Protein AF-A0A0J9Y3E6-F1 (afdb_monomer_lite)

Structure (mmCIF, N/CA/C/O backbone):
data_AF-A0A0J9Y3E6-F1
#
_entry.id   AF-A0A0J9Y3E6-F1
#
loop_
_atom_site.group_PDB
_atom_site.id
_atom_site.type_symbol
_atom_site.label_atom_id
_atom_site.label_alt_id
_atom_site.label_comp_id
_atom_site.label_asym_id
_atom_site.label_entity_id
_atom_site.label_seq_id
_atom_site.pdbx_PDB_ins_code
_atom_site.Cartn_x
_atom_site.Cartn_y
_atom_site.Cartn_z
_atom_site.occupancy
_atom_site.B_iso_or_equiv
_atom_site.auth_seq_id
_atom_site.auth_comp_id
_atom_site.auth_asym_id
_atom_site.auth_atom_id
_atom_site.pdbx_PDB_model_num
ATOM 1 N N . CYS A 1 1 ? -8.540 63.416 -40.601 1.00 30.94 1 CYS A N 1
ATOM 2 C CA . CYS A 1 1 ? -8.915 63.304 -42.021 1.00 30.94 1 CYS A CA 1
ATOM 3 C C . CYS A 1 1 ? -9.459 61.907 -42.289 1.00 30.94 1 CYS A C 1
ATOM 5 O O . CYS A 1 1 ? -8.663 60.985 -42.245 1.00 30.94 1 CYS A O 1
ATOM 7 N N . LEU A 1 2 ? -10.771 61.815 -42.568 1.00 32.03 2 LEU A N 1
ATOM 8 C CA . LEU A 1 2 ? -11.491 60.716 -43.248 1.00 32.03 2 LEU A CA 1
ATOM 9 C C . LEU A 1 2 ? -11.494 59.292 -42.605 1.00 32.03 2 LEU A C 1
ATOM 11 O O . LEU A 1 2 ? -10.694 59.027 -41.717 1.00 32.03 2 LEU A O 1
ATOM 15 N N . PRO A 1 3 ? -12.494 58.438 -42.945 1.00 60.06 3 PRO A N 1
ATOM 16 C CA . PRO A 1 3 ? -13.350 57.739 -41.973 1.00 60.06 3 PRO A CA 1
ATOM 17 C C . PRO A 1 3 ? -13.650 56.261 -42.365 1.00 60.06 3 PRO A C 1
ATOM 19 O O . PRO A 1 3 ? -12.932 55.669 -43.162 1.00 60.06 3 PRO A O 1
ATOM 22 N N . ASN A 1 4 ? -14.788 55.753 -41.868 1.00 35.44 4 ASN A N 1
ATOM 23 C CA . ASN A 1 4 ? -15.676 54.702 -42.402 1.00 35.44 4 ASN A CA 1
ATOM 24 C C . ASN A 1 4 ? -15.703 53.319 -41.726 1.00 35.44 4 ASN A C 1
ATOM 26 O O . ASN A 1 4 ? -14.841 52.465 -41.888 1.00 35.44 4 ASN A O 1
ATOM 30 N N . SER A 1 5 ? -16.840 53.134 -41.052 1.00 40.47 5 SER A N 1
ATOM 31 C CA . SER A 1 5 ? -17.671 51.939 -40.897 1.00 40.47 5 SER A CA 1
ATOM 32 C C . SER A 1 5 ? -17.649 50.927 -42.048 1.00 40.47 5 SER A C 1
ATOM 34 O O . SER A 1 5 ? -17.714 51.339 -43.205 1.00 40.47 5 SER A O 1
ATOM 36 N N . LEU A 1 6 ? -17.801 49.638 -41.711 1.00 35.06 6 LEU A N 1
ATOM 37 C CA . LEU A 1 6 ? -18.811 48.746 -42.304 1.00 35.06 6 LEU A CA 1
ATOM 38 C C . LEU A 1 6 ? -19.055 47.489 -41.441 1.00 35.06 6 LEU A C 1
ATOM 40 O O . LEU A 1 6 ? -18.255 47.122 -40.588 1.00 35.06 6 LEU A O 1
ATOM 44 N N . PHE A 1 7 ? -20.241 46.929 -41.658 1.00 35.16 7 PHE A N 1
ATOM 45 C CA . PHE A 1 7 ? -21.047 45.989 -40.872 1.00 35.16 7 PHE A CA 1
ATOM 46 C C . PHE A 1 7 ? -20.884 44.512 -41.317 1.00 35.16 7 PHE A C 1
ATOM 48 O O . PHE A 1 7 ? -20.357 44.263 -42.397 1.00 35.16 7 PHE A O 1
ATOM 55 N N . ASN A 1 8 ? -21.514 43.606 -40.542 1.00 28.58 8 ASN A N 1
ATOM 56 C CA . ASN A 1 8 ? -21.830 42.162 -40.734 1.00 28.58 8 ASN A CA 1
ATOM 57 C C . ASN A 1 8 ? -20.748 41.138 -40.323 1.00 28.58 8 ASN A C 1
ATOM 59 O O . ASN A 1 8 ? -19.640 41.183 -40.834 1.00 28.58 8 ASN A O 1
ATOM 63 N N . VAL A 1 9 ? -20.928 40.267 -39.308 1.00 31.28 9 VAL A N 1
ATOM 64 C CA . VAL A 1 9 ? -21.975 39.253 -38.969 1.00 31.28 9 VAL A CA 1
ATOM 65 C C . VAL A 1 9 ? -21.897 38.008 -39.869 1.00 31.28 9 VAL A C 1
ATOM 67 O O . VAL A 1 9 ? -22.284 38.092 -41.024 1.00 31.28 9 VAL A O 1
ATOM 70 N N . GLU A 1 10 ? -21.398 36.873 -39.339 1.00 29.38 10 GLU A N 1
ATOM 71 C CA . GLU A 1 10 ? -22.168 35.627 -39.085 1.00 29.38 10 GLU A CA 1
ATOM 72 C C . GLU A 1 10 ? -21.323 34.420 -38.592 1.00 29.38 10 GLU A C 1
ATOM 74 O O . GLU A 1 10 ? -20.268 34.135 -39.142 1.00 29.38 10 GLU A O 1
ATOM 79 N N . GLN A 1 11 ? -21.879 33.737 -37.567 1.00 31.28 11 GLN A N 1
ATOM 80 C CA . GLN A 1 11 ? -22.013 32.279 -37.288 1.00 31.28 11 GLN A CA 1
ATOM 81 C C . GLN A 1 11 ? -20.751 31.364 -37.298 1.00 31.28 11 GLN A C 1
ATOM 83 O O . GLN A 1 11 ? -19.838 31.536 -38.082 1.00 31.28 11 GLN A O 1
ATOM 88 N N . PHE A 1 12 ? -20.564 30.334 -36.456 1.00 28.05 12 PHE A N 1
ATOM 89 C CA . PHE A 1 12 ? -21.467 29.319 -35.894 1.00 28.05 12 PHE A CA 1
ATOM 90 C C . PHE A 1 12 ? -20.860 28.729 -34.595 1.00 28.05 12 PHE A C 1
ATOM 92 O O . PHE A 1 12 ? -19.712 28.288 -34.592 1.00 28.05 12 PHE A O 1
ATOM 99 N N . ARG A 1 13 ? -21.650 28.591 -33.520 1.00 30.62 13 ARG A N 1
ATOM 100 C CA . ARG A 1 13 ? -21.429 27.584 -32.460 1.00 30.62 13 ARG A CA 1
ATOM 101 C C . ARG A 1 13 ? -22.690 26.728 -32.381 1.00 30.62 13 ARG A C 1
ATOM 103 O O . ARG A 1 13 ? -23.754 27.231 -32.036 1.00 30.62 13 ARG A O 1
ATOM 110 N N . GLN A 1 14 ? -22.577 25.455 -32.752 1.00 29.34 14 GLN A N 1
ATOM 111 C CA . GLN A 1 14 ? -23.666 24.486 -32.663 1.00 29.34 14 GLN A CA 1
ATOM 112 C C . GLN A 1 14 ? -23.741 23.897 -31.248 1.00 29.34 14 GLN A C 1
ATOM 114 O O . GLN A 1 14 ? -22.795 23.268 -30.782 1.00 29.34 14 GLN A O 1
ATOM 119 N N . HIS A 1 15 ? -24.896 24.062 -30.604 1.00 31.12 15 HIS A N 1
ATOM 120 C CA . HIS A 1 15 ? -25.416 23.129 -29.608 1.00 31.12 15 HIS A CA 1
ATOM 121 C C . HIS A 1 15 ? -26.209 22.033 -30.336 1.00 31.12 15 HIS A C 1
ATOM 123 O O . HIS A 1 15 ? -26.951 22.331 -31.272 1.00 31.12 15 HIS A O 1
ATOM 129 N N . LYS A 1 16 ? -26.121 20.783 -29.869 1.00 32.59 16 LYS A N 1
ATOM 130 C CA . LYS A 1 16 ? -27.183 19.789 -30.073 1.00 32.59 16 LYS A CA 1
ATOM 131 C C . LYS A 1 16 ? -27.914 19.588 -28.749 1.00 32.59 16 LYS A C 1
ATOM 133 O O . LYS A 1 16 ? -27.331 19.102 -27.785 1.00 32.59 16 LYS A O 1
ATOM 138 N N . SER A 1 17 ? -29.171 20.019 -28.749 1.00 33.50 17 SER A N 1
ATOM 139 C CA . SER A 1 17 ? -30.228 19.638 -27.811 1.00 33.50 17 SER A CA 1
ATOM 140 C C . SER A 1 17 ? -30.773 18.257 -28.189 1.00 33.50 17 SER A C 1
ATOM 142 O O . SER A 1 17 ? -30.720 17.871 -29.361 1.00 33.50 17 SER A O 1
ATOM 144 N N . LEU A 1 18 ? -31.359 17.558 -27.220 1.00 34.09 18 LEU A N 1
ATOM 145 C CA . LEU A 1 18 ? -32.516 16.709 -27.480 1.00 34.09 18 LEU A CA 1
ATOM 146 C C . LEU A 1 18 ? -33.545 16.948 -26.368 1.00 34.09 18 LEU A C 1
ATOM 148 O O . LEU A 1 18 ? -33.287 16.701 -25.192 1.00 34.09 18 LEU A O 1
ATOM 152 N N . ASP A 1 19 ? -34.668 17.510 -26.809 1.00 36.47 19 ASP A N 1
ATOM 153 C CA . ASP A 1 19 ? -35.852 17.947 -26.076 1.00 36.47 19 ASP A CA 1
ATOM 154 C C . ASP A 1 19 ? -36.785 16.807 -25.642 1.00 36.47 19 ASP A C 1
ATOM 156 O O . ASP A 1 19 ? -36.813 15.732 -26.242 1.00 36.47 19 ASP A O 1
ATOM 160 N N . GLY A 1 20 ? -37.668 17.154 -24.697 1.00 30.52 20 GLY A N 1
ATOM 161 C CA . GLY A 1 20 ? -39.016 16.594 -24.529 1.00 30.52 20 GLY A CA 1
ATOM 162 C C . GLY A 1 20 ? -39.315 16.255 -23.064 1.00 30.52 20 GLY A C 1
ATOM 163 O O . GLY A 1 20 ? -38.633 15.422 -22.492 1.00 30.52 20 GLY A O 1
ATOM 164 N N . MET A 1 21 ? -40.318 16.802 -22.370 1.00 29.03 21 MET A N 1
ATOM 165 C CA . MET A 1 21 ? -41.513 17.519 -22.807 1.00 29.03 21 MET A CA 1
ATOM 166 C C . MET A 1 21 ? -42.162 18.225 -21.588 1.00 29.03 21 MET A C 1
ATOM 168 O O . MET A 1 21 ? -42.117 17.725 -20.467 1.00 29.03 21 MET A O 1
ATOM 172 N N . GLN A 1 22 ? -42.747 19.392 -21.864 1.00 30.81 22 GLN A N 1
ATOM 173 C CA . GLN A 1 22 ? -43.707 20.232 -21.116 1.00 30.81 22 GLN A CA 1
ATOM 174 C C . GLN A 1 22 ? -44.923 19.452 -20.552 1.00 30.81 22 GLN A C 1
ATOM 176 O O . GLN A 1 22 ? -45.175 18.347 -21.014 1.00 30.81 22 GLN A O 1
ATOM 181 N N . LEU A 1 23 ? -45.824 19.914 -19.672 1.00 30.83 23 LEU A N 1
ATOM 182 C CA . LEU A 1 23 ? -46.144 21.127 -18.891 1.00 30.83 23 LEU A CA 1
ATOM 183 C C . LEU A 1 23 ? -47.317 20.692 -17.968 1.00 30.83 23 LEU A C 1
ATOM 185 O O . LEU A 1 23 ? -48.108 19.844 -18.380 1.00 30.83 23 LEU A O 1
ATOM 189 N N . ASN A 1 24 ? -47.481 21.285 -16.780 1.00 28.59 24 ASN A N 1
ATOM 190 C CA . ASN A 1 24 ? -48.721 21.992 -16.405 1.00 28.59 24 ASN A CA 1
ATOM 191 C C . ASN A 1 24 ? -48.673 22.529 -14.969 1.00 28.59 24 ASN A C 1
ATOM 193 O O . ASN A 1 24 ? -48.552 21.796 -13.989 1.00 28.59 24 ASN A O 1
ATOM 197 N N . GLU A 1 25 ? -48.814 23.846 -14.902 1.00 33.06 25 GLU A N 1
ATOM 198 C CA . GLU A 1 25 ? -49.059 24.671 -13.730 1.00 33.06 25 GLU A CA 1
ATOM 199 C C . GLU A 1 25 ? -50.544 24.620 -13.337 1.00 33.06 25 GLU A C 1
ATOM 201 O O . GLU A 1 25 ? -51.417 24.518 -14.198 1.00 33.06 25 GLU A O 1
ATOM 206 N N . CYS A 1 26 ? -50.838 24.820 -12.053 1.00 29.41 26 CYS A N 1
ATOM 207 C CA . CYS A 1 26 ? -51.954 25.676 -11.650 1.00 29.41 26 CYS A CA 1
ATOM 208 C C . CYS A 1 26 ? -51.672 26.210 -10.240 1.00 29.41 26 CYS A C 1
ATOM 210 O O . CYS A 1 26 ? -51.602 25.444 -9.281 1.00 29.41 26 CYS A O 1
ATOM 212 N N . GLY A 1 27 ? -51.451 27.519 -10.132 1.00 30.77 27 GLY A N 1
ATOM 213 C CA . GLY A 1 27 ? -51.254 28.214 -8.863 1.00 30.77 27 GLY A CA 1
ATOM 214 C C . GLY A 1 27 ? -52.550 28.771 -8.283 1.00 30.77 27 GLY A C 1
ATOM 215 O O . GLY A 1 27 ? -53.545 28.887 -8.988 1.00 30.77 27 GLY A O 1
ATOM 216 N N . THR A 1 28 ? -52.481 29.207 -7.026 1.00 30.75 28 THR A N 1
ATOM 217 C CA . THR A 1 28 ? -53.286 30.310 -6.478 1.00 30.75 28 THR A CA 1
ATOM 218 C C . THR A 1 28 ? -52.514 30.961 -5.330 1.00 30.75 28 THR A C 1
ATOM 220 O O . THR A 1 28 ? -52.235 30.320 -4.319 1.00 30.75 28 THR A O 1
ATOM 223 N N . ASN A 1 29 ? -52.170 32.236 -5.511 1.00 30.33 29 ASN A N 1
ATOM 224 C CA . ASN A 1 29 ? -51.764 33.165 -4.460 1.00 30.33 29 ASN A CA 1
ATOM 225 C C . ASN A 1 29 ? -53.025 33.794 -3.852 1.00 30.33 29 ASN A C 1
ATOM 227 O O . ASN A 1 29 ? -53.853 34.292 -4.610 1.00 30.33 29 ASN A O 1
ATOM 231 N N . GLU A 1 30 ? -53.108 33.896 -2.524 1.00 29.72 30 GLU A N 1
ATOM 232 C CA . GLU A 1 30 ? -53.917 34.917 -1.846 1.00 29.72 30 GLU A CA 1
ATOM 233 C C . GLU A 1 30 ? -53.127 35.575 -0.704 1.00 29.72 30 GLU A C 1
ATOM 235 O O . GLU A 1 30 ? -52.206 35.005 -0.121 1.00 29.72 30 GLU A O 1
ATOM 240 N N . ILE A 1 31 ? -53.455 36.845 -0.473 1.00 31.39 31 ILE A N 1
ATOM 241 C CA . ILE A 1 31 ? -52.640 37.915 0.105 1.00 31.39 31 ILE A CA 1
ATOM 242 C C . ILE A 1 31 ? -53.335 38.477 1.367 1.00 31.39 31 ILE A C 1
ATOM 244 O O . ILE A 1 31 ? -54.502 38.842 1.282 1.00 31.39 31 ILE A O 1
ATOM 248 N N . ARG A 1 32 ? -52.545 38.708 2.444 1.00 29.69 32 ARG A N 1
ATOM 249 C CA . ARG A 1 32 ? -52.697 39.697 3.567 1.00 29.69 32 ARG A CA 1
ATOM 250 C C . ARG A 1 32 ? -53.812 39.520 4.633 1.00 29.69 32 ARG A C 1
ATOM 252 O O . ARG A 1 32 ? -54.781 38.828 4.366 1.00 29.69 32 ARG A O 1
ATOM 259 N N . PRO A 1 33 ? -53.806 40.298 5.758 1.00 44.44 33 PRO A N 1
ATOM 260 C CA . PRO A 1 33 ? -52.712 40.983 6.495 1.00 44.44 33 PRO A CA 1
ATOM 261 C C . PRO A 1 33 ? -52.777 40.903 8.058 1.00 44.44 33 PRO A C 1
ATOM 263 O O . PRO A 1 33 ? -53.813 40.629 8.644 1.00 44.44 33 PRO A O 1
ATOM 266 N N . LEU A 1 34 ? -51.636 41.242 8.690 1.00 28.69 34 LEU A N 1
ATOM 267 C CA . LEU A 1 34 ? -51.363 41.958 9.970 1.00 28.69 34 LEU A CA 1
ATOM 268 C C . LEU A 1 34 ? -52.498 42.269 10.980 1.00 28.69 34 LEU A C 1
ATOM 270 O O . LEU A 1 34 ? -53.487 42.888 10.599 1.00 28.69 34 LEU A O 1
ATOM 274 N N . LEU A 1 35 ? -52.216 42.111 12.293 1.00 30.69 35 LEU A N 1
ATOM 275 C CA . LEU A 1 35 ? -51.999 43.226 13.254 1.00 30.69 35 LEU A CA 1
ATOM 276 C C . LEU A 1 35 ? -51.598 42.759 14.682 1.00 30.69 35 LEU A C 1
ATOM 278 O O . LEU A 1 35 ? -51.458 41.571 14.937 1.00 30.69 35 LEU A O 1
ATOM 282 N N . HIS A 1 36 ? -51.329 43.740 15.550 1.00 25.91 36 HIS A N 1
ATOM 283 C CA . HIS A 1 36 ? -50.301 43.865 16.599 1.00 25.91 36 HIS A CA 1
ATOM 284 C C . HIS A 1 36 ? -50.913 44.046 18.018 1.00 25.91 36 HIS A C 1
ATOM 286 O O . HIS A 1 36 ? -52.113 44.297 18.104 1.00 25.91 36 HIS A O 1
ATOM 292 N N . LEU A 1 37 ? -50.038 44.107 19.051 1.00 28.25 37 LEU A N 1
ATOM 293 C CA . LEU A 1 37 ? -50.195 44.710 20.412 1.00 28.25 37 LEU A CA 1
ATOM 294 C C . LEU A 1 37 ? -50.874 43.829 21.493 1.00 28.25 37 LEU A C 1
ATOM 296 O O . LEU A 1 37 ? -51.844 43.149 21.194 1.00 28.25 37 LEU A O 1
ATOM 300 N N . ASP A 1 38 ? -50.527 43.819 22.789 1.00 28.38 38 ASP A N 1
ATOM 301 C CA . ASP A 1 38 ? -49.443 44.366 23.637 1.00 28.38 38 ASP A CA 1
ATOM 302 C C . ASP A 1 38 ? -49.695 43.881 25.104 1.00 28.38 38 ASP A C 1
ATOM 304 O O . ASP A 1 38 ? -50.745 43.301 25.385 1.00 28.38 38 ASP A O 1
ATOM 308 N N . ILE A 1 39 ? -48.810 44.290 26.037 1.00 26.27 39 ILE A N 1
ATOM 309 C CA . ILE A 1 39 ? -48.949 44.413 27.520 1.00 26.27 39 ILE A CA 1
ATOM 310 C C . ILE A 1 39 ? -48.870 43.079 28.324 1.00 26.27 39 ILE A C 1
ATOM 312 O O . ILE A 1 39 ? -49.441 42.081 27.916 1.00 26.27 39 ILE A O 1
ATOM 316 N N . SER A 1 40 ? -48.221 42.901 29.488 1.00 27.88 40 SER A N 1
ATOM 317 C CA . SER A 1 40 ? -47.590 43.751 30.516 1.00 27.88 40 SER A CA 1
ATOM 318 C C . SER A 1 40 ? -46.732 42.868 31.441 1.00 27.88 40 SER A C 1
ATOM 320 O O . SER A 1 40 ? -47.170 41.764 31.749 1.00 27.88 40 SER A O 1
ATOM 322 N N . THR A 1 41 ? -45.619 43.365 31.996 1.00 28.77 41 THR A N 1
ATOM 323 C CA . THR A 1 41 ? -45.235 43.034 33.390 1.00 28.77 41 THR A CA 1
ATOM 324 C C . THR A 1 41 ? -44.264 44.081 33.929 1.00 28.77 41 THR A C 1
ATOM 326 O O . THR A 1 41 ? -43.104 44.130 33.524 1.00 28.77 41 THR A O 1
ATOM 329 N N . ALA A 1 42 ? -44.752 44.904 34.852 1.00 29.94 42 ALA A N 1
ATOM 330 C CA . ALA A 1 42 ? -43.962 45.723 35.759 1.00 29.94 42 ALA A CA 1
ATOM 331 C C . ALA A 1 42 ? -44.669 45.777 37.124 1.00 29.94 42 ALA A C 1
ATOM 333 O O . ALA A 1 42 ? -45.891 45.641 37.179 1.00 29.94 42 ALA A O 1
ATOM 334 N N . ASP A 1 43 ? -43.848 46.007 38.153 1.00 28.80 43 ASP A N 1
ATOM 335 C CA . ASP A 1 43 ? -44.105 46.141 39.598 1.00 28.80 43 ASP A CA 1
ATOM 336 C C . ASP A 1 43 ? -44.143 44.820 40.396 1.00 28.80 43 ASP A C 1
ATOM 338 O O . ASP A 1 43 ? -44.788 43.860 39.994 1.00 28.80 43 ASP A O 1
ATOM 342 N N . ALA A 1 44 ? -43.530 44.661 41.574 1.00 29.75 44 ALA A N 1
ATOM 343 C CA . ALA A 1 44 ? -42.520 45.398 42.339 1.00 29.75 44 ALA A CA 1
ATOM 344 C C . ALA A 1 44 ? -42.169 44.543 43.588 1.00 29.75 44 ALA A C 1
ATOM 346 O O . ALA A 1 44 ? -42.997 43.775 44.072 1.00 29.75 44 ALA A O 1
ATOM 347 N N . ASP A 1 45 ? -40.963 44.770 44.116 1.00 26.69 45 ASP A N 1
ATOM 348 C CA . ASP A 1 45 ? -40.531 44.680 45.523 1.00 26.69 45 ASP A CA 1
ATOM 349 C C . ASP A 1 45 ? -40.002 43.390 46.200 1.00 26.69 45 ASP A C 1
ATOM 351 O O . ASP A 1 45 ? -40.702 42.446 46.550 1.00 26.69 45 ASP A O 1
ATOM 355 N N . MET A 1 46 ? -38.686 43.485 46.465 1.00 30.83 46 MET A N 1
ATOM 356 C CA . MET A 1 46 ? -37.943 43.252 47.714 1.00 30.83 46 MET A CA 1
ATOM 357 C C . MET A 1 46 ? -38.450 42.221 48.736 1.00 30.83 46 MET A C 1
ATOM 359 O O . MET A 1 46 ? -39.398 42.479 49.463 1.00 30.83 46 MET A O 1
ATOM 363 N N . MET A 1 47 ? -37.611 41.210 49.007 1.00 28.28 47 MET A N 1
ATOM 364 C CA . MET A 1 47 ? -36.989 41.016 50.329 1.00 28.28 47 MET A CA 1
ATOM 365 C C . MET A 1 47 ? -35.682 40.209 50.208 1.00 28.28 47 MET A C 1
ATOM 367 O O . MET A 1 47 ? -35.571 39.240 49.463 1.00 28.28 47 MET A O 1
ATOM 371 N N . SER A 1 48 ? -34.682 40.669 50.953 1.00 29.62 48 SER A N 1
ATOM 372 C CA . SER A 1 48 ? -33.318 40.151 51.076 1.00 29.62 48 SER A CA 1
ATOM 373 C C . SER A 1 48 ? -33.256 38.725 51.639 1.00 29.62 48 SER A C 1
ATOM 375 O O . SER A 1 48 ? -33.902 38.436 52.642 1.00 29.62 48 SER A O 1
ATOM 377 N N . SER A 1 49 ? -32.371 37.881 51.095 1.00 27.11 49 SER A N 1
ATOM 378 C CA . SER A 1 49 ? -31.512 37.045 51.943 1.00 27.11 49 SER A CA 1
ATOM 379 C C . SER A 1 49 ? -30.251 36.612 51.198 1.00 27.11 49 SER A C 1
ATOM 381 O O . SER A 1 49 ? -30.286 35.924 50.178 1.00 27.11 49 SER A O 1
ATOM 383 N N . GLN A 1 50 ? -29.120 37.062 51.731 1.00 38.84 50 GLN A N 1
ATOM 384 C CA . GLN A 1 50 ? -27.776 36.651 51.365 1.00 38.84 50 GLN A CA 1
ATOM 385 C C . GLN A 1 50 ? -27.570 35.171 51.704 1.00 38.84 50 GLN A C 1
ATOM 387 O O . GLN A 1 50 ? -27.439 34.833 52.872 1.00 38.84 50 GLN A O 1
ATOM 392 N N . TYR A 1 51 ? -27.417 34.314 50.696 1.00 29.84 51 TYR A N 1
ATOM 393 C CA . TYR A 1 51 ? -26.550 33.139 50.801 1.00 29.84 51 TYR A CA 1
ATOM 394 C C . TYR A 1 51 ? -25.862 32.903 49.456 1.00 29.84 51 TYR A C 1
ATOM 396 O O . TYR A 1 51 ? -26.477 32.505 48.469 1.00 29.84 51 TYR A O 1
ATOM 404 N N . SER A 1 52 ? -24.557 33.178 49.427 1.00 35.00 52 SER A N 1
ATOM 405 C CA . SER A 1 52 ? -23.667 32.852 48.316 1.00 35.00 52 SER A CA 1
ATOM 406 C C . SER A 1 52 ? -23.745 31.361 47.991 1.00 35.00 52 SER A C 1
ATOM 408 O O . SER A 1 52 ? -23.378 30.514 48.806 1.00 35.00 52 SER A O 1
ATOM 410 N N . ARG A 1 53 ? -24.193 31.037 46.777 1.00 34.22 53 ARG A N 1
ATOM 411 C CA . ARG A 1 53 ? -24.116 29.689 46.203 1.00 34.22 53 ARG A CA 1
ATOM 412 C C . ARG A 1 53 ? -22.682 29.455 45.701 1.00 34.22 53 ARG A C 1
ATOM 414 O O . ARG A 1 53 ? -22.224 30.245 44.874 1.00 34.22 53 ARG A O 1
ATOM 421 N N . PRO A 1 54 ? -21.958 28.406 46.130 1.00 36.94 54 PRO A N 1
ATOM 422 C CA . PRO A 1 54 ? -20.720 28.023 45.464 1.00 36.94 54 PRO A CA 1
ATOM 423 C C . PRO A 1 54 ? -21.027 27.417 44.090 1.00 36.94 54 PRO A C 1
ATOM 425 O O . PRO A 1 54 ? -22.012 26.697 43.917 1.00 36.94 54 PRO A O 1
ATOM 428 N N . SER A 1 55 ? -20.157 27.697 43.122 1.00 34.66 55 SER A N 1
ATOM 429 C CA . SER A 1 55 ? -20.171 27.135 41.772 1.00 34.66 55 SER A CA 1
ATOM 430 C C . SER A 1 55 ? -20.081 25.605 41.785 1.00 34.66 55 SER A C 1
ATOM 432 O O . SER A 1 55 ? -19.190 25.028 42.413 1.00 34.66 55 SER A O 1
ATOM 434 N N . LEU A 1 56 ? -20.964 24.945 41.037 1.00 37.66 56 LEU A N 1
ATOM 435 C CA . LEU A 1 56 ? -20.927 23.501 40.813 1.00 37.66 56 LEU A CA 1
ATOM 436 C C . LEU A 1 56 ? -19.821 23.149 39.812 1.00 37.66 56 LEU A C 1
ATOM 438 O O . LEU A 1 56 ? -20.035 23.150 38.604 1.00 37.66 56 LEU A O 1
ATOM 442 N N . SER A 1 57 ? -18.635 22.819 40.319 1.00 40.41 57 SER A N 1
ATOM 443 C CA . SER A 1 57 ? -17.588 22.167 39.526 1.00 40.41 57 SER A CA 1
ATOM 444 C C . SER A 1 57 ? -16.726 21.232 40.386 1.00 40.41 57 SER A C 1
ATOM 446 O O . SER A 1 57 ? -15.613 21.589 40.766 1.00 40.41 57 SER A O 1
ATOM 448 N N . ASN A 1 58 ? -17.271 20.060 40.740 1.00 34.75 58 ASN A N 1
ATOM 449 C CA . ASN A 1 58 ? -16.606 18.743 40.881 1.00 34.75 58 ASN A CA 1
ATOM 450 C C . ASN A 1 58 ? -17.388 17.803 41.831 1.00 34.75 58 ASN A C 1
ATOM 452 O O . ASN A 1 58 ? -17.906 18.261 42.847 1.00 34.75 58 ASN A O 1
ATOM 456 N N . PRO A 1 59 ? -17.435 16.481 41.567 1.00 36.81 59 PRO A N 1
ATOM 457 C CA . PRO A 1 59 ? -18.342 15.549 42.250 1.00 36.81 59 PRO A CA 1
ATOM 458 C C . PRO A 1 59 ? -17.838 14.968 43.588 1.00 36.81 59 PRO A C 1
ATOM 460 O O . PRO A 1 59 ? -18.481 14.077 44.134 1.00 36.81 59 PRO A O 1
ATOM 463 N N . THR A 1 60 ? -16.716 15.420 44.157 1.00 41.41 60 THR A N 1
ATOM 464 C CA . THR A 1 60 ? -16.099 14.743 45.324 1.00 41.41 60 THR A CA 1
ATOM 465 C C . THR A 1 60 ? -16.266 15.418 46.688 1.00 41.41 60 THR A C 1
ATOM 467 O O . THR A 1 60 ? -15.777 14.868 47.671 1.00 41.41 60 THR A O 1
ATOM 470 N N . THR A 1 61 ? -16.975 16.543 46.817 1.00 40.56 61 THR A N 1
ATOM 471 C CA . THR A 1 61 ? -17.008 17.289 48.101 1.00 40.56 61 THR A CA 1
ATOM 472 C C . THR A 1 61 ? -18.351 17.272 48.842 1.00 40.56 61 THR A C 1
ATOM 474 O O . THR A 1 61 ? -18.420 17.727 49.980 1.00 40.56 61 THR A O 1
ATOM 477 N N . THR A 1 62 ? -19.411 16.688 48.276 1.00 42.50 62 THR A N 1
ATOM 478 C CA . THR A 1 62 ? -20.758 16.726 48.891 1.00 42.50 62 THR A CA 1
ATOM 479 C C . THR A 1 62 ? -21.010 15.599 49.905 1.00 42.50 62 THR A C 1
ATOM 481 O O . THR A 1 62 ? -21.938 15.677 50.703 1.00 42.50 62 THR A O 1
ATOM 484 N N . ASN A 1 63 ? -20.160 14.568 49.963 1.00 40.28 63 ASN A N 1
ATOM 485 C CA . ASN A 1 63 ? -20.430 13.371 50.776 1.00 40.28 63 ASN A CA 1
ATOM 486 C C . ASN A 1 63 ? -19.945 13.458 52.243 1.00 40.28 63 ASN A C 1
ATOM 488 O O . ASN A 1 63 ? -20.191 12.556 53.039 1.00 40.28 63 ASN A O 1
ATOM 492 N N . ALA A 1 64 ? -19.254 14.538 52.628 1.00 40.03 64 ALA A N 1
ATOM 493 C CA . ALA A 1 64 ? -18.660 14.667 53.965 1.00 40.03 64 ALA A CA 1
ATOM 494 C C . ALA A 1 64 ? -19.644 15.141 55.054 1.00 40.03 64 ALA A C 1
ATOM 496 O O . ALA A 1 64 ? -19.389 14.927 56.239 1.00 40.03 64 ALA A O 1
ATOM 497 N N . TYR A 1 65 ? -20.764 15.770 54.678 1.00 40.00 65 TYR A N 1
ATOM 498 C CA . TYR A 1 65 ? -21.716 16.351 55.636 1.00 40.00 65 TYR A CA 1
ATOM 499 C C . TYR A 1 65 ? -22.851 15.408 56.047 1.00 40.00 65 TYR A C 1
ATOM 501 O O . TYR A 1 65 ? -23.436 15.601 57.108 1.00 40.00 65 TYR A O 1
ATOM 509 N N . PHE A 1 66 ? -23.121 14.357 55.270 1.00 42.88 66 PHE A N 1
ATOM 510 C CA . PHE A 1 66 ? -24.238 13.448 55.539 1.00 42.88 66 PHE A CA 1
ATOM 511 C C . PHE A 1 66 ? -23.983 12.507 56.736 1.00 42.88 66 PHE A C 1
ATOM 513 O O . PHE A 1 66 ? -24.916 12.127 57.432 1.00 42.88 66 PHE A O 1
ATOM 520 N N . TRP A 1 67 ? -22.719 12.187 57.047 1.00 38.59 67 TRP A N 1
ATOM 521 C CA . TRP A 1 67 ? -22.369 11.181 58.067 1.00 38.59 67 TRP A CA 1
ATOM 522 C C . TRP A 1 67 ? -21.846 11.740 59.400 1.00 38.59 67 TRP A C 1
ATOM 524 O O . TRP A 1 67 ? -21.421 10.972 60.260 1.00 38.59 67 TRP A O 1
ATOM 534 N N . LYS A 1 68 ? -21.867 13.064 59.608 1.00 36.88 68 LYS A N 1
ATOM 535 C CA . LYS A 1 68 ? -21.349 13.703 60.838 1.00 36.88 68 LYS A CA 1
ATOM 536 C C . LYS A 1 68 ? -22.414 14.098 61.872 1.00 36.88 68 LYS A C 1
ATOM 538 O O . LYS A 1 68 ? -22.083 14.794 62.830 1.00 36.88 68 LYS A O 1
ATOM 543 N N . GLN A 1 69 ? -23.660 13.640 61.739 1.00 31.41 69 GLN A N 1
ATOM 544 C CA . GLN A 1 69 ? -24.661 13.792 62.802 1.00 31.41 69 GLN A CA 1
ATOM 545 C C . GLN A 1 69 ? -24.643 12.592 63.755 1.00 31.41 69 GLN A C 1
ATOM 547 O O . GLN A 1 69 ? -25.193 11.528 63.486 1.00 31.41 69 GLN A O 1
ATOM 552 N N . SER A 1 70 ? -23.998 12.793 64.903 1.00 34.28 70 SER A N 1
ATOM 553 C CA . SER A 1 70 ? -24.059 11.899 66.055 1.00 34.28 70 SER A CA 1
ATOM 554 C C . SER A 1 70 ? -25.449 11.954 66.697 1.00 34.28 70 SER A C 1
ATOM 556 O O . SER A 1 70 ? -25.784 12.931 67.369 1.00 34.28 70 SER A O 1
ATOM 558 N N . ALA A 1 71 ? -26.243 10.895 66.543 1.00 35.88 71 ALA A N 1
ATOM 559 C CA . ALA A 1 71 ? -27.463 10.699 67.319 1.00 35.88 71 ALA A CA 1
ATOM 560 C C . ALA A 1 71 ? -27.110 10.148 68.713 1.00 35.88 71 ALA A C 1
ATOM 562 O O . ALA A 1 71 ? -26.781 8.974 68.884 1.00 35.88 71 ALA A O 1
ATOM 563 N N . LYS A 1 72 ? -27.176 11.018 69.727 1.00 41.44 72 LYS A N 1
ATOM 564 C CA . LYS A 1 72 ? -27.433 10.615 71.116 1.00 41.44 72 LYS A CA 1
ATOM 565 C C . LYS A 1 72 ? -28.828 10.002 71.143 1.00 41.44 72 LYS A C 1
ATOM 567 O O . LYS A 1 72 ? -29.728 10.749 70.825 1.00 41.44 72 LYS A O 1
ATOM 572 N N . TYR A 1 73 ? -28.997 8.739 71.529 1.00 35.28 73 TYR A N 1
ATOM 573 C CA . TYR A 1 73 ? -30.095 8.243 72.378 1.00 35.28 73 TYR A CA 1
ATOM 574 C C . TYR A 1 73 ? -29.786 6.785 72.746 1.00 35.28 73 TYR A C 1
ATOM 576 O O . TYR A 1 73 ? -29.764 5.900 71.897 1.00 35.28 73 TYR A O 1
ATOM 584 N N . VAL A 1 74 ? -29.527 6.548 74.031 1.00 38.91 74 VAL A N 1
ATOM 585 C CA . VAL A 1 74 ? -29.560 5.221 74.654 1.00 38.91 74 VAL A CA 1
ATOM 586 C C . VAL A 1 74 ? -30.685 5.272 75.681 1.00 38.91 74 VAL A C 1
ATOM 588 O O . VAL A 1 74 ? -30.691 6.189 76.499 1.00 38.91 74 VAL A O 1
ATOM 591 N N . LEU A 1 75 ? -31.619 4.317 75.600 1.00 40.06 75 LEU A N 1
ATOM 592 C CA . LEU A 1 75 ? -32.133 3.459 76.687 1.00 40.06 75 LEU A CA 1
ATOM 593 C C . LEU A 1 75 ? -33.570 2.983 76.391 1.00 40.06 75 LEU A C 1
ATOM 595 O O . LEU A 1 75 ? -34.493 3.786 76.444 1.00 40.06 75 LEU A O 1
ATOM 599 N N . LEU A 1 76 ? -33.756 1.669 76.181 1.00 35.97 76 LEU A N 1
ATOM 600 C CA . LEU A 1 76 ? -34.625 0.820 77.022 1.00 35.97 76 LEU A CA 1
ATOM 601 C C . LEU A 1 76 ? -34.489 -0.684 76.668 1.00 35.97 76 LEU A C 1
ATOM 603 O O . LEU A 1 76 ? -34.931 -1.155 75.629 1.00 35.97 76 LEU A O 1
ATOM 607 N N . LEU A 1 77 ? -33.782 -1.374 77.570 1.00 41.22 77 LEU A N 1
ATOM 608 C CA . LEU A 1 77 ? -33.999 -2.702 78.170 1.00 41.22 77 LEU A CA 1
ATOM 609 C C . LEU A 1 77 ? -34.589 -3.898 77.370 1.00 41.22 77 LEU A C 1
ATOM 611 O O . LEU A 1 77 ? -35.770 -3.985 77.066 1.00 41.22 77 LEU A O 1
ATOM 615 N N . SER A 1 78 ? -33.696 -4.889 77.213 1.00 39.62 78 SER A N 1
ATOM 616 C CA . SER A 1 78 ? -33.726 -6.239 77.829 1.00 39.62 78 SER A CA 1
ATOM 617 C C . SER A 1 78 ? -34.289 -7.484 77.132 1.00 39.62 78 SER A C 1
ATOM 619 O O . SER A 1 78 ? -34.033 -8.551 77.674 1.00 39.62 78 SER A O 1
ATOM 621 N N . ASP A 1 79 ? -34.850 -7.434 75.918 1.00 38.50 79 ASP A N 1
ATOM 622 C CA . ASP A 1 79 ? -35.254 -8.679 75.204 1.00 38.50 79 ASP A CA 1
ATOM 623 C C . ASP A 1 79 ? -34.544 -8.931 73.859 1.00 38.50 79 ASP A C 1
ATOM 625 O O . ASP A 1 79 ? -34.829 -9.883 73.132 1.00 38.50 79 ASP A O 1
ATOM 629 N N . ILE A 1 80 ? -33.538 -8.120 73.530 1.00 45.28 80 ILE A N 1
ATOM 630 C CA . ILE A 1 80 ? -32.773 -8.216 72.279 1.00 45.28 80 ILE A CA 1
ATOM 631 C C . ILE A 1 80 ? -31.352 -8.707 72.582 1.00 45.28 80 ILE A C 1
ATOM 633 O O . ILE A 1 80 ? -30.375 -8.025 72.300 1.00 45.28 80 ILE A O 1
ATOM 637 N N . SER A 1 81 ? -31.200 -9.877 73.201 1.00 41.81 81 SER A N 1
ATOM 638 C CA . SER A 1 81 ? -29.875 -10.506 73.368 1.00 41.81 81 SER A CA 1
ATOM 639 C C . SER A 1 81 ? -29.575 -11.538 72.274 1.00 41.81 81 SER A C 1
ATOM 641 O O . SER A 1 81 ? -28.413 -11.769 71.953 1.00 41.81 81 SER A O 1
ATOM 643 N N . PHE A 1 82 ? -30.602 -12.089 71.612 1.00 42.56 82 PHE A N 1
ATOM 644 C CA . PHE A 1 82 ? -30.427 -13.080 70.539 1.00 42.56 82 PHE A CA 1
ATOM 645 C C . PHE A 1 82 ? -30.507 -12.473 69.122 1.00 42.56 82 PHE A C 1
ATOM 647 O O . PHE A 1 82 ? -29.703 -12.808 68.253 1.00 42.56 82 PHE A O 1
ATOM 654 N N . PHE A 1 83 ? -31.402 -11.500 68.894 1.00 42.47 83 PHE A N 1
ATOM 655 C CA . PHE A 1 83 ? -31.515 -10.787 67.608 1.00 42.47 83 PHE A CA 1
ATOM 656 C C . PHE A 1 83 ? -30.476 -9.668 67.421 1.00 42.47 83 PHE A C 1
ATOM 658 O O . PHE A 1 83 ? -30.077 -9.407 66.286 1.00 42.47 83 PHE A O 1
ATOM 665 N N . SER A 1 84 ? -29.980 -9.051 68.504 1.00 44.97 84 SER A N 1
ATOM 666 C CA . SER A 1 84 ? -28.906 -8.041 68.420 1.00 44.97 84 SER A CA 1
ATOM 667 C C . SER A 1 84 ? -27.636 -8.657 67.881 1.00 44.97 84 SER A C 1
ATOM 669 O O . SER A 1 84 ? -26.979 -8.044 67.060 1.00 44.97 84 SER A O 1
ATOM 671 N N . THR A 1 85 ? -27.302 -9.882 68.281 1.00 46.91 85 THR A N 1
ATOM 672 C CA . THR A 1 85 ? -26.073 -10.547 67.839 1.00 46.91 85 THR A CA 1
ATOM 673 C C . THR A 1 85 ? -26.151 -10.904 66.355 1.00 46.91 85 THR A C 1
ATOM 675 O O . THR A 1 85 ? -25.180 -10.717 65.631 1.00 46.91 85 THR A O 1
ATOM 678 N N . CYS A 1 86 ? -27.324 -11.320 65.860 1.00 47.28 86 CYS A N 1
ATOM 679 C CA . CYS A 1 86 ? -27.544 -11.590 64.437 1.00 47.28 86 CYS A CA 1
ATOM 680 C C . CYS A 1 86 ? -27.540 -10.300 63.598 1.00 47.28 86 CYS A C 1
ATOM 682 O O . CYS A 1 86 ? -26.787 -10.217 62.633 1.00 47.28 86 CYS A O 1
ATOM 684 N N . SER A 1 87 ? -28.279 -9.263 64.013 1.00 52.84 87 SER A N 1
ATOM 685 C CA . SER A 1 87 ? -28.321 -7.966 63.318 1.00 52.84 87 SER A CA 1
ATOM 686 C C . SER A 1 87 ? -26.988 -7.215 63.383 1.00 52.84 87 SER A C 1
ATOM 688 O O . SER A 1 87 ? -26.612 -6.529 62.433 1.00 52.84 87 SER A O 1
ATOM 690 N N . TYR A 1 88 ? -26.256 -7.340 64.492 1.00 60.56 88 TYR A N 1
ATOM 691 C CA . TYR A 1 88 ? -24.919 -6.780 64.660 1.00 60.56 88 TYR A CA 1
ATOM 692 C C . TYR A 1 88 ? -23.915 -7.525 63.792 1.00 60.56 88 TYR A C 1
ATOM 694 O O . TYR A 1 88 ? -23.114 -6.875 63.137 1.00 60.56 88 TYR A O 1
ATOM 702 N N . ASN A 1 89 ? -23.988 -8.856 63.705 1.00 63.31 89 ASN A N 1
ATOM 703 C CA . ASN A 1 89 ? -23.125 -9.635 62.820 1.00 63.31 89 ASN A CA 1
ATOM 704 C C . ASN A 1 89 ? -23.414 -9.350 61.344 1.00 63.31 89 ASN A C 1
ATOM 706 O O . ASN A 1 89 ? -22.466 -9.171 60.588 1.00 63.31 89 ASN A O 1
ATOM 710 N N . THR A 1 90 ? -24.679 -9.220 60.931 1.00 65.38 90 THR A N 1
ATOM 711 C CA . THR A 1 90 ? -25.024 -8.823 59.554 1.00 65.38 90 THR A CA 1
ATOM 712 C C . THR A 1 90 ? -24.618 -7.385 59.256 1.00 65.38 90 THR A C 1
ATOM 714 O O . THR A 1 90 ? -24.130 -7.111 58.167 1.00 65.38 90 THR A O 1
ATOM 717 N N . TYR A 1 91 ? -24.753 -6.469 60.219 1.00 74.25 91 TYR A N 1
ATOM 718 C CA . TYR A 1 91 ? -24.245 -5.102 60.093 1.00 74.25 91 TYR A CA 1
ATOM 719 C C . TYR A 1 91 ? -22.714 -5.077 60.016 1.00 74.25 91 TYR A C 1
ATOM 721 O O . TYR A 1 91 ? -22.160 -4.335 59.215 1.00 74.25 91 TYR A O 1
ATOM 729 N N . LYS A 1 92 ? -22.019 -5.916 60.792 1.00 71.69 92 LYS A N 1
ATOM 730 C CA . LYS A 1 92 ? -20.557 -6.046 60.765 1.00 71.69 92 LYS A CA 1
ATOM 731 C C . LYS A 1 92 ? -20.080 -6.623 59.435 1.00 71.69 92 LYS A C 1
ATOM 733 O O . LYS A 1 92 ? -19.112 -6.111 58.892 1.00 71.69 92 LYS A O 1
ATOM 738 N N . LEU A 1 93 ? -20.789 -7.618 58.898 1.00 75.50 93 LEU A N 1
ATOM 739 C CA . LEU A 1 93 ? -20.512 -8.214 57.592 1.00 75.50 93 LEU A CA 1
ATOM 740 C C . LEU A 1 93 ? -20.766 -7.208 56.464 1.00 75.50 93 LEU A C 1
ATOM 742 O O . LEU A 1 93 ? -19.900 -7.006 55.628 1.00 75.50 93 LEU A O 1
ATOM 746 N N . LEU A 1 94 ? -21.895 -6.493 56.499 1.00 79.38 94 LEU A N 1
ATOM 747 C CA . LEU A 1 94 ? -22.222 -5.457 55.516 1.00 79.38 94 LEU A CA 1
ATOM 748 C C . LEU A 1 94 ? -21.252 -4.272 55.590 1.00 79.38 94 LEU A C 1
ATOM 750 O O . LEU A 1 94 ? -20.867 -3.716 54.566 1.00 79.38 94 LEU A O 1
ATOM 754 N N . LYS A 1 95 ? -20.822 -3.897 56.798 1.00 82.75 95 LYS A N 1
ATOM 755 C CA . LYS A 1 95 ? -19.789 -2.884 57.017 1.00 82.75 95 LYS A CA 1
ATOM 756 C C . LYS A 1 95 ? -18.439 -3.350 56.474 1.00 82.75 95 LYS A C 1
ATOM 758 O O . LYS A 1 95 ? -17.756 -2.561 55.834 1.00 82.75 95 LYS A O 1
ATOM 763 N N . GLN A 1 96 ? -18.086 -4.619 56.667 1.00 83.00 96 GLN A N 1
ATOM 764 C CA . GLN A 1 96 ? -16.867 -5.214 56.123 1.00 83.00 96 GLN A CA 1
ATOM 765 C C . GLN A 1 96 ? -16.922 -5.310 54.589 1.00 83.00 96 GLN A C 1
ATOM 767 O O . GLN A 1 96 ? -15.942 -4.988 53.925 1.00 83.00 96 GLN A O 1
ATOM 772 N N . ASP A 1 97 ? -18.073 -5.661 54.012 1.00 80.69 97 ASP A N 1
ATOM 773 C CA . ASP A 1 97 ? -18.307 -5.677 52.564 1.00 80.69 97 ASP A CA 1
ATOM 774 C C . ASP A 1 97 ? -18.250 -4.270 51.965 1.00 80.69 97 ASP A C 1
ATOM 776 O O . ASP A 1 97 ? -17.664 -4.074 50.901 1.00 80.69 97 ASP A O 1
ATOM 780 N N . TYR A 1 98 ? -18.794 -3.274 52.666 1.00 86.69 98 TYR A N 1
ATOM 781 C CA . TYR A 1 98 ? -18.700 -1.865 52.295 1.00 86.69 98 TYR A CA 1
ATOM 782 C C . TYR A 1 98 ? -17.260 -1.346 52.378 1.00 86.69 98 TYR A C 1
ATOM 784 O O . TYR A 1 98 ? -16.784 -0.707 51.442 1.00 86.69 98 TYR A O 1
ATOM 792 N N . GLU A 1 99 ? -16.529 -1.662 53.449 1.00 85.25 99 GLU A N 1
ATOM 793 C CA . GLU A 1 99 ? -15.111 -1.316 53.599 1.00 85.25 99 GLU A CA 1
ATOM 794 C C . GLU A 1 99 ? -14.256 -1.997 52.520 1.00 85.25 99 GLU A C 1
ATOM 796 O O . GLU A 1 99 ? -13.410 -1.343 51.912 1.00 85.25 99 GLU A O 1
ATOM 801 N N . MET A 1 100 ? -14.529 -3.263 52.185 1.00 81.94 100 MET A N 1
ATOM 802 C CA . MET A 1 100 ? -13.885 -3.969 51.072 1.00 81.94 100 MET A CA 1
ATOM 803 C C . MET A 1 100 ? -14.258 -3.380 49.708 1.00 81.94 100 MET A C 1
ATOM 805 O O . MET A 1 100 ? -13.402 -3.290 48.828 1.00 81.94 100 MET A O 1
ATOM 809 N N . ALA A 1 101 ? -15.510 -2.968 49.505 1.00 82.31 101 ALA A N 1
ATOM 810 C CA . ALA A 1 101 ? -15.951 -2.309 48.280 1.00 82.31 101 ALA A CA 1
ATOM 811 C C . ALA A 1 101 ? -15.284 -0.938 48.123 1.00 82.31 101 ALA A C 1
ATOM 813 O O . ALA A 1 101 ? -14.820 -0.614 47.033 1.00 82.31 101 ALA A O 1
ATOM 814 N N . ILE A 1 102 ? -15.141 -0.176 49.211 1.00 86.56 102 ILE A N 1
ATOM 815 C CA . ILE A 1 102 ? -14.385 1.079 49.240 1.00 86.56 102 ILE A CA 1
ATOM 816 C C . ILE A 1 102 ? -12.904 0.834 48.989 1.00 86.56 102 ILE A C 1
ATOM 818 O O . ILE A 1 102 ? -12.302 1.571 48.219 1.00 86.56 102 ILE A O 1
ATOM 822 N N . GLN A 1 103 ? -12.295 -0.184 49.594 1.00 83.69 103 GLN A N 1
ATOM 823 C CA . GLN A 1 103 ? -10.890 -0.511 49.348 1.00 83.69 103 GLN A CA 1
ATOM 824 C C . GLN A 1 103 ? -10.665 -0.945 47.898 1.00 83.69 103 GLN A C 1
ATOM 826 O O . GLN A 1 103 ? -9.702 -0.500 47.280 1.00 83.69 103 GLN A O 1
ATOM 831 N N . LYS A 1 104 ? -11.574 -1.733 47.310 1.00 81.12 104 LYS A N 1
ATOM 832 C CA . LYS A 1 104 ? -11.543 -2.090 45.882 1.00 81.12 104 LYS A CA 1
ATOM 833 C C . LYS A 1 104 ? -11.780 -0.883 44.985 1.00 81.12 104 LYS A C 1
ATOM 835 O O . LYS A 1 104 ? -11.087 -0.740 43.983 1.00 81.12 104 LYS A O 1
ATOM 840 N N . LEU A 1 105 ? -12.704 0.007 45.335 1.00 85.25 105 LEU A N 1
ATOM 841 C CA . LEU A 1 105 ? -12.941 1.245 44.598 1.00 85.25 105 LEU A CA 1
ATOM 842 C C . LEU A 1 105 ? -11.730 2.173 44.689 1.00 85.25 105 LEU A C 1
ATOM 844 O O . LEU A 1 105 ? -11.290 2.703 43.683 1.00 85.25 105 LEU A O 1
ATOM 848 N N . ASN A 1 106 ? -11.132 2.326 45.865 1.00 78.75 106 ASN A N 1
ATOM 849 C CA . ASN A 1 106 ? -9.930 3.128 46.056 1.00 78.75 106 ASN A CA 1
ATOM 850 C C . ASN A 1 106 ? -8.717 2.494 45.378 1.00 78.75 106 ASN A C 1
ATOM 852 O O . ASN A 1 106 ? -7.908 3.221 44.824 1.00 78.75 106 ASN A O 1
ATOM 856 N N . SER A 1 107 ? -8.606 1.164 45.358 1.00 77.06 107 SER A N 1
ATOM 857 C CA . SER A 1 107 ? -7.559 0.426 44.646 1.00 77.06 107 SER A CA 1
ATOM 858 C C . SER A 1 107 ? -7.722 0.533 43.131 1.00 77.06 107 SER A C 1
ATOM 860 O O . SER A 1 107 ? -6.752 0.827 42.444 1.00 77.06 107 SER A O 1
ATOM 862 N N . THR A 1 108 ? -8.939 0.393 42.598 1.00 73.69 108 THR A N 1
ATOM 863 C CA . THR A 1 108 ? -9.233 0.595 41.167 1.00 73.69 108 THR A CA 1
ATOM 864 C C . THR A 1 108 ? -9.087 2.058 40.772 1.00 73.69 108 THR A C 1
ATOM 866 O O . THR A 1 108 ? -8.482 2.341 39.750 1.00 73.69 108 THR A O 1
ATOM 869 N N . MET A 1 109 ? -9.516 3.002 41.607 1.00 77.19 109 MET A N 1
ATOM 870 C CA . MET A 1 109 ? -9.284 4.434 41.420 1.00 77.19 109 MET A CA 1
ATOM 871 C C . MET A 1 109 ? -7.791 4.771 41.500 1.00 77.19 109 MET A C 1
ATOM 873 O O . MET A 1 109 ? -7.324 5.580 40.707 1.00 77.19 109 MET A O 1
ATOM 877 N N . SER A 1 110 ? -7.025 4.145 42.402 1.00 70.75 110 SER A N 1
ATOM 878 C CA . SER A 1 110 ? -5.563 4.270 42.463 1.00 70.75 110 SER A CA 1
ATOM 879 C C . SER A 1 110 ? -4.895 3.620 41.266 1.00 70.75 110 SER A C 1
ATOM 881 O O . SER A 1 110 ? -3.963 4.209 40.756 1.00 70.75 110 SER A O 1
ATOM 883 N N . SER A 1 111 ? -5.373 2.472 40.781 1.00 68.44 111 SER A N 1
ATOM 884 C CA . SER A 1 111 ? -4.848 1.762 39.610 1.00 68.44 111 SER A CA 1
ATOM 885 C C . SER A 1 111 ? -5.150 2.519 38.321 1.00 68.44 111 SER A C 1
ATOM 887 O O . SER A 1 111 ? -4.276 2.672 37.482 1.00 68.44 111 SER A O 1
ATOM 889 N N . ILE A 1 112 ? -6.342 3.100 38.195 1.00 67.06 112 ILE A N 1
ATOM 890 C CA . ILE A 1 112 ? -6.692 4.022 37.115 1.00 67.06 112 ILE A CA 1
ATOM 891 C C . ILE A 1 112 ? -5.856 5.294 37.256 1.00 67.06 112 ILE A C 1
ATOM 893 O O . ILE A 1 112 ? -5.287 5.759 36.276 1.00 67.06 112 ILE A O 1
ATOM 897 N N . LYS A 1 113 ? -5.685 5.831 38.469 1.00 64.50 113 LYS A N 1
ATOM 898 C CA . LYS A 1 113 ? -4.780 6.959 38.699 1.00 64.50 113 LYS A CA 1
ATOM 899 C C . LYS A 1 113 ? -3.325 6.599 38.434 1.00 64.50 113 LYS A C 1
ATOM 901 O O . LYS A 1 113 ? -2.638 7.487 37.985 1.00 64.50 113 LYS A O 1
ATOM 906 N N . THR A 1 114 ? -2.811 5.395 38.650 1.00 57.97 114 THR A N 1
ATOM 907 C CA . THR A 1 114 ? -1.395 5.057 38.403 1.00 57.97 114 THR A CA 1
ATOM 908 C C . THR A 1 114 ? -1.144 4.533 36.998 1.00 57.97 114 THR A C 1
ATOM 910 O O . THR A 1 114 ? -0.028 4.667 36.516 1.00 57.97 114 THR A O 1
ATOM 913 N N . PHE A 1 115 ? -2.158 4.002 36.321 1.00 56.19 115 PHE A N 1
ATOM 914 C CA . PHE A 1 115 ? -2.097 3.617 34.912 1.00 56.19 115 PHE A CA 1
ATOM 915 C C . PHE A 1 115 ? -2.289 4.835 34.010 1.00 56.19 115 PHE A C 1
ATOM 917 O O . PHE A 1 115 ? -1.537 5.040 33.067 1.00 56.19 115 PHE A O 1
ATOM 924 N N . TRP A 1 116 ? -3.247 5.701 34.348 1.00 54.19 116 TRP A N 1
ATOM 925 C CA . TRP A 1 116 ? -3.526 6.900 33.573 1.00 54.19 116 TRP A CA 1
ATOM 926 C C . TRP A 1 116 ? -2.835 8.149 34.111 1.00 54.19 116 TRP A C 1
ATOM 928 O O . TRP A 1 116 ? -2.717 9.077 33.337 1.00 54.19 116 TRP A O 1
ATOM 938 N N . SER A 1 117 ? -2.343 8.261 35.357 1.00 60.09 117 SER A N 1
ATOM 939 C CA . SER A 1 117 ? -1.582 9.477 35.738 1.00 60.09 117 SER A CA 1
ATOM 940 C C . SER A 1 117 ? -0.273 9.599 34.986 1.00 60.09 117 SER A C 1
ATOM 942 O O . SER A 1 117 ? -0.012 10.707 34.560 1.00 60.09 117 SER A O 1
ATOM 944 N N . PRO A 1 118 ? 0.579 8.580 34.803 1.00 58.22 118 PRO A N 1
ATOM 945 C CA . PRO A 1 118 ? 1.811 8.754 34.041 1.00 58.22 118 PRO A CA 1
ATOM 946 C C . PRO A 1 118 ? 1.514 9.106 32.583 1.00 58.22 118 PRO A C 1
ATOM 948 O O . PRO A 1 118 ? 2.095 10.059 32.077 1.00 58.22 118 PRO A O 1
ATOM 951 N N . GLU A 1 119 ? 0.555 8.417 31.958 1.00 58.72 119 GLU A N 1
ATOM 952 C CA . GLU A 1 119 ? 0.085 8.660 30.589 1.00 58.72 119 GLU A CA 1
ATOM 953 C C . GLU A 1 119 ? -0.620 10.016 30.431 1.00 58.72 119 GLU A C 1
ATOM 955 O O . GLU A 1 119 ? -0.199 10.809 29.603 1.00 58.72 119 GLU A O 1
ATOM 960 N N . LEU A 1 120 ? -1.625 10.354 31.248 1.00 63.81 120 LEU A N 1
ATOM 961 C CA . LEU A 1 120 ? -2.333 11.647 31.217 1.00 63.81 120 LEU A CA 1
ATOM 962 C C . LEU A 1 120 ? -1.453 12.799 31.682 1.00 63.81 120 LEU A C 1
ATOM 964 O O . LEU A 1 120 ? -1.656 13.924 31.236 1.00 63.81 120 LEU A O 1
ATOM 968 N N . LYS A 1 121 ? -0.508 12.571 32.598 1.00 64.81 121 LYS A N 1
ATOM 969 C CA . LYS A 1 121 ? 0.463 13.592 33.003 1.00 64.81 121 LYS A CA 1
ATOM 970 C C . LYS A 1 121 ? 1.472 13.784 31.885 1.00 64.81 121 LYS A C 1
ATOM 972 O O . LYS A 1 121 ? 1.714 14.936 31.584 1.00 64.81 121 LYS A O 1
ATOM 977 N N . ARG A 1 122 ? 1.943 12.737 31.190 1.00 73.25 122 ARG A N 1
ATOM 978 C CA . ARG A 1 122 ? 2.725 12.875 29.945 1.00 73.25 122 ARG A CA 1
ATOM 979 C C . ARG A 1 122 ? 1.939 13.538 28.829 1.00 73.25 122 ARG A C 1
ATOM 981 O O . ARG A 1 122 ? 2.495 14.389 28.168 1.00 73.25 122 ARG A O 1
ATOM 988 N N . GLU A 1 123 ? 0.666 13.222 28.646 1.00 73.75 123 GLU A N 1
ATOM 989 C CA . GLU A 1 123 ? -0.187 13.807 27.610 1.00 73.75 123 GLU A CA 1
ATOM 990 C C . GLU A 1 123 ? -0.520 15.275 27.923 1.00 73.75 123 GLU A C 1
ATOM 992 O O . GLU A 1 123 ? -0.499 16.126 27.041 1.00 73.75 123 GLU A O 1
ATOM 997 N N . ARG A 1 124 ? -0.779 15.618 29.191 1.00 74.31 124 ARG A N 1
ATOM 998 C CA . ARG A 1 124 ? -0.940 17.014 29.631 1.00 74.31 124 ARG A CA 1
ATOM 999 C C . ARG A 1 124 ? 0.381 17.769 29.631 1.00 74.31 124 ARG A C 1
ATOM 1001 O O . ARG A 1 124 ? 0.352 18.967 29.385 1.00 74.31 124 ARG A O 1
ATOM 1008 N N . GLN A 1 125 ? 1.504 17.109 29.913 1.00 68.50 125 GLN A N 1
ATOM 1009 C CA . GLN A 1 125 ? 2.843 17.687 29.811 1.00 68.50 125 GLN A CA 1
ATOM 1010 C C . GLN A 1 125 ? 3.197 17.912 28.344 1.00 68.50 125 GLN A C 1
ATOM 1012 O O . GLN A 1 125 ? 3.629 18.999 28.028 1.00 68.50 125 GLN A O 1
ATOM 1017 N N . LEU A 1 126 ? 2.897 16.966 27.450 1.00 69.19 126 LEU A N 1
ATOM 1018 C CA . LEU A 1 126 ? 3.042 17.090 26.002 1.00 69.19 126 LEU A CA 1
ATOM 1019 C C . LEU A 1 126 ? 2.156 18.201 25.471 1.00 69.19 126 LEU A C 1
ATOM 1021 O O . LEU A 1 126 ? 2.674 19.072 24.803 1.00 69.19 126 LEU A O 1
ATOM 1025 N N . ARG A 1 127 ? 0.871 18.269 25.841 1.00 74.31 127 ARG A N 1
ATOM 1026 C CA . ARG A 1 127 ? 0.019 19.399 25.444 1.00 74.31 127 ARG A CA 1
ATOM 1027 C C . ARG A 1 127 ? 0.476 20.715 26.060 1.00 74.31 127 ARG A C 1
ATOM 1029 O O . ARG A 1 127 ? 0.431 21.723 25.375 1.00 74.31 127 ARG A O 1
ATOM 1036 N N . LYS A 1 128 ? 0.972 20.736 27.304 1.00 73.25 128 LYS A N 1
ATOM 1037 C CA . LYS A 1 128 ? 1.578 21.941 27.895 1.00 73.25 128 LYS A CA 1
ATOM 1038 C C . LYS A 1 128 ? 2.873 22.332 27.194 1.00 73.25 128 LYS A C 1
ATOM 1040 O O . LYS A 1 128 ? 3.050 23.511 26.956 1.00 73.25 128 LYS A O 1
ATOM 1045 N N . GLU A 1 129 ? 3.730 21.389 26.829 1.00 66.94 129 GLU A N 1
ATOM 1046 C CA . GLU A 1 129 ? 4.978 21.586 26.087 1.00 66.94 129 GLU A CA 1
ATOM 1047 C C . GLU A 1 129 ? 4.715 21.930 24.623 1.00 66.94 129 GLU A C 1
ATOM 1049 O O . GLU A 1 129 ? 5.491 22.662 24.042 1.00 66.94 129 GLU A O 1
ATOM 1054 N N . GLU A 1 130 ? 3.624 21.467 24.025 1.00 62.16 130 GLU A N 1
ATOM 1055 C CA . GLU A 1 130 ? 3.194 21.760 22.657 1.00 62.16 130 GLU A CA 1
ATOM 1056 C C . GLU A 1 130 ? 2.535 23.143 22.602 1.00 62.16 130 GLU A C 1
ATOM 1058 O O . GLU A 1 130 ? 2.913 23.971 21.780 1.00 62.16 130 GLU A O 1
ATOM 1063 N N . THR A 1 131 ? 1.679 23.480 23.576 1.00 60.94 131 THR A N 1
ATOM 1064 C CA . THR A 1 131 ? 1.192 24.857 23.767 1.00 60.94 131 THR A CA 1
ATOM 1065 C C . THR A 1 131 ? 2.308 25.808 24.195 1.00 60.94 131 THR A C 1
ATOM 1067 O O . THR A 1 131 ? 2.313 26.952 23.766 1.00 60.94 131 THR A O 1
ATOM 1070 N N . ALA A 1 132 ? 3.299 25.355 24.968 1.00 56.66 132 ALA A N 1
ATOM 1071 C CA . ALA A 1 132 ? 4.476 26.145 25.312 1.00 56.66 132 ALA A CA 1
ATOM 1072 C C . ALA A 1 132 ? 5.486 26.195 24.161 1.00 56.66 132 ALA A C 1
ATOM 1074 O O . ALA A 1 132 ? 6.215 27.159 24.082 1.00 56.66 132 ALA A O 1
ATOM 1075 N N . LYS A 1 133 ? 5.522 25.249 23.221 1.00 54.38 133 LYS A N 1
ATOM 1076 C CA . LYS A 1 133 ? 6.303 25.369 21.976 1.00 54.38 133 LYS A CA 1
ATOM 1077 C C . LYS A 1 133 ? 5.626 26.311 20.980 1.00 54.38 133 LYS A C 1
ATOM 1079 O O . LYS A 1 133 ? 6.318 27.002 20.243 1.00 54.38 133 LYS A O 1
ATOM 1084 N N . LEU A 1 134 ? 4.294 26.383 21.000 1.00 50.31 134 LEU A N 1
ATOM 1085 C CA . LEU A 1 134 ? 3.508 27.348 20.226 1.00 50.31 134 LEU A CA 1
ATOM 1086 C C . LEU A 1 134 ? 3.559 28.766 20.824 1.00 50.31 134 LEU A C 1
ATOM 1088 O O . LEU A 1 134 ? 3.586 29.735 20.076 1.00 50.31 134 LEU A O 1
ATOM 1092 N N . VAL A 1 135 ? 3.603 28.900 22.156 1.00 50.62 135 VAL A N 1
ATOM 1093 C CA . VAL A 1 135 ? 3.619 30.199 22.866 1.00 50.62 135 VAL A CA 1
ATOM 1094 C C . VAL A 1 135 ? 5.039 30.666 23.233 1.00 50.62 135 VAL A C 1
ATOM 1096 O O . VAL A 1 135 ? 5.289 31.866 23.302 1.00 50.62 135 VAL A O 1
ATOM 1099 N N . ALA A 1 136 ? 5.984 29.744 23.427 1.00 41.53 136 ALA A N 1
ATOM 1100 C CA . ALA A 1 136 ? 7.409 29.988 23.686 1.00 41.53 136 ALA A CA 1
ATOM 1101 C C . ALA A 1 136 ? 8.293 29.511 22.521 1.00 41.53 136 ALA A C 1
ATOM 1103 O O . ALA A 1 136 ? 9.417 29.044 22.714 1.00 41.53 136 ALA A O 1
ATOM 1104 N N . GLY A 1 137 ? 7.814 29.700 21.287 1.00 36.12 137 GLY A N 1
ATOM 1105 C CA . GLY A 1 137 ? 8.742 30.055 20.219 1.00 36.12 137 GLY A CA 1
ATOM 1106 C C . GLY A 1 137 ? 9.549 31.274 20.690 1.00 36.12 137 GLY A C 1
ATOM 1107 O O . GLY A 1 137 ? 8.971 32.168 21.318 1.00 36.12 137 GLY A O 1
ATOM 1108 N N . PRO A 1 138 ? 10.876 31.298 20.496 1.00 41.94 138 PRO A N 1
ATOM 1109 C CA . PRO A 1 138 ? 11.731 32.313 21.085 1.00 41.94 138 PRO A CA 1
ATOM 1110 C C . PRO A 1 138 ? 11.224 33.695 20.683 1.00 41.94 138 PRO A C 1
ATOM 1112 O O . PRO A 1 138 ? 11.127 34.023 19.502 1.00 41.94 138 PRO A O 1
ATOM 1115 N N . GLN A 1 139 ? 10.927 34.503 21.696 1.00 43.22 139 GLN A N 1
ATOM 1116 C CA . GLN A 1 139 ? 10.513 35.905 21.613 1.00 43.22 139 GLN A CA 1
ATOM 1117 C C . GLN A 1 139 ? 11.578 36.832 20.993 1.00 43.22 139 GLN A C 1
ATOM 1119 O O . GLN A 1 139 ? 11.480 38.041 21.119 1.00 43.22 139 GLN A O 1
ATOM 1124 N N . ASN A 1 140 ? 12.567 36.299 20.274 1.00 46.47 140 ASN A N 1
ATOM 1125 C CA . ASN A 1 140 ? 13.529 37.055 19.486 1.00 46.47 140 ASN A CA 1
ATOM 1126 C C . ASN A 1 140 ? 13.690 36.347 18.129 1.00 46.47 140 ASN A C 1
ATOM 1128 O O . ASN A 1 140 ? 14.472 35.407 18.018 1.00 46.47 140 ASN A O 1
ATOM 1132 N N . GLY A 1 141 ? 12.935 36.768 17.106 1.00 46.47 141 GLY A N 1
ATOM 1133 C CA . GLY A 1 141 ? 13.197 36.387 15.705 1.00 46.47 141 GLY A CA 1
ATOM 1134 C C . GLY A 1 141 ? 12.080 35.677 14.925 1.00 46.47 141 GLY A C 1
ATOM 1135 O O . GLY A 1 141 ? 12.298 35.318 13.770 1.00 46.47 141 GLY A O 1
ATOM 1136 N N . SER A 1 142 ? 10.876 35.487 15.477 1.00 41.56 142 SER A N 1
ATOM 1137 C CA . SER A 1 142 ? 9.781 34.804 14.754 1.00 41.56 142 SER A CA 1
ATOM 1138 C C . SER A 1 142 ? 9.126 35.635 13.642 1.00 41.56 142 SER A C 1
ATOM 1140 O O . SER A 1 142 ? 8.570 35.055 12.716 1.00 41.56 142 SER A O 1
ATOM 1142 N N . GLY A 1 143 ? 9.249 36.966 13.669 1.00 43.78 143 GLY A N 1
ATOM 1143 C CA . GLY A 1 143 ? 8.867 37.806 12.528 1.00 43.78 143 GLY A CA 1
ATOM 1144 C C . GLY A 1 143 ? 9.801 37.627 11.328 1.00 43.78 143 GLY A C 1
ATOM 1145 O O . GLY A 1 143 ? 9.356 37.708 10.193 1.00 43.78 143 GLY A O 1
ATOM 1146 N N . PHE A 1 144 ? 11.078 37.315 11.576 1.00 45.62 144 PHE A N 1
ATOM 1147 C CA . PHE A 1 144 ? 12.081 37.197 10.520 1.00 45.62 144 PHE A CA 1
ATOM 1148 C C . PHE A 1 144 ? 11.994 35.855 9.795 1.00 45.62 144 PHE A C 1
ATOM 1150 O O . PHE A 1 144 ? 12.071 35.852 8.585 1.00 45.62 144 PHE A O 1
ATOM 1157 N N . ARG A 1 145 ? 11.719 34.735 10.484 1.00 50.69 145 ARG A N 1
ATOM 1158 C CA . ARG A 1 145 ? 11.580 33.421 9.817 1.00 50.69 145 ARG A CA 1
ATOM 1159 C C . ARG A 1 145 ? 10.281 33.249 9.033 1.00 50.69 145 ARG A C 1
ATOM 1161 O O . ARG A 1 145 ? 10.268 32.523 8.049 1.00 50.69 145 ARG A O 1
ATOM 1168 N N . VAL A 1 146 ? 9.185 33.877 9.467 1.00 53.78 146 VAL A N 1
ATOM 1169 C CA . VAL A 1 146 ? 7.939 33.878 8.681 1.00 53.78 146 VAL A CA 1
ATOM 1170 C C . VAL A 1 146 ? 8.086 34.813 7.486 1.00 53.78 146 VAL A C 1
ATOM 1172 O O . VAL A 1 146 ? 7.755 34.401 6.385 1.00 53.78 146 VAL A O 1
ATOM 1175 N N . ALA A 1 147 ? 8.691 35.992 7.670 1.00 57.75 147 ALA A N 1
ATOM 1176 C CA . ALA A 1 147 ? 9.037 36.870 6.556 1.00 57.75 147 ALA A CA 1
ATOM 1177 C C . ALA A 1 147 ? 10.061 36.229 5.605 1.00 57.75 147 ALA A C 1
ATOM 1179 O O . ALA A 1 147 ? 9.910 36.371 4.405 1.00 57.75 147 ALA A O 1
ATOM 1180 N N . GLU A 1 148 ? 11.053 35.482 6.101 1.00 60.31 148 GLU A N 1
ATOM 1181 C CA . GLU A 1 148 ? 12.017 34.736 5.281 1.00 60.31 148 GLU A CA 1
ATOM 1182 C C . GLU A 1 148 ? 11.309 33.662 4.467 1.00 60.31 148 GLU A C 1
ATOM 1184 O O . GLU A 1 148 ? 11.494 33.618 3.259 1.00 60.31 148 GLU A O 1
ATOM 1189 N N . LEU A 1 149 ? 10.439 32.860 5.085 1.00 65.00 149 LEU A N 1
ATOM 1190 C CA . LEU A 1 149 ? 9.669 31.843 4.368 1.00 65.00 149 LEU A CA 1
ATOM 1191 C C . LEU A 1 149 ? 8.677 32.459 3.374 1.00 65.00 149 LEU A C 1
ATOM 1193 O O . LEU A 1 149 ? 8.483 31.899 2.303 1.00 65.00 149 LEU A O 1
ATOM 1197 N N . GLU A 1 150 ? 8.078 33.611 3.686 1.00 68.94 150 GLU A N 1
ATOM 1198 C CA . GLU A 1 150 ? 7.239 34.372 2.751 1.00 68.94 150 GLU A CA 1
ATOM 1199 C C . GLU A 1 150 ? 8.070 34.963 1.604 1.00 68.94 150 GLU A C 1
ATOM 1201 O O . GLU A 1 150 ? 7.648 34.890 0.452 1.00 68.94 150 GLU A O 1
ATOM 1206 N N . THR A 1 151 ? 9.278 35.468 1.874 1.00 71.69 151 THR A N 1
ATOM 1207 C CA . THR A 1 151 ? 10.205 35.939 0.835 1.00 71.69 151 THR A CA 1
ATOM 1208 C C . THR A 1 151 ? 10.785 34.796 0.011 1.00 71.69 151 THR A C 1
ATOM 1210 O O . THR A 1 151 ? 10.976 34.967 -1.183 1.00 71.69 151 THR A O 1
ATOM 1213 N N . GLU A 1 152 ? 11.017 33.618 0.590 1.00 75.38 152 GLU A N 1
ATOM 1214 C CA . GLU A 1 152 ? 11.442 32.414 -0.127 1.00 75.38 152 GLU A CA 1
ATOM 1215 C C . GLU A 1 152 ? 10.312 31.896 -1.019 1.00 75.38 152 GLU A C 1
ATOM 1217 O O . GLU A 1 152 ? 10.562 31.537 -2.166 1.00 75.38 152 GLU A O 1
ATOM 1222 N N . LEU A 1 153 ? 9.060 31.933 -0.552 1.00 73.00 153 LEU A N 1
ATOM 1223 C CA . LEU A 1 153 ? 7.891 31.604 -1.372 1.00 73.00 153 LEU A CA 1
ATOM 1224 C C . LEU A 1 153 ? 7.708 32.596 -2.526 1.00 73.00 153 LEU A C 1
ATOM 1226 O O . LEU A 1 153 ? 7.409 32.180 -3.647 1.00 73.00 153 LEU A O 1
ATOM 1230 N N . GLU A 1 154 ? 7.913 33.888 -2.272 1.00 80.12 154 GLU A N 1
ATOM 1231 C CA . GLU A 1 154 ? 7.842 34.922 -3.304 1.00 80.12 154 GLU A CA 1
ATOM 1232 C C . GLU A 1 154 ? 9.016 34.818 -4.290 1.00 80.12 154 GLU A C 1
ATOM 1234 O O . GLU A 1 154 ? 8.818 34.925 -5.498 1.00 80.12 154 GLU A O 1
ATOM 1239 N N . ASN A 1 155 ? 10.217 34.480 -3.817 1.00 78.56 155 ASN A N 1
ATOM 1240 C CA . ASN A 1 155 ? 11.374 34.200 -4.667 1.00 78.56 155 ASN A CA 1
ATOM 1241 C C . ASN A 1 155 ? 11.141 32.957 -5.534 1.00 78.56 155 ASN A C 1
ATOM 1243 O O . ASN A 1 155 ? 11.385 33.004 -6.736 1.00 78.56 155 ASN A O 1
ATOM 1247 N N . CYS A 1 156 ? 10.587 31.874 -4.978 1.00 79.38 156 CYS A N 1
ATOM 1248 C CA . CYS A 1 156 ? 10.211 30.694 -5.756 1.00 79.38 156 CYS A CA 1
ATOM 1249 C C . CYS A 1 156 ? 9.131 31.010 -6.800 1.00 79.38 156 CYS A C 1
ATOM 1251 O O . CYS A 1 156 ? 9.164 30.451 -7.896 1.00 79.38 156 CYS A O 1
ATOM 1253 N N . ARG A 1 157 ? 8.186 31.912 -6.501 1.00 84.00 157 ARG A N 1
ATOM 1254 C CA . ARG A 1 157 ? 7.187 32.379 -7.477 1.00 84.00 157 ARG A CA 1
ATOM 1255 C C . ARG A 1 157 ? 7.809 33.218 -8.589 1.00 84.00 157 ARG A C 1
ATOM 1257 O O . ARG A 1 157 ? 7.471 32.996 -9.750 1.00 84.00 157 ARG A O 1
ATOM 1264 N N . CYS A 1 158 ? 8.723 34.126 -8.259 1.00 82.12 158 CYS A N 1
ATOM 1265 C CA . CYS A 1 158 ? 9.470 34.912 -9.240 1.00 82.12 158 CYS A CA 1
ATOM 1266 C C . CYS A 1 158 ? 10.344 34.019 -10.132 1.00 82.12 158 CYS A C 1
ATOM 1268 O O . CYS A 1 158 ? 10.294 34.152 -11.350 1.00 82.12 158 CYS A O 1
ATOM 1270 N N . GLU A 1 159 ? 11.059 33.045 -9.561 1.00 82.44 159 GLU A N 1
ATOM 1271 C CA . GLU A 1 159 ? 11.844 32.071 -10.329 1.00 82.44 159 GLU A CA 1
ATOM 1272 C C . GLU A 1 159 ? 10.973 31.211 -11.249 1.00 82.44 159 GLU A C 1
ATOM 1274 O O . GLU A 1 159 ? 11.381 30.888 -12.366 1.00 82.44 159 GLU A O 1
ATOM 1279 N N . LEU A 1 160 ? 9.775 30.825 -10.799 1.00 78.50 160 LEU A N 1
ATOM 1280 C CA . LEU A 1 160 ? 8.833 30.086 -11.635 1.00 78.50 160 LEU A CA 1
ATOM 1281 C C . LEU A 1 160 ? 8.348 30.955 -12.802 1.00 78.50 160 LEU A C 1
ATOM 1283 O O . LEU A 1 160 ? 8.352 30.498 -13.940 1.00 78.50 160 LEU A O 1
ATOM 1287 N N . ALA A 1 161 ? 8.012 32.222 -12.543 1.00 84.00 161 ALA A N 1
ATOM 1288 C CA . ALA A 1 161 ? 7.601 33.170 -13.575 1.00 84.00 161 ALA A CA 1
ATOM 1289 C C . ALA A 1 161 ? 8.727 33.455 -14.585 1.00 84.00 161 ALA A C 1
ATOM 1291 O O . ALA A 1 161 ? 8.474 33.524 -15.787 1.00 84.00 161 ALA A O 1
ATOM 1292 N N . GLU A 1 162 ? 9.978 33.560 -14.132 1.00 82.06 162 GLU A N 1
ATOM 1293 C CA . GLU A 1 162 ? 11.145 33.691 -15.010 1.00 82.06 162 GLU A CA 1
ATOM 1294 C C . GLU A 1 162 ? 11.395 32.427 -15.838 1.00 82.06 162 GLU A C 1
ATOM 1296 O O . GLU A 1 162 ? 11.762 32.527 -17.015 1.00 82.06 162 GLU A O 1
ATOM 1301 N N . LYS A 1 163 ? 11.171 31.240 -15.260 1.00 80.06 163 LYS A N 1
ATOM 1302 C CA . LYS A 1 163 ? 11.239 29.958 -15.976 1.00 80.06 163 LYS A CA 1
ATOM 1303 C C . LYS A 1 163 ? 10.135 29.831 -17.018 1.00 80.06 163 LYS A C 1
ATOM 1305 O O . LYS A 1 163 ? 10.421 29.460 -18.152 1.00 80.06 163 LYS A O 1
ATOM 1310 N N . ASP A 1 164 ? 8.912 30.230 -16.694 1.00 83.25 164 ASP A N 1
ATOM 1311 C CA . ASP A 1 164 ? 7.801 30.267 -17.647 1.00 83.25 164 ASP A CA 1
ATOM 1312 C C . ASP A 1 164 ? 8.046 31.292 -18.764 1.00 83.25 164 ASP A C 1
ATOM 1314 O O . ASP A 1 164 ? 7.717 31.052 -19.926 1.00 83.25 164 ASP A O 1
ATOM 1318 N N . GLU A 1 165 ? 8.687 32.418 -18.451 1.00 85.25 165 GLU A N 1
ATOM 1319 C CA . GLU A 1 165 ? 9.119 33.415 -19.429 1.00 85.25 165 GLU A CA 1
ATOM 1320 C C . GLU A 1 165 ? 10.247 32.895 -20.329 1.00 85.25 165 GLU A C 1
ATOM 1322 O O . GLU A 1 165 ? 10.227 33.112 -21.539 1.00 85.25 165 GLU A O 1
ATOM 1327 N N . THR A 1 166 ? 11.226 32.173 -19.777 1.00 83.50 166 THR A N 1
ATOM 1328 C CA . THR A 1 166 ? 12.287 31.545 -20.581 1.00 83.50 166 THR A CA 1
ATOM 1329 C C . THR A 1 166 ? 11.738 30.430 -21.450 1.00 83.50 166 THR A C 1
ATOM 1331 O O . THR A 1 166 ? 12.124 30.351 -22.612 1.00 83.50 166 THR A O 1
ATOM 1334 N N . ILE A 1 167 ? 10.802 29.623 -20.950 1.00 81.00 167 ILE A N 1
ATOM 1335 C CA . ILE A 1 167 ? 10.086 28.636 -21.762 1.00 81.00 167 ILE A CA 1
ATOM 1336 C C . ILE A 1 167 ? 9.341 29.346 -22.894 1.00 81.00 167 ILE A C 1
ATOM 1338 O O . ILE A 1 167 ? 9.471 28.934 -24.043 1.00 81.00 167 ILE A O 1
ATOM 1342 N N . ARG A 1 168 ? 8.647 30.456 -22.620 1.00 83.00 168 ARG A N 1
ATOM 1343 C CA . ARG A 1 168 ? 7.943 31.222 -23.658 1.00 83.00 168 ARG A CA 1
ATOM 1344 C C . ARG A 1 168 ? 8.889 31.806 -24.703 1.00 83.00 168 ARG A C 1
ATOM 1346 O O . ARG A 1 168 ? 8.640 31.628 -25.889 1.00 83.00 168 ARG A O 1
ATOM 1353 N N . ARG A 1 169 ? 10.015 32.400 -24.294 1.00 81.69 169 ARG A N 1
ATOM 1354 C CA . ARG A 1 169 ? 11.054 32.887 -25.220 1.00 81.69 169 ARG A CA 1
ATOM 1355 C C . ARG A 1 169 ? 11.702 31.755 -26.010 1.00 81.69 169 ARG A C 1
ATOM 1357 O O . ARG A 1 169 ? 11.984 31.928 -27.186 1.00 81.69 169 ARG A O 1
ATOM 1364 N N . LEU A 1 170 ? 11.931 30.589 -25.403 1.00 77.50 170 LEU A N 1
ATOM 1365 C CA . LEU A 1 170 ? 12.442 29.412 -26.109 1.00 77.50 170 LEU A CA 1
ATOM 1366 C C . LEU A 1 170 ? 11.412 28.884 -27.110 1.00 77.50 170 LEU A C 1
ATOM 1368 O O . LEU A 1 170 ? 11.789 28.521 -28.221 1.00 77.50 170 LEU A O 1
ATOM 1372 N N . MET A 1 171 ? 10.124 28.894 -26.767 1.00 73.38 171 MET A N 1
ATOM 1373 C CA . MET A 1 171 ? 9.039 28.543 -27.684 1.00 73.38 171 MET A CA 1
ATOM 1374 C C . MET A 1 171 ? 8.915 29.554 -28.829 1.00 73.38 171 MET A C 1
ATOM 1376 O O . MET A 1 171 ? 8.778 29.136 -29.974 1.00 73.38 171 MET A O 1
ATOM 1380 N N . GLU A 1 172 ? 9.043 30.855 -28.563 1.00 73.12 172 GLU A N 1
ATOM 1381 C CA . GLU A 1 172 ? 9.054 31.913 -29.583 1.00 73.12 172 GLU A CA 1
ATOM 1382 C C . GLU A 1 172 ? 10.307 31.856 -30.467 1.00 73.12 172 GLU A C 1
ATOM 1384 O O . GLU A 1 172 ? 10.190 31.979 -31.681 1.00 73.12 172 GLU A O 1
ATOM 1389 N N . CYS A 1 173 ? 11.490 31.578 -29.911 1.00 64.94 173 CYS A N 1
ATOM 1390 C CA . CYS A 1 173 ? 12.715 31.346 -30.680 1.00 64.94 173 CYS A CA 1
ATOM 1391 C C . CYS A 1 173 ? 12.613 30.075 -31.531 1.00 64.94 173 CYS A C 1
ATOM 1393 O O . CYS A 1 173 ? 13.029 30.074 -32.684 1.00 64.94 173 CYS A O 1
ATOM 1395 N N . THR A 1 174 ? 12.020 29.001 -31.006 1.00 59.56 174 THR A N 1
ATOM 1396 C CA . THR A 1 174 ? 11.809 27.759 -31.768 1.00 59.56 174 THR A CA 1
ATOM 1397 C C . THR A 1 174 ? 10.761 27.965 -32.867 1.00 59.56 174 THR A C 1
ATOM 1399 O O . THR A 1 174 ? 10.937 27.489 -33.989 1.00 59.56 174 THR A O 1
ATOM 1402 N N . ALA A 1 175 ? 9.707 28.741 -32.598 1.00 60.09 175 ALA A N 1
ATOM 1403 C CA . ALA A 1 175 ? 8.735 29.161 -33.603 1.00 60.09 175 ALA A CA 1
ATOM 1404 C C . ALA A 1 175 ? 9.384 30.063 -34.675 1.00 60.09 175 ALA A C 1
ATOM 1406 O O . ALA A 1 175 ? 9.215 29.830 -35.866 1.00 60.09 175 ALA A O 1
ATOM 1407 N N . ALA A 1 176 ? 10.211 31.036 -34.293 1.00 58.75 176 ALA A N 1
ATOM 1408 C CA . ALA A 1 176 ? 10.908 31.912 -35.236 1.00 58.75 176 ALA A CA 1
ATOM 1409 C C . ALA A 1 176 ? 11.929 31.155 -36.112 1.00 58.75 176 ALA A C 1
ATOM 1411 O O . ALA A 1 176 ? 12.034 31.419 -37.311 1.00 58.75 176 ALA A O 1
ATOM 1412 N N . VAL A 1 177 ? 12.639 30.169 -35.549 1.00 56.12 177 VAL A N 1
ATOM 1413 C CA . VAL A 1 177 ? 13.583 29.303 -36.284 1.00 56.12 177 VAL A CA 1
ATOM 1414 C C . VAL A 1 177 ? 12.853 28.371 -37.258 1.00 56.12 177 VAL A C 1
ATOM 1416 O O . VAL A 1 177 ? 13.331 28.148 -38.372 1.00 56.12 177 VAL A O 1
ATOM 1419 N N . THR A 1 178 ? 11.669 27.871 -36.893 1.00 53.12 178 THR A N 1
ATOM 1420 C CA . THR A 1 178 ? 10.881 26.981 -37.763 1.00 53.12 178 THR A CA 1
ATOM 1421 C C . THR A 1 178 ? 10.244 27.702 -38.955 1.00 53.12 178 THR A C 1
ATOM 1423 O O . THR A 1 178 ? 10.169 27.104 -40.027 1.00 53.12 178 THR A O 1
ATOM 1426 N N . TYR A 1 179 ? 9.877 28.984 -38.834 1.00 52.41 179 TYR A N 1
ATOM 1427 C CA . TYR A 1 179 ? 9.294 29.744 -39.953 1.00 52.41 179 TYR A CA 1
ATOM 1428 C C . TYR A 1 179 ? 10.315 30.439 -40.874 1.00 52.41 179 TYR A C 1
ATOM 1430 O O . TYR A 1 179 ? 9.984 30.689 -42.032 1.00 52.41 179 TYR A O 1
ATOM 1438 N N . HIS A 1 180 ? 11.546 30.724 -40.427 1.00 52.22 180 HIS A N 1
ATOM 1439 C CA . HIS A 1 180 ? 12.528 31.452 -41.252 1.00 52.22 180 HIS A CA 1
ATOM 1440 C C . HIS A 1 180 ? 13.708 30.612 -41.778 1.00 52.22 180 HIS A C 1
ATOM 1442 O O . HIS A 1 180 ? 14.116 30.826 -42.922 1.00 52.22 180 HIS A O 1
ATOM 1448 N N . ASP A 1 181 ? 14.226 29.631 -41.027 1.00 50.94 181 ASP A N 1
ATOM 1449 C CA . ASP A 1 181 ? 15.403 28.842 -41.455 1.00 50.94 181 ASP A CA 1
ATOM 1450 C C . ASP A 1 181 ? 15.019 27.534 -42.170 1.00 50.94 181 ASP A C 1
ATOM 1452 O O . ASP A 1 181 ? 15.635 27.151 -43.166 1.00 50.94 181 ASP A O 1
ATOM 1456 N N . GLY A 1 182 ? 13.935 26.880 -41.733 1.00 56.38 182 GLY A N 1
ATOM 1457 C CA . GLY A 1 182 ? 13.425 25.662 -42.373 1.00 56.38 182 GLY A CA 1
ATOM 1458 C C . GLY A 1 182 ? 12.900 25.902 -43.791 1.00 56.38 182 GLY A C 1
ATOM 1459 O O . GLY A 1 182 ? 13.224 25.144 -44.702 1.00 56.38 182 GLY A O 1
ATOM 1460 N N . GLY A 1 183 ? 12.147 26.989 -43.995 1.00 59.72 183 GLY A N 1
ATOM 1461 C CA . GLY A 1 183 ? 11.599 27.362 -45.304 1.00 59.72 183 GLY A CA 1
ATOM 1462 C C . GLY A 1 183 ? 12.667 27.825 -46.298 1.00 59.72 183 GLY A C 1
ATOM 1463 O O . GLY A 1 183 ? 12.658 27.387 -47.445 1.00 59.72 183 GLY A O 1
ATOM 1464 N N . SER A 1 184 ? 13.630 28.641 -45.853 1.00 61.91 184 SER A N 1
ATOM 1465 C CA . SER A 1 184 ? 14.709 29.146 -46.717 1.00 61.91 184 SER A CA 1
ATOM 1466 C C . SER A 1 184 ? 15.664 28.031 -47.146 1.00 61.91 184 SER A C 1
ATOM 1468 O O . SER A 1 184 ? 15.980 27.917 -48.325 1.00 61.91 184 SER A O 1
ATOM 1470 N N . ARG A 1 185 ? 16.055 27.129 -46.231 1.00 69.25 185 ARG A N 1
ATOM 1471 C CA . ARG A 1 185 ? 16.880 25.963 -46.591 1.00 69.25 185 ARG A CA 1
ATOM 1472 C C . ARG A 1 185 ? 16.142 24.980 -47.491 1.00 69.25 185 ARG A C 1
ATOM 1474 O O . ARG A 1 185 ? 16.776 24.356 -48.335 1.00 69.25 185 ARG A O 1
ATOM 1481 N N . MET A 1 186 ? 14.832 24.823 -47.318 1.00 71.31 186 MET A N 1
ATOM 1482 C CA . MET A 1 186 ? 14.034 23.959 -48.186 1.00 71.31 186 MET A CA 1
ATOM 1483 C C . MET A 1 186 ? 13.906 24.549 -49.592 1.00 71.31 186 MET A C 1
ATOM 1485 O O . MET A 1 186 ? 14.143 23.829 -50.555 1.00 71.31 186 MET A O 1
ATOM 1489 N N . ALA A 1 187 ? 13.667 25.858 -49.710 1.00 73.38 187 ALA A N 1
ATOM 1490 C CA . ALA A 1 187 ? 13.647 26.565 -50.990 1.00 73.38 187 ALA A CA 1
ATOM 1491 C C . ALA A 1 187 ? 15.024 26.569 -51.692 1.00 73.38 187 ALA A C 1
ATOM 1493 O O . ALA A 1 187 ? 15.106 26.381 -52.906 1.00 73.38 187 ALA A O 1
ATOM 1494 N N . ASP A 1 188 ? 16.124 26.711 -50.946 1.00 77.62 188 ASP A N 1
ATOM 1495 C CA . ASP A 1 188 ? 17.489 26.610 -51.487 1.00 77.62 188 ASP A CA 1
ATOM 1496 C C . ASP A 1 188 ? 17.827 25.186 -51.960 1.00 77.62 188 ASP A C 1
ATOM 1498 O O . ASP A 1 188 ? 18.522 24.992 -52.961 1.00 77.62 188 ASP A O 1
ATOM 1502 N N . LEU A 1 189 ? 17.334 24.163 -51.256 1.00 81.12 189 LEU A N 1
ATOM 1503 C CA . LEU A 1 189 ? 17.481 22.771 -51.680 1.00 81.12 189 LEU A CA 1
ATOM 1504 C C . LEU A 1 189 ? 16.619 22.463 -52.906 1.00 81.12 189 LEU A C 1
ATOM 1506 O O . LEU A 1 189 ? 17.093 21.779 -53.809 1.00 81.12 189 LEU A O 1
ATOM 1510 N N . GLU A 1 190 ? 15.401 22.994 -52.971 1.00 82.94 190 GLU A N 1
ATOM 1511 C CA . GLU A 1 190 ? 14.482 22.826 -54.098 1.00 82.94 190 GLU A CA 1
ATOM 1512 C C . GLU A 1 190 ? 15.015 23.517 -55.360 1.00 82.94 190 GLU A C 1
ATOM 1514 O O . GLU A 1 190 ? 15.083 22.909 -56.427 1.00 82.94 190 GLU A O 1
ATOM 1519 N N . THR A 1 191 ? 15.533 24.741 -55.238 1.00 85.06 191 THR A N 1
ATOM 1520 C CA . THR A 1 191 ? 16.208 25.431 -56.349 1.00 85.06 191 THR A CA 1
ATOM 1521 C C . THR A 1 191 ? 17.476 24.707 -56.803 1.00 85.06 191 THR A C 1
ATOM 1523 O O . THR A 1 191 ? 17.700 24.597 -58.010 1.00 85.06 191 THR A O 1
ATOM 1526 N N . ARG A 1 192 ? 18.281 24.142 -55.888 1.00 86.62 192 ARG A N 1
ATOM 1527 C CA . ARG A 1 192 ? 19.421 23.281 -56.261 1.00 86.62 192 ARG A CA 1
ATOM 1528 C C . ARG A 1 192 ? 18.989 21.993 -56.950 1.00 86.62 192 ARG A C 1
ATOM 1530 O O . ARG A 1 192 ? 19.665 21.586 -57.890 1.00 86.62 192 ARG A O 1
ATOM 1537 N N . CYS A 1 193 ? 17.907 21.357 -56.508 1.00 85.12 193 CYS A N 1
ATOM 1538 C CA . CYS A 1 193 ? 17.382 20.160 -57.166 1.00 85.12 193 CYS A CA 1
ATOM 1539 C C . CYS A 1 193 ? 16.928 20.487 -58.591 1.00 85.12 193 CYS A C 1
ATOM 1541 O O . CYS A 1 193 ? 17.398 19.846 -59.523 1.00 85.12 193 CYS A O 1
ATOM 1543 N N . ASN A 1 194 ? 16.169 21.568 -58.779 1.00 87.06 194 ASN A N 1
ATOM 1544 C CA . ASN A 1 194 ? 15.726 22.013 -60.104 1.00 87.06 194 ASN A CA 1
ATOM 1545 C C . ASN A 1 194 ? 16.907 22.376 -61.027 1.00 87.06 194 ASN A C 1
ATOM 1547 O O . ASN A 1 194 ? 16.893 22.086 -62.223 1.00 87.06 194 ASN A O 1
ATOM 1551 N N . GLN A 1 195 ? 17.971 22.982 -60.485 1.00 90.12 195 GLN A N 1
ATOM 1552 C CA . GLN A 1 195 ? 19.202 23.244 -61.241 1.00 90.12 195 GLN A CA 1
ATOM 1553 C C . GLN A 1 195 ? 19.922 21.950 -61.648 1.00 90.12 195 GLN A C 1
ATOM 1555 O O . GLN A 1 195 ? 20.427 21.857 -62.767 1.00 90.12 195 GLN A O 1
ATOM 1560 N N . LEU A 1 196 ? 19.981 20.954 -60.759 1.00 87.38 196 LEU A N 1
ATOM 1561 C CA . LEU A 1 196 ? 20.584 19.654 -61.056 1.00 87.38 196 LEU A CA 1
ATOM 1562 C C . LEU A 1 196 ? 19.764 18.867 -62.082 1.00 87.38 196 LEU A C 1
ATOM 1564 O O . LEU A 1 196 ? 20.355 18.254 -62.967 1.00 87.38 196 LEU A O 1
ATOM 1568 N N . GLU A 1 197 ? 18.437 18.929 -62.013 1.00 86.81 197 GLU A N 1
ATOM 1569 C CA . GLU A 1 197 ? 17.541 18.328 -63.004 1.00 86.81 197 GLU A CA 1
ATOM 1570 C C . GLU A 1 197 ? 17.728 18.961 -64.385 1.00 86.81 197 GLU A C 1
ATOM 1572 O O . GLU A 1 197 ? 17.938 18.244 -65.360 1.00 86.81 197 GLU A O 1
ATOM 1577 N N . SER A 1 198 ? 17.790 20.294 -64.471 1.00 90.00 198 SER A N 1
ATOM 1578 C CA . SER A 1 198 ? 18.087 20.985 -65.732 1.00 90.00 198 SER A CA 1
ATOM 1579 C C . SER A 1 198 ? 19.463 20.605 -66.298 1.00 90.00 198 SER A C 1
ATOM 1581 O O . SER A 1 198 ? 19.612 20.396 -67.504 1.00 90.00 198 SER A O 1
ATOM 1583 N N . LEU A 1 199 ? 20.483 20.463 -65.443 1.00 91.50 199 LEU A N 1
ATOM 1584 C CA . LEU A 1 199 ? 21.807 20.005 -65.873 1.00 91.50 199 LEU A CA 1
ATOM 1585 C C . LEU A 1 199 ? 21.788 18.557 -66.369 1.00 91.50 199 LEU A C 1
ATOM 1587 O O . LEU A 1 199 ? 22.472 18.254 -67.347 1.00 91.50 199 LEU A O 1
ATOM 1591 N N . LEU A 1 200 ? 21.029 17.673 -65.720 1.00 88.56 200 LEU A N 1
ATOM 1592 C CA . LEU A 1 200 ? 20.847 16.298 -66.181 1.00 88.56 200 LEU A CA 1
ATOM 1593 C C . LEU A 1 200 ? 20.149 16.269 -67.539 1.00 88.56 200 LEU A C 1
ATOM 1595 O O . LEU A 1 200 ? 20.650 15.613 -68.445 1.00 88.56 200 LEU A O 1
ATOM 1599 N N . GLU A 1 201 ? 19.093 17.054 -67.728 1.00 91.00 201 GLU A N 1
ATOM 1600 C CA . GLU A 1 201 ? 18.361 17.126 -68.995 1.00 91.00 201 GLU A CA 1
ATOM 1601 C C . GLU A 1 201 ? 19.251 17.628 -70.150 1.00 91.00 201 GLU A C 1
ATOM 1603 O O . GLU A 1 201 ? 19.241 17.071 -71.251 1.00 91.00 201 GLU A O 1
ATOM 1608 N N . ILE A 1 202 ? 20.123 18.610 -69.885 1.00 91.38 202 ILE A N 1
ATOM 1609 C CA . ILE A 1 202 ? 21.137 19.074 -70.848 1.00 91.38 202 ILE A CA 1
ATOM 1610 C C . ILE A 1 202 ? 22.156 17.969 -71.162 1.00 91.38 202 ILE A C 1
ATOM 1612 O O . ILE A 1 202 ? 22.548 17.798 -72.320 1.00 91.38 202 ILE A O 1
ATOM 1616 N N . ARG A 1 203 ? 22.614 17.217 -70.152 1.00 88.69 203 ARG A N 1
ATOM 1617 C CA . ARG A 1 203 ? 23.554 16.101 -70.356 1.00 88.69 203 ARG A CA 1
ATOM 1618 C C . ARG A 1 203 ? 22.912 14.955 -71.127 1.00 88.69 203 ARG A C 1
ATOM 1620 O O . ARG A 1 203 ? 23.567 14.382 -71.990 1.00 88.69 203 ARG A O 1
ATOM 1627 N N . GLU A 1 204 ? 21.644 14.665 -70.882 1.00 90.38 204 GLU A N 1
ATOM 1628 C CA . GLU A 1 204 ? 20.881 13.669 -71.627 1.00 90.38 204 GLU A CA 1
ATOM 1629 C C . GLU A 1 204 ? 20.666 14.079 -73.085 1.00 90.38 204 GLU A C 1
ATOM 1631 O O . GLU A 1 204 ? 20.801 13.236 -73.968 1.00 90.38 204 GLU A O 1
ATOM 1636 N N . GLU A 1 205 ? 20.383 15.354 -73.377 1.00 90.88 205 GLU A N 1
ATOM 1637 C CA . GLU A 1 205 ? 20.318 15.826 -74.766 1.00 90.88 205 GLU A CA 1
ATOM 1638 C C . GLU A 1 205 ? 21.701 15.814 -75.435 1.00 90.88 205 GLU A C 1
ATOM 1640 O O . GLU A 1 205 ? 21.804 15.486 -76.616 1.00 90.88 205 GLU A O 1
ATOM 1645 N N . GLN A 1 206 ? 22.783 16.089 -74.695 1.00 88.69 206 GLN A N 1
ATOM 1646 C CA . GLN A 1 206 ? 24.145 15.907 -75.208 1.00 88.69 206 GLN A CA 1
ATOM 1647 C C . GLN A 1 206 ? 24.438 14.448 -75.556 1.00 88.69 206 GLN A C 1
ATOM 1649 O O . GLN A 1 206 ? 24.993 14.201 -76.623 1.00 88.69 206 GLN A O 1
ATOM 1654 N N . ILE A 1 207 ? 24.051 13.494 -74.704 1.00 86.81 207 ILE A N 1
ATOM 1655 C CA . ILE A 1 207 ? 24.209 12.060 -74.982 1.00 86.81 207 ILE A CA 1
ATOM 1656 C C . ILE A 1 207 ? 23.370 11.675 -76.200 1.00 86.81 207 ILE A C 1
ATOM 1658 O O . ILE A 1 207 ? 23.915 11.124 -77.150 1.00 86.81 207 ILE A O 1
ATOM 1662 N N . ARG A 1 208 ? 22.092 12.074 -76.246 1.00 87.75 208 ARG A N 1
ATOM 1663 C CA . ARG A 1 208 ? 21.215 11.850 -77.407 1.00 87.75 208 ARG A CA 1
ATOM 1664 C C . ARG A 1 208 ? 21.789 12.443 -78.694 1.00 87.75 208 ARG A C 1
ATOM 1666 O O . ARG A 1 208 ? 21.689 11.830 -79.751 1.00 87.75 208 ARG A O 1
ATOM 1673 N N . SER A 1 209 ? 22.395 13.627 -78.631 1.00 87.12 209 SER A N 1
ATOM 1674 C CA . SER A 1 209 ? 23.089 14.248 -79.764 1.00 87.12 209 SER A CA 1
ATOM 1675 C C . SER A 1 209 ? 24.306 13.431 -80.198 1.00 87.12 209 SER A C 1
ATOM 1677 O O . SER A 1 209 ? 24.470 13.140 -81.383 1.00 87.12 209 SER A O 1
ATOM 1679 N N . MET A 1 210 ? 25.121 12.992 -79.238 1.00 82.50 210 MET A N 1
ATOM 1680 C CA . MET A 1 210 ? 26.269 12.130 -79.496 1.00 82.50 210 MET A CA 1
ATOM 1681 C C . MET A 1 210 ? 25.835 10.806 -80.138 1.00 82.50 210 MET A C 1
ATOM 1683 O O . MET A 1 210 ? 26.431 10.402 -81.128 1.00 82.50 210 MET A O 1
ATOM 1687 N N . ASP A 1 211 ? 24.754 10.184 -79.666 1.00 83.12 211 ASP A N 1
ATOM 1688 C CA . ASP A 1 211 ? 24.202 8.945 -80.229 1.00 83.12 211 ASP A CA 1
ATOM 1689 C C . ASP A 1 211 ? 23.703 9.125 -81.670 1.00 83.12 211 ASP A C 1
ATOM 1691 O O . ASP A 1 211 ? 23.902 8.248 -82.517 1.00 83.12 211 ASP A O 1
ATOM 1695 N N . ARG A 1 212 ? 23.110 10.283 -81.996 1.00 83.56 212 ARG A N 1
ATOM 1696 C CA . ARG A 1 212 ? 22.765 10.633 -83.387 1.00 83.56 212 ARG A CA 1
ATOM 1697 C C . ARG A 1 212 ? 24.017 10.758 -84.258 1.00 83.56 212 ARG A C 1
ATOM 1699 O O . ARG A 1 212 ? 23.995 10.289 -85.392 1.00 83.56 212 ARG A O 1
ATOM 1706 N N . HIS A 1 213 ? 25.103 11.336 -83.737 1.00 77.56 213 HIS A N 1
ATOM 1707 C CA . HIS A 1 213 ? 26.389 11.395 -84.440 1.00 77.56 213 HIS A CA 1
ATOM 1708 C C . HIS A 1 213 ? 27.024 10.007 -84.611 1.00 77.56 213 HIS A C 1
ATOM 1710 O O . HIS A 1 213 ? 27.478 9.684 -85.706 1.00 77.56 213 HIS A O 1
ATOM 1716 N N . PHE A 1 214 ? 26.993 9.149 -83.587 1.00 74.50 214 PHE A N 1
ATOM 1717 C CA . PHE A 1 214 ? 27.457 7.761 -83.699 1.00 74.50 214 PHE A CA 1
ATOM 1718 C C . PHE A 1 214 ? 26.634 6.967 -84.720 1.00 74.50 214 PHE A C 1
ATOM 1720 O O . PHE A 1 214 ? 27.190 6.179 -85.478 1.00 74.50 214 PHE A O 1
ATOM 1727 N N . SER A 1 215 ? 25.332 7.234 -84.822 1.00 72.00 215 SER A N 1
ATOM 1728 C CA . SER A 1 215 ? 24.457 6.615 -85.827 1.00 72.00 215 SER A CA 1
ATOM 1729 C C . SER A 1 215 ? 24.741 7.081 -87.266 1.00 72.00 215 SER A C 1
ATOM 1731 O O . SER A 1 215 ? 24.271 6.444 -88.206 1.00 72.00 215 SER A O 1
ATOM 1733 N N . GLN A 1 216 ? 25.506 8.165 -87.461 1.00 69.12 216 GLN A N 1
ATOM 1734 C CA . GLN A 1 216 ? 25.976 8.639 -88.773 1.00 69.12 216 GLN A CA 1
ATOM 1735 C C . GLN A 1 216 ? 27.344 8.059 -89.171 1.00 69.12 216 GLN A C 1
ATOM 1737 O O . GLN A 1 216 ? 27.701 8.127 -90.347 1.00 69.12 216 GLN A O 1
ATOM 1742 N N . LEU A 1 217 ? 28.090 7.445 -88.241 1.00 67.12 217 LEU A N 1
ATOM 1743 C CA . LEU A 1 217 ? 29.372 6.793 -88.546 1.00 67.12 217 LEU A CA 1
ATOM 1744 C C . LEU A 1 217 ? 29.270 5.693 -89.615 1.00 67.12 217 LEU A C 1
ATOM 1746 O O . LEU A 1 217 ? 30.130 5.691 -90.483 1.00 67.12 217 LEU A O 1
ATOM 1750 N N . PRO A 1 218 ? 28.222 4.844 -89.679 1.00 67.88 218 PRO A N 1
ATOM 1751 C CA . PRO A 1 218 ? 28.100 3.850 -90.750 1.00 67.88 218 PRO A CA 1
ATOM 1752 C C . PRO A 1 218 ? 27.980 4.471 -92.150 1.00 67.88 218 PRO A C 1
ATOM 1754 O O . PRO A 1 218 ? 28.371 3.856 -93.135 1.00 67.88 218 PRO A O 1
ATOM 1757 N N . VAL A 1 219 ? 27.444 5.695 -92.252 1.00 71.31 219 VAL A N 1
ATOM 1758 C CA . VAL A 1 219 ? 27.346 6.438 -93.521 1.00 71.31 219 VAL A CA 1
ATOM 1759 C C . VAL A 1 219 ? 28.698 7.050 -93.888 1.00 71.31 219 VAL A C 1
ATOM 1761 O O . VAL A 1 219 ? 29.073 7.032 -95.056 1.00 71.31 219 VAL A O 1
ATOM 1764 N N . ALA A 1 220 ? 29.444 7.550 -92.899 1.00 69.19 220 ALA A N 1
ATOM 1765 C CA . ALA A 1 220 ? 30.808 8.029 -93.099 1.00 69.19 220 ALA A CA 1
ATOM 1766 C C . ALA A 1 220 ? 31.771 6.881 -93.450 1.00 69.19 220 ALA A C 1
ATOM 1768 O O . ALA A 1 220 ? 32.586 7.048 -94.346 1.00 69.19 220 ALA A O 1
ATOM 1769 N N . ASP A 1 221 ? 31.635 5.709 -92.825 1.00 70.56 221 ASP A N 1
ATOM 1770 C CA . ASP A 1 221 ? 32.421 4.510 -93.137 1.00 70.56 221 ASP A CA 1
ATOM 1771 C C . ASP A 1 221 ? 32.108 3.985 -94.546 1.00 70.56 221 ASP A C 1
ATOM 1773 O O . ASP A 1 221 ? 33.021 3.590 -95.267 1.00 70.56 221 ASP A O 1
ATOM 1777 N N . GLN A 1 222 ? 30.845 4.055 -94.989 1.00 74.19 222 GLN A N 1
ATOM 1778 C CA . GLN A 1 222 ? 30.479 3.734 -96.372 1.00 74.19 222 GLN A CA 1
ATOM 1779 C C . GLN A 1 222 ? 31.053 4.756 -97.367 1.00 74.19 222 GLN A C 1
ATOM 1781 O O . GLN A 1 222 ? 31.584 4.362 -98.396 1.00 74.19 222 GLN A O 1
ATOM 1786 N N . GLN A 1 223 ? 31.017 6.057 -97.051 1.00 76.56 223 GLN A N 1
ATOM 1787 C CA . GLN A 1 223 ? 31.659 7.087 -97.880 1.00 76.56 223 GLN A CA 1
ATOM 1788 C C . GLN A 1 223 ? 33.181 6.936 -97.925 1.00 76.56 223 GLN A C 1
ATOM 1790 O O . GLN A 1 223 ? 33.782 7.191 -98.961 1.00 76.56 223 GLN A O 1
ATOM 1795 N N . ILE A 1 224 ? 33.809 6.535 -96.818 1.00 74.12 224 ILE A N 1
ATOM 1796 C CA . ILE A 1 224 ? 35.240 6.236 -96.779 1.00 74.12 224 ILE A CA 1
ATOM 1797 C C . ILE A 1 224 ? 35.529 5.022 -97.660 1.00 74.12 224 ILE A C 1
ATOM 1799 O O . ILE A 1 224 ? 36.443 5.113 -98.464 1.00 74.12 224 ILE A O 1
ATOM 1803 N N . ALA A 1 225 ? 34.734 3.951 -97.592 1.00 79.00 225 ALA A N 1
ATOM 1804 C CA . ALA A 1 225 ? 34.894 2.787 -98.464 1.00 79.00 225 ALA A CA 1
ATOM 1805 C C . ALA A 1 225 ? 34.721 3.143 -99.954 1.00 79.00 225 ALA A C 1
ATOM 1807 O O . ALA A 1 225 ? 35.555 2.768 -100.773 1.00 79.00 225 ALA A O 1
ATOM 1808 N N . ASP A 1 226 ? 33.705 3.939 -100.300 1.00 80.00 226 ASP A N 1
ATOM 1809 C CA . ASP A 1 226 ? 33.468 4.383 -101.679 1.00 80.00 226 ASP A CA 1
ATOM 1810 C C . ASP A 1 226 ? 34.617 5.286 -102.187 1.00 80.00 226 ASP A C 1
ATOM 1812 O O . ASP A 1 226 ? 35.068 5.151 -103.326 1.00 80.00 226 ASP A O 1
ATOM 1816 N N . LEU A 1 227 ? 35.140 6.181 -101.336 1.00 79.88 227 LEU A N 1
ATOM 1817 C CA . LEU A 1 227 ? 36.310 7.016 -101.641 1.00 79.88 227 LEU A CA 1
ATOM 1818 C C . LEU A 1 227 ? 37.611 6.204 -101.677 1.00 79.88 227 LEU A C 1
ATOM 1820 O O . LEU A 1 227 ? 38.520 6.543 -102.431 1.00 79.88 227 LEU A O 1
ATOM 1824 N N . GLU A 1 228 ? 37.736 5.151 -100.874 1.00 77.38 228 GLU A N 1
ATOM 1825 C CA . GLU A 1 228 ? 38.866 4.221 -100.898 1.00 77.38 228 GLU A CA 1
ATOM 1826 C C . GLU A 1 228 ? 38.865 3.393 -102.185 1.00 77.38 228 GLU A C 1
ATOM 1828 O O . GLU A 1 228 ? 39.930 3.234 -102.788 1.00 77.38 228 GLU A O 1
ATOM 1833 N N . ASP A 1 229 ? 37.696 2.958 -102.657 1.00 79.38 229 ASP A N 1
ATOM 1834 C CA . ASP A 1 229 ? 37.512 2.304 -103.954 1.00 79.38 229 ASP A CA 1
ATOM 1835 C C . ASP A 1 229 ? 37.791 3.276 -105.114 1.00 79.38 229 ASP A C 1
ATOM 1837 O O . ASP A 1 229 ? 38.492 2.923 -106.065 1.00 79.38 229 ASP A O 1
ATOM 1841 N N . GLU A 1 230 ? 37.349 4.535 -105.021 1.00 81.56 230 GLU A N 1
ATOM 1842 C CA . GLU A 1 230 ? 37.675 5.584 -105.997 1.00 81.56 230 GLU A CA 1
ATOM 1843 C C . GLU A 1 230 ? 39.182 5.899 -106.004 1.00 81.56 230 GLU A C 1
ATOM 1845 O O . GLU A 1 230 ? 39.799 5.994 -107.065 1.00 81.56 230 GLU A O 1
ATOM 1850 N N . ILE A 1 231 ? 39.829 5.972 -104.836 1.00 73.25 231 ILE A N 1
ATOM 1851 C CA . ILE A 1 231 ? 41.285 6.123 -104.717 1.00 73.25 231 ILE A CA 1
ATOM 1852 C C . ILE A 1 231 ? 42.010 4.884 -105.251 1.00 73.25 231 ILE A C 1
ATOM 1854 O O . ILE A 1 231 ? 43.069 5.031 -105.863 1.00 73.25 231 ILE A O 1
ATOM 1858 N N . ALA A 1 232 ? 41.494 3.671 -105.043 1.00 74.88 232 ALA A N 1
ATOM 1859 C CA . ALA A 1 232 ? 42.068 2.446 -105.593 1.00 74.88 232 ALA A CA 1
ATOM 1860 C C . ALA A 1 232 ? 41.980 2.435 -107.126 1.00 74.88 232 ALA A C 1
ATOM 1862 O O . ALA A 1 232 ? 42.970 2.118 -107.791 1.00 74.88 232 ALA A O 1
ATOM 1863 N N . MET A 1 233 ? 40.853 2.884 -107.683 1.00 72.00 233 MET A N 1
ATOM 1864 C CA . MET A 1 233 ? 40.665 3.082 -109.120 1.00 72.00 233 MET A CA 1
ATOM 1865 C C . MET A 1 233 ? 41.616 4.151 -109.671 1.00 72.00 233 MET A C 1
ATOM 1867 O O . MET A 1 233 ? 42.366 3.869 -110.603 1.00 72.00 233 MET A O 1
ATOM 1871 N N . LEU A 1 234 ? 41.702 5.325 -109.039 1.00 71.12 234 LEU A N 1
ATOM 1872 C CA . LEU A 1 234 ? 42.621 6.403 -109.431 1.00 71.12 234 LEU A CA 1
ATOM 1873 C C . LEU A 1 234 ? 44.099 6.010 -109.264 1.00 71.12 234 LEU A C 1
ATOM 1875 O O . LEU A 1 234 ? 44.957 6.460 -110.022 1.00 71.12 234 LEU A O 1
ATOM 1879 N N . ARG A 1 235 ? 44.438 5.154 -108.290 1.00 67.38 235 ARG A N 1
ATOM 1880 C CA . ARG A 1 235 ? 45.787 4.580 -108.130 1.00 67.38 235 ARG A CA 1
ATOM 1881 C C . ARG A 1 235 ? 46.100 3.545 -109.206 1.00 67.38 235 ARG A C 1
ATOM 1883 O O . ARG A 1 235 ? 47.244 3.507 -109.651 1.00 67.38 235 ARG A O 1
ATOM 1890 N N . SER A 1 236 ? 45.117 2.750 -109.630 1.00 63.03 236 SER A N 1
ATOM 1891 C CA . SER A 1 236 ? 45.241 1.850 -110.783 1.00 63.03 236 SER A CA 1
ATOM 1892 C C . SER A 1 236 ? 45.426 2.643 -112.081 1.00 63.03 236 SER A C 1
ATOM 1894 O O . SER A 1 236 ? 46.273 2.290 -112.892 1.00 63.03 236 SER A O 1
ATOM 1896 N N . GLU A 1 237 ? 44.712 3.758 -112.244 1.00 61.59 237 GLU A N 1
ATOM 1897 C CA . GLU A 1 237 ? 44.836 4.661 -113.397 1.00 61.59 237 GLU A CA 1
ATOM 1898 C C . GLU A 1 237 ? 46.181 5.416 -113.397 1.00 61.59 237 GLU A C 1
ATOM 1900 O O . GLU A 1 237 ? 46.825 5.582 -114.431 1.00 61.59 237 GLU A O 1
ATOM 1905 N N . ARG A 1 238 ? 46.685 5.798 -112.214 1.00 55.09 238 ARG A N 1
ATOM 1906 C CA . ARG A 1 238 ? 48.012 6.416 -112.040 1.00 55.09 238 ARG A CA 1
ATOM 1907 C C . ARG A 1 238 ? 49.170 5.420 -112.175 1.00 55.09 238 ARG A C 1
ATOM 1909 O O . ARG A 1 238 ? 50.301 5.849 -112.406 1.00 55.09 238 ARG A O 1
ATOM 1916 N N . ALA A 1 239 ? 48.923 4.114 -112.046 1.00 53.94 239 ALA A N 1
ATOM 1917 C CA . ALA A 1 239 ? 49.943 3.083 -112.243 1.00 53.94 239 ALA A CA 1
ATOM 1918 C C . ALA A 1 239 ? 50.404 2.964 -113.711 1.00 53.94 239 ALA A C 1
ATOM 1920 O O . ALA A 1 239 ? 51.474 2.402 -113.948 1.00 53.94 239 ALA A O 1
ATOM 1921 N N . GLU A 1 240 ? 49.664 3.539 -114.671 1.00 51.12 240 GLU A N 1
ATOM 1922 C CA . GLU A 1 240 ? 50.042 3.580 -116.092 1.00 51.12 240 GLU A CA 1
ATOM 1923 C C . GLU A 1 240 ? 50.781 4.862 -116.531 1.00 51.12 240 GLU A C 1
ATOM 1925 O O . GLU A 1 240 ? 51.206 4.954 -117.684 1.00 51.12 240 GLU A O 1
ATOM 1930 N N . LEU A 1 241 ? 51.025 5.838 -115.641 1.00 52.97 241 LEU A N 1
ATOM 1931 C CA . LEU A 1 241 ? 51.868 6.993 -115.981 1.00 52.97 241 LEU A CA 1
ATOM 1932 C C . LEU A 1 241 ? 53.361 6.715 -115.708 1.00 52.97 241 LEU A C 1
ATOM 1934 O O . LEU A 1 241 ? 53.722 6.331 -114.589 1.00 52.97 241 LEU A O 1
ATOM 1938 N N . PRO A 1 242 ? 54.261 6.959 -116.686 1.00 49.22 242 PRO A N 1
ATOM 1939 C CA . PRO A 1 242 ? 55.702 6.916 -116.473 1.00 49.22 242 PRO A CA 1
ATOM 1940 C C . PRO A 1 242 ? 56.128 7.782 -115.284 1.00 49.22 242 PRO A C 1
ATOM 1942 O O . PRO A 1 242 ? 55.761 8.947 -115.164 1.00 49.22 242 PRO A O 1
ATOM 1945 N N . ARG A 1 243 ? 56.900 7.170 -114.387 1.00 50.66 243 ARG A N 1
ATOM 1946 C CA . ARG A 1 243 ? 57.386 7.751 -113.135 1.00 50.66 243 ARG A CA 1
ATOM 1947 C C . ARG A 1 243 ? 58.338 8.920 -113.444 1.00 50.66 243 ARG A C 1
ATOM 1949 O O . ARG A 1 243 ? 59.375 8.699 -114.066 1.00 50.66 243 ARG A O 1
ATOM 1956 N N . ASP A 1 244 ? 58.004 10.135 -113.006 1.00 45.81 244 ASP A N 1
ATOM 1957 C CA . ASP A 1 244 ? 58.870 11.314 -113.146 1.00 45.81 244 ASP A CA 1
ATOM 1958 C C . ASP A 1 244 ? 60.167 11.128 -112.336 1.00 45.81 244 ASP A C 1
ATOM 1960 O O . ASP A 1 244 ? 60.162 10.986 -111.113 1.00 45.81 244 ASP A O 1
ATOM 1964 N N . PHE A 1 245 ? 61.305 11.105 -113.033 1.00 47.97 245 PHE A N 1
ATOM 1965 C CA . PHE A 1 245 ? 62.647 10.853 -112.490 1.00 47.97 245 PHE A CA 1
ATOM 1966 C C . PHE A 1 245 ? 63.283 12.085 -111.814 1.00 47.97 245 PHE A C 1
ATOM 1968 O O . PHE A 1 245 ? 64.457 12.382 -112.034 1.00 47.97 245 PHE A O 1
ATOM 1975 N N . THR A 1 246 ? 62.544 12.818 -110.978 1.00 54.50 246 THR A N 1
ATOM 1976 C CA . THR A 1 246 ? 63.084 14.019 -110.304 1.00 54.50 246 THR A CA 1
ATOM 1977 C C . THR A 1 246 ? 62.956 14.032 -108.785 1.00 54.50 246 THR A C 1
ATOM 1979 O O . THR A 1 246 ? 62.997 15.106 -108.194 1.00 54.50 246 THR A O 1
ATOM 1982 N N . ASP A 1 247 ? 62.921 12.867 -108.134 1.00 44.41 247 ASP A N 1
ATOM 1983 C CA . ASP A 1 247 ? 63.141 12.785 -106.687 1.00 44.41 247 ASP A CA 1
ATOM 1984 C C . ASP A 1 247 ? 64.553 12.283 -106.379 1.00 44.41 247 ASP A C 1
ATOM 1986 O O . ASP A 1 247 ? 64.943 11.163 -106.714 1.00 44.41 247 ASP A O 1
ATOM 1990 N N . LYS A 1 248 ? 65.340 13.143 -105.722 1.00 56.31 248 LYS A N 1
ATOM 1991 C CA . LYS A 1 248 ? 66.628 12.787 -105.119 1.00 56.31 248 LYS A CA 1
ATOM 1992 C C . LYS A 1 248 ? 66.394 11.642 -104.132 1.00 56.31 248 LYS A C 1
ATOM 1994 O O . LYS A 1 248 ? 65.915 11.858 -103.023 1.00 56.31 248 LYS A O 1
ATOM 1999 N N . THR A 1 249 ? 66.735 10.426 -104.538 1.00 57.03 249 THR A N 1
ATOM 2000 C CA . THR A 1 249 ? 66.643 9.231 -103.700 1.00 57.03 249 THR A CA 1
ATOM 2001 C C . THR A 1 249 ? 67.591 9.355 -102.511 1.00 57.03 249 THR A C 1
ATOM 2003 O O . THR A 1 249 ? 68.808 9.265 -102.669 1.00 57.03 249 THR A O 1
ATOM 2006 N N . ILE A 1 250 ? 67.015 9.555 -101.324 1.00 59.00 250 ILE A N 1
ATOM 2007 C CA . ILE A 1 250 ? 67.674 9.359 -100.028 1.00 59.00 250 ILE A CA 1
ATOM 2008 C C . ILE A 1 250 ? 68.298 7.957 -100.034 1.00 59.00 250 ILE A C 1
ATOM 2010 O O . ILE A 1 250 ? 67.654 6.994 -100.463 1.00 59.00 250 ILE A O 1
ATOM 2014 N N . THR A 1 251 ? 69.550 7.817 -99.594 1.00 65.25 251 THR A N 1
ATOM 2015 C CA . THR A 1 251 ? 70.208 6.506 -99.627 1.00 65.25 251 THR A CA 1
ATOM 2016 C C . THR A 1 251 ? 69.512 5.533 -98.660 1.00 65.25 251 THR A C 1
ATOM 2018 O O . THR A 1 251 ? 69.060 5.940 -97.585 1.00 65.25 251 THR A O 1
ATOM 2021 N N . PRO A 1 252 ? 69.432 4.223 -98.971 1.00 72.06 252 PRO A N 1
ATOM 2022 C CA . PRO A 1 252 ? 68.759 3.245 -98.109 1.00 72.06 252 PRO A CA 1
ATOM 2023 C C . PRO A 1 252 ? 69.271 3.237 -96.659 1.00 72.06 252 PRO A C 1
ATOM 2025 O O . PRO A 1 252 ? 68.516 2.961 -95.729 1.00 72.06 252 PRO A O 1
ATOM 2028 N N . HIS A 1 253 ? 70.547 3.576 -96.454 1.00 75.88 253 HIS A N 1
ATOM 2029 C CA . HIS A 1 253 ? 71.166 3.666 -95.134 1.00 75.88 253 HIS A CA 1
ATOM 2030 C C . HIS A 1 253 ? 70.668 4.871 -94.316 1.00 75.88 253 HIS A C 1
ATOM 2032 O O . HIS A 1 253 ? 70.435 4.741 -93.113 1.00 75.88 253 HIS A O 1
ATOM 2038 N N . GLU A 1 254 ? 70.445 6.021 -94.955 1.00 77.00 254 GLU A N 1
ATOM 2039 C CA . GLU A 1 254 ? 69.877 7.215 -94.317 1.00 77.00 254 GLU A CA 1
ATOM 2040 C C . GLU A 1 254 ? 68.415 6.984 -93.925 1.00 77.00 254 GLU A C 1
ATOM 2042 O O . GLU A 1 254 ? 68.027 7.302 -92.801 1.00 77.00 254 GLU A O 1
ATOM 2047 N N . ILE A 1 255 ? 67.633 6.332 -94.795 1.00 76.19 255 ILE A N 1
ATOM 2048 C CA . ILE A 1 255 ? 66.252 5.922 -94.489 1.00 76.19 255 ILE A CA 1
ATOM 2049 C C . ILE A 1 255 ? 66.229 4.968 -93.291 1.00 76.19 255 ILE A C 1
ATOM 2051 O O . ILE A 1 255 ? 65.437 5.157 -92.370 1.00 76.19 255 ILE A O 1
ATOM 2055 N N . ASN A 1 256 ? 67.110 3.964 -93.265 1.00 81.88 256 ASN A N 1
ATOM 2056 C CA . ASN A 1 256 ? 67.143 2.990 -92.174 1.00 81.88 256 ASN A CA 1
ATOM 2057 C C . ASN A 1 256 ? 67.612 3.621 -90.848 1.00 81.88 256 ASN A C 1
ATOM 2059 O O . ASN A 1 256 ? 67.080 3.322 -89.784 1.00 81.88 256 ASN A O 1
ATOM 2063 N N . THR A 1 257 ? 68.560 4.560 -90.905 1.00 82.56 257 THR A N 1
ATOM 2064 C CA . THR A 1 257 ? 69.027 5.302 -89.724 1.00 82.56 257 THR A CA 1
ATOM 2065 C C . THR A 1 257 ? 67.941 6.218 -89.162 1.00 82.56 257 THR A C 1
ATOM 2067 O O . THR A 1 257 ? 67.759 6.281 -87.945 1.00 82.56 257 THR A O 1
ATOM 2070 N N . LEU A 1 258 ? 67.205 6.921 -90.026 1.00 83.75 258 LEU A N 1
ATOM 2071 C CA . LEU A 1 258 ? 66.058 7.731 -89.615 1.00 83.75 258 LEU A CA 1
ATOM 2072 C C . LEU A 1 258 ? 64.943 6.856 -89.040 1.00 83.75 258 LEU A C 1
ATOM 2074 O O . LEU A 1 258 ? 64.396 7.209 -88.001 1.00 83.75 258 LEU A O 1
ATOM 2078 N N . ARG A 1 259 ? 64.686 5.6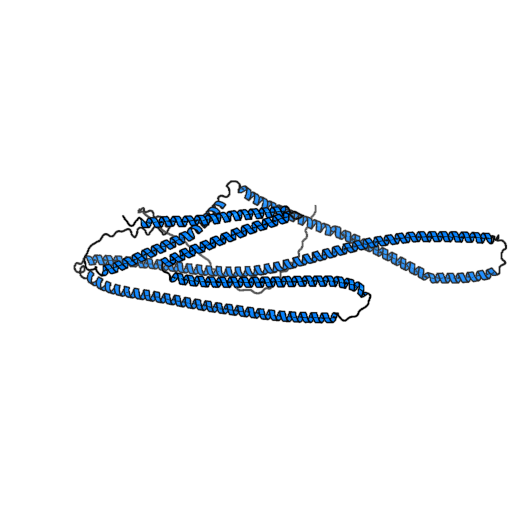84 -89.633 1.00 85.38 259 ARG A N 1
ATOM 2079 C CA . ARG A 1 259 ? 63.728 4.703 -89.111 1.00 85.38 259 ARG A CA 1
ATOM 2080 C C . ARG A 1 259 ? 64.101 4.230 -87.707 1.00 85.38 259 ARG A C 1
ATOM 2082 O O . ARG A 1 259 ? 63.281 4.349 -86.811 1.00 85.38 259 ARG A O 1
ATOM 2089 N N . MET A 1 260 ? 65.344 3.806 -87.468 1.00 86.50 260 MET A N 1
ATOM 2090 C CA . MET A 1 260 ? 65.769 3.376 -86.126 1.00 86.50 260 MET A CA 1
ATOM 2091 C C . MET A 1 260 ? 65.728 4.513 -85.093 1.00 86.50 260 MET A C 1
ATOM 2093 O O . MET A 1 260 ? 65.453 4.274 -83.920 1.00 86.50 260 MET A O 1
ATOM 2097 N N . LYS A 1 261 ? 66.030 5.758 -85.491 1.00 88.56 261 LYS A N 1
ATOM 2098 C CA . LYS A 1 261 ? 65.901 6.926 -84.600 1.00 88.56 261 LYS A CA 1
ATOM 2099 C C . LYS A 1 261 ? 64.439 7.242 -84.292 1.00 88.56 261 LYS A C 1
ATOM 2101 O O . LYS A 1 261 ? 64.137 7.552 -83.145 1.00 88.56 261 LYS A O 1
ATOM 2106 N N . MET A 1 262 ? 63.564 7.128 -85.287 1.00 85.94 262 MET A N 1
ATOM 2107 C CA . MET A 1 262 ? 62.122 7.288 -85.135 1.00 85.94 262 MET A CA 1
ATOM 2108 C C . MET A 1 262 ? 61.559 6.211 -84.205 1.00 85.94 262 MET A C 1
ATOM 2110 O O . MET A 1 262 ? 60.993 6.563 -83.180 1.00 85.94 262 MET A O 1
ATOM 2114 N N . GLU A 1 263 ? 61.851 4.934 -84.455 1.00 87.25 263 GLU A N 1
ATOM 2115 C CA . GLU A 1 263 ? 61.438 3.804 -83.608 1.00 87.25 263 GLU A CA 1
ATOM 2116 C C . GLU A 1 263 ? 61.940 3.951 -82.161 1.00 87.25 263 GLU A C 1
ATOM 2118 O O . GLU A 1 263 ? 61.197 3.708 -81.213 1.00 87.25 263 GLU A O 1
ATOM 2123 N N . ARG A 1 264 ? 63.186 4.408 -81.956 1.00 86.19 264 ARG A N 1
ATOM 2124 C CA . ARG A 1 264 ? 63.701 4.718 -80.610 1.00 86.19 264 ARG A CA 1
ATOM 2125 C C . ARG A 1 264 ? 62.958 5.881 -79.960 1.00 86.19 264 ARG A C 1
ATOM 2127 O O . ARG A 1 264 ? 62.626 5.787 -78.784 1.00 86.19 264 ARG A O 1
ATOM 2134 N N . SER A 1 265 ? 62.682 6.954 -80.700 1.00 84.19 265 SER A N 1
ATOM 2135 C CA . SER A 1 265 ? 61.927 8.096 -80.173 1.00 84.19 265 SER A CA 1
ATOM 2136 C C . SER A 1 265 ? 60.466 7.748 -79.866 1.00 84.19 265 SER A C 1
ATOM 2138 O O . SER A 1 265 ? 59.933 8.215 -78.864 1.00 84.19 265 SER A O 1
ATOM 2140 N N . GLU A 1 266 ? 59.842 6.880 -80.666 1.00 90.00 266 GLU A N 1
ATOM 2141 C CA . GLU A 1 266 ? 58.493 6.356 -80.446 1.00 90.00 266 GLU A CA 1
ATOM 2142 C C . GLU A 1 266 ? 58.452 5.450 -79.215 1.00 90.00 266 GLU A C 1
ATOM 2144 O O . GLU A 1 266 ? 57.571 5.612 -78.374 1.00 90.00 266 GLU A O 1
ATOM 2149 N N . LEU A 1 267 ? 59.439 4.560 -79.050 1.00 87.38 267 LEU A N 1
ATOM 2150 C CA . LEU A 1 267 ? 59.579 3.733 -77.850 1.00 87.38 267 LEU A CA 1
ATOM 2151 C C . LEU A 1 267 ? 59.825 4.576 -76.595 1.00 87.38 267 LEU A C 1
ATOM 2153 O O . LEU A 1 267 ? 59.184 4.338 -75.575 1.00 87.38 267 LEU A O 1
ATOM 2157 N N . GLU A 1 268 ? 60.703 5.579 -76.652 1.00 88.50 268 GLU A N 1
ATOM 2158 C CA . GLU A 1 268 ? 60.943 6.484 -75.522 1.00 88.50 268 GLU A CA 1
ATOM 2159 C C . GLU A 1 268 ? 59.696 7.304 -75.164 1.00 88.50 268 GLU A C 1
ATOM 2161 O O . GLU A 1 268 ? 59.407 7.503 -73.981 1.00 88.50 268 GLU A O 1
ATOM 2166 N N . LEU A 1 269 ? 58.938 7.774 -76.160 1.00 90.50 269 LEU A N 1
ATOM 2167 C CA . LEU A 1 269 ? 57.685 8.495 -75.940 1.00 90.50 269 LEU A CA 1
ATOM 2168 C C . LEU A 1 269 ? 56.611 7.569 -75.356 1.00 90.50 269 LEU A C 1
ATOM 2170 O O . LEU A 1 269 ? 55.962 7.938 -74.379 1.00 90.50 269 LEU A O 1
ATOM 2174 N N . ALA A 1 270 ? 56.463 6.357 -75.895 1.00 87.44 270 ALA A N 1
ATOM 2175 C CA . ALA A 1 270 ? 55.543 5.347 -75.385 1.00 87.44 270 ALA A CA 1
ATOM 2176 C C . ALA A 1 270 ? 55.895 4.952 -73.944 1.00 87.44 270 ALA A C 1
ATOM 2178 O O . ALA A 1 270 ? 55.016 4.905 -73.089 1.00 87.44 270 ALA A O 1
ATOM 2179 N N . GLN A 1 271 ? 57.179 4.757 -73.633 1.00 91.38 271 GLN A N 1
ATOM 2180 C CA . GLN A 1 271 ? 57.638 4.432 -72.284 1.00 91.38 271 GLN A CA 1
ATOM 2181 C C . GLN A 1 271 ? 57.380 5.581 -71.295 1.00 91.38 271 GLN A C 1
ATOM 2183 O O . GLN A 1 271 ? 56.946 5.328 -70.171 1.00 91.38 271 GLN A O 1
ATOM 2188 N N . LYS A 1 272 ? 57.587 6.842 -71.710 1.00 92.25 272 LYS A N 1
ATOM 2189 C CA . LYS A 1 272 ? 57.240 8.031 -70.906 1.00 92.25 272 LYS A CA 1
ATOM 2190 C C . LYS A 1 272 ? 55.730 8.192 -70.717 1.00 92.25 272 LYS A C 1
ATOM 2192 O O . LYS A 1 272 ? 55.293 8.587 -69.640 1.00 92.25 272 LYS A O 1
ATOM 2197 N N . LEU A 1 273 ? 54.928 7.888 -71.737 1.00 92.19 273 LEU A N 1
ATOM 2198 C CA . LEU A 1 273 ? 53.471 7.934 -71.643 1.00 92.19 273 LEU A CA 1
ATOM 2199 C C . LEU A 1 273 ? 52.955 6.853 -70.685 1.00 92.19 273 LEU A C 1
ATOM 2201 O O . LEU A 1 273 ? 52.140 7.152 -69.816 1.00 92.19 273 LEU A O 1
ATOM 2205 N N . VAL A 1 274 ? 53.477 5.628 -70.788 1.00 91.31 274 VAL A N 1
ATOM 2206 C CA . VAL A 1 274 ? 53.142 4.516 -69.889 1.00 91.31 274 VAL A CA 1
ATOM 2207 C C . VAL A 1 274 ? 53.532 4.838 -68.448 1.00 91.31 274 VAL A C 1
ATOM 2209 O O . VAL A 1 274 ? 52.702 4.669 -67.560 1.00 91.31 274 VAL A O 1
ATOM 2212 N N . SER A 1 275 ? 54.739 5.358 -68.194 1.00 89.94 275 SER A N 1
ATOM 2213 C CA . SER A 1 275 ? 55.156 5.713 -66.831 1.00 89.94 275 SER A CA 1
ATOM 2214 C C . SER A 1 275 ? 54.309 6.843 -66.240 1.00 89.94 275 SER A C 1
ATOM 2216 O O . SER A 1 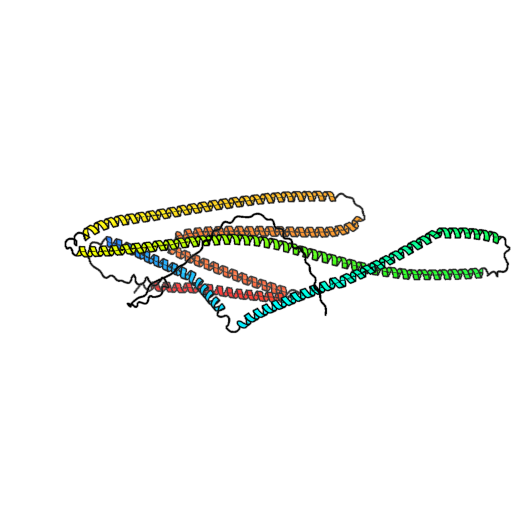275 ? 53.874 6.746 -65.094 1.00 89.94 275 SER A O 1
ATOM 2218 N N . PHE A 1 276 ? 53.977 7.868 -67.033 1.00 91.56 276 PHE A N 1
ATOM 2219 C CA . PHE A 1 276 ? 53.062 8.933 -66.619 1.00 91.56 276 PHE A CA 1
ATOM 2220 C C . PHE A 1 276 ? 51.652 8.405 -66.313 1.00 91.56 276 PHE A C 1
ATOM 2222 O O . PHE A 1 276 ? 51.062 8.762 -65.290 1.00 91.56 276 PHE A O 1
ATOM 2229 N N . MET A 1 277 ? 51.109 7.528 -67.164 1.00 93.00 277 MET A N 1
ATOM 2230 C CA . MET A 1 277 ? 49.817 6.878 -66.926 1.00 93.00 277 MET A CA 1
ATOM 2231 C C . MET A 1 277 ? 49.852 5.983 -65.684 1.00 93.00 277 MET A C 1
ATOM 2233 O O . MET A 1 277 ? 48.886 5.978 -64.926 1.00 93.00 277 MET A O 1
ATOM 2237 N N . GLN A 1 278 ? 50.961 5.290 -65.426 1.00 92.06 278 GLN A N 1
ATOM 2238 C CA . GLN A 1 278 ? 51.142 4.444 -64.249 1.00 92.06 278 GLN A CA 1
ATOM 2239 C C . GLN A 1 278 ? 51.175 5.265 -62.953 1.00 92.06 278 GLN A C 1
ATOM 2241 O O . GLN A 1 278 ? 50.471 4.920 -62.008 1.00 92.06 278 GLN A O 1
ATOM 2246 N N . THR A 1 279 ? 51.895 6.394 -62.916 1.00 92.50 279 THR A N 1
ATOM 2247 C CA . THR A 1 279 ? 51.871 7.310 -61.759 1.00 92.50 279 THR A CA 1
ATOM 2248 C C . THR A 1 279 ? 50.480 7.903 -61.538 1.00 92.50 279 THR A C 1
ATOM 2250 O O . THR A 1 279 ? 50.015 7.980 -60.402 1.00 92.50 279 THR A O 1
ATOM 2253 N N . ARG A 1 280 ? 49.774 8.289 -62.612 1.00 95.50 280 ARG A N 1
ATOM 2254 C CA . ARG A 1 280 ? 48.392 8.786 -62.508 1.00 95.50 280 ARG A CA 1
ATOM 2255 C C . ARG A 1 280 ? 47.422 7.722 -62.006 1.00 95.50 280 ARG A C 1
ATOM 2257 O O . ARG A 1 280 ? 46.560 8.044 -61.194 1.00 95.50 280 ARG A O 1
ATOM 2264 N N . LEU A 1 281 ? 47.554 6.484 -62.481 1.00 95.00 281 LEU A N 1
ATOM 2265 C CA . LEU A 1 281 ? 46.753 5.360 -62.009 1.00 95.00 281 LEU A CA 1
ATOM 2266 C C . LEU A 1 281 ? 47.020 5.106 -60.525 1.00 95.00 281 LEU A C 1
ATOM 2268 O O . LEU A 1 281 ? 46.065 4.999 -59.769 1.00 95.00 281 LEU A O 1
ATOM 2272 N N . GLN A 1 282 ? 48.287 5.096 -60.105 1.00 94.31 282 GLN A N 1
ATOM 2273 C CA . GLN A 1 282 ? 48.665 4.898 -58.707 1.00 94.31 282 GLN A CA 1
ATOM 2274 C C . GLN A 1 282 ? 48.094 5.997 -57.790 1.00 94.31 282 GLN A C 1
ATOM 2276 O O . GLN A 1 282 ? 47.467 5.696 -56.776 1.00 94.31 282 GLN A O 1
ATOM 2281 N N . ALA A 1 283 ? 48.203 7.268 -58.188 1.00 93.44 283 ALA A N 1
ATOM 2282 C CA . ALA A 1 283 ? 47.607 8.378 -57.443 1.00 93.44 283 ALA A CA 1
ATOM 2283 C C . ALA A 1 283 ? 46.070 8.280 -57.375 1.00 93.44 283 ALA A C 1
ATOM 2285 O O . ALA A 1 283 ? 45.465 8.564 -56.341 1.00 93.44 283 ALA A O 1
ATOM 2286 N N . ALA A 1 284 ? 45.419 7.845 -58.461 1.00 92.44 284 ALA A N 1
ATOM 2287 C CA . ALA A 1 284 ? 43.978 7.604 -58.468 1.00 92.44 284 ALA A CA 1
ATOM 2288 C C . ALA A 1 284 ? 43.586 6.417 -57.569 1.00 92.44 284 ALA A C 1
ATOM 2290 O O . ALA A 1 284 ? 42.574 6.501 -56.874 1.00 92.44 284 ALA A O 1
ATOM 2291 N N . THR A 1 285 ? 44.380 5.339 -57.532 1.00 93.56 285 THR A N 1
ATOM 2292 C CA . THR A 1 285 ? 44.133 4.199 -56.635 1.00 93.56 285 THR A CA 1
ATOM 2293 C C . THR A 1 285 ? 44.282 4.591 -55.169 1.00 93.56 285 THR A C 1
ATOM 2295 O O . THR A 1 285 ? 43.405 4.260 -54.376 1.00 93.56 285 THR A O 1
ATOM 2298 N N . GLU A 1 286 ? 45.309 5.371 -54.822 1.00 95.25 286 GLU A N 1
ATOM 2299 C CA . GLU A 1 286 ? 45.518 5.883 -53.461 1.00 95.25 286 GLU A CA 1
ATOM 2300 C C . GLU A 1 286 ? 44.354 6.796 -53.028 1.00 95.25 286 GLU A C 1
ATOM 2302 O O . GLU A 1 286 ? 43.787 6.621 -51.950 1.00 95.25 286 GLU A O 1
ATOM 2307 N N . ALA A 1 287 ? 43.895 7.698 -53.905 1.00 94.44 287 ALA A N 1
ATOM 2308 C CA . ALA A 1 287 ? 42.740 8.555 -53.625 1.00 94.44 287 ALA A CA 1
ATOM 2309 C C . ALA A 1 287 ? 41.435 7.759 -53.417 1.00 94.44 287 ALA A C 1
ATOM 2311 O O . ALA A 1 287 ? 40.623 8.107 -52.552 1.00 94.44 287 ALA A O 1
ATOM 2312 N N . VAL A 1 288 ? 41.223 6.687 -54.190 1.00 93.12 288 VAL A N 1
ATOM 2313 C CA . VAL A 1 288 ? 40.076 5.780 -54.016 1.00 93.12 288 VAL A CA 1
ATOM 2314 C C . VAL A 1 288 ? 40.177 5.018 -52.696 1.00 93.12 288 VAL A C 1
ATOM 2316 O O . VAL A 1 288 ? 39.169 4.886 -52.002 1.00 93.12 288 VAL A O 1
ATOM 2319 N N . GLU A 1 289 ? 41.363 4.547 -52.309 1.00 95.12 289 GLU A N 1
ATOM 2320 C CA . GLU A 1 289 ? 41.572 3.899 -51.010 1.00 95.12 289 GLU A CA 1
ATOM 2321 C C . GLU A 1 289 ? 41.300 4.847 -49.836 1.00 95.12 289 GLU A C 1
ATOM 2323 O O . GLU A 1 289 ? 40.628 4.460 -48.878 1.00 95.12 289 GLU A O 1
ATOM 2328 N N . ASP A 1 290 ? 41.733 6.103 -49.917 1.00 95.31 290 ASP A N 1
ATOM 2329 C CA . ASP A 1 290 ? 41.466 7.099 -48.876 1.00 95.31 290 ASP A CA 1
ATOM 2330 C C . ASP A 1 290 ? 39.985 7.491 -48.794 1.00 95.31 290 ASP A C 1
ATOM 2332 O O . ASP A 1 290 ? 39.447 7.723 -47.707 1.00 95.31 290 ASP A O 1
ATOM 2336 N N . LEU A 1 291 ? 39.282 7.548 -49.930 1.00 95.56 291 LEU A N 1
ATOM 2337 C CA . LEU A 1 291 ? 37.825 7.697 -49.934 1.00 95.56 291 LEU A CA 1
ATOM 2338 C C . LEU A 1 291 ? 37.137 6.480 -49.306 1.00 95.56 291 LEU A C 1
ATOM 2340 O O . LEU A 1 291 ? 36.239 6.667 -48.487 1.00 95.56 291 LEU A O 1
ATOM 2344 N N . ARG A 1 292 ? 37.586 5.255 -49.605 1.00 96.50 292 ARG A N 1
ATOM 2345 C CA . ARG A 1 292 ? 37.051 4.028 -48.987 1.00 96.50 292 ARG A CA 1
ATOM 2346 C C . ARG A 1 292 ? 37.227 4.026 -47.471 1.00 96.50 292 ARG A C 1
ATOM 2348 O O . ARG A 1 292 ? 36.259 3.769 -46.765 1.00 96.50 292 ARG A O 1
ATOM 2355 N N . LYS A 1 293 ? 38.413 4.383 -46.964 1.00 97.31 293 LYS A N 1
ATOM 2356 C CA . LYS A 1 293 ? 38.661 4.500 -45.513 1.00 97.31 293 LYS A CA 1
ATOM 2357 C C . LYS A 1 293 ? 37.728 5.523 -44.862 1.00 97.31 293 LYS A C 1
ATOM 2359 O O . LYS A 1 293 ? 37.157 5.247 -43.812 1.00 97.31 293 LYS A O 1
ATOM 2364 N N . ARG A 1 294 ? 37.526 6.689 -45.493 1.00 96.12 294 ARG A N 1
ATOM 2365 C CA . ARG A 1 294 ? 36.588 7.710 -44.989 1.00 96.12 294 ARG A CA 1
ATOM 2366 C C . ARG A 1 294 ? 35.146 7.209 -44.958 1.00 96.12 294 ARG A C 1
ATOM 2368 O O . ARG A 1 294 ? 34.454 7.446 -43.973 1.00 96.12 294 ARG A O 1
ATOM 2375 N N . VAL A 1 295 ? 34.705 6.508 -46.003 1.00 95.94 295 VAL A N 1
ATOM 2376 C CA . VAL A 1 295 ? 33.373 5.886 -46.043 1.00 95.94 295 VAL A CA 1
ATOM 2377 C C . VAL A 1 295 ? 33.216 4.855 -44.924 1.00 95.94 295 VAL A C 1
ATOM 2379 O O . VAL A 1 295 ? 32.181 4.860 -44.262 1.00 95.94 295 VAL A O 1
ATOM 2382 N N . GLU A 1 296 ? 34.236 4.038 -44.650 1.00 94.94 296 GLU A N 1
ATOM 2383 C CA . GLU A 1 296 ? 34.181 3.044 -43.570 1.00 94.94 296 GLU A CA 1
ATOM 2384 C C . GLU A 1 296 ? 34.037 3.704 -42.191 1.00 94.94 296 GLU A C 1
ATOM 2386 O O . GLU A 1 296 ? 33.144 3.339 -41.432 1.00 94.94 296 GLU A O 1
ATOM 2391 N N . VAL A 1 297 ? 34.810 4.758 -41.902 1.00 97.00 297 VAL A N 1
ATOM 2392 C CA . VAL A 1 297 ? 34.681 5.515 -40.640 1.00 97.00 297 VAL A CA 1
ATOM 2393 C C . VAL A 1 297 ? 33.285 6.135 -40.492 1.00 97.00 297 VAL A C 1
ATOM 2395 O O . VAL A 1 297 ? 32.702 6.113 -39.406 1.00 97.00 297 VAL A O 1
ATOM 2398 N N . PHE A 1 298 ? 32.703 6.670 -41.572 1.00 96.56 298 PHE A N 1
ATOM 2399 C CA . PHE A 1 298 ? 31.325 7.169 -41.529 1.00 96.56 298 PHE A CA 1
ATOM 2400 C C . PHE A 1 298 ? 30.308 6.050 -41.298 1.00 96.56 298 PHE A C 1
ATOM 2402 O O . PHE A 1 298 ? 29.351 6.256 -40.550 1.00 96.56 298 PHE A O 1
ATOM 2409 N N . ARG A 1 299 ? 30.520 4.870 -41.888 1.00 96.56 299 ARG A N 1
ATOM 2410 C CA . ARG A 1 299 ? 29.671 3.693 -41.680 1.00 96.56 299 ARG A CA 1
ATOM 2411 C C . ARG A 1 299 ? 29.719 3.231 -40.225 1.00 96.56 299 ARG A C 1
ATOM 2413 O O . ARG A 1 299 ? 28.668 3.025 -39.625 1.00 96.56 299 ARG A O 1
ATOM 2420 N N . GLU A 1 300 ? 30.911 3.137 -39.641 1.00 95.81 300 GLU A N 1
ATOM 2421 C CA . GLU A 1 300 ? 31.108 2.798 -38.228 1.00 95.81 300 GLU A CA 1
ATOM 2422 C C . GLU A 1 300 ? 30.465 3.839 -37.301 1.00 95.81 300 GLU A C 1
ATOM 2424 O O . GLU A 1 300 ? 29.739 3.481 -36.372 1.00 95.81 300 GLU A O 1
ATOM 2429 N N . SER A 1 301 ? 30.649 5.133 -37.589 1.00 94.81 301 SER A N 1
ATOM 2430 C CA . SER A 1 301 ? 30.008 6.221 -36.840 1.00 94.81 301 SER A CA 1
ATOM 2431 C C . SER A 1 301 ? 28.479 6.165 -36.935 1.00 94.81 301 SER A C 1
ATOM 2433 O O . SER A 1 301 ? 27.792 6.360 -35.931 1.00 94.81 301 SER A O 1
ATOM 2435 N N . SER A 1 302 ? 27.934 5.866 -38.117 1.00 91.44 302 SER A N 1
ATOM 2436 C CA . SER A 1 302 ? 26.494 5.696 -38.319 1.00 91.44 302 SER A CA 1
ATOM 2437 C C . SER A 1 302 ? 25.959 4.495 -37.539 1.00 91.44 302 SER A C 1
ATOM 2439 O O . SER A 1 302 ? 24.971 4.633 -36.823 1.00 91.44 302 SER A O 1
ATOM 2441 N N . ALA A 1 303 ? 26.645 3.350 -37.594 1.00 94.50 303 ALA A N 1
ATOM 2442 C CA . ALA A 1 303 ? 26.267 2.148 -36.853 1.00 94.50 303 ALA A CA 1
ATOM 2443 C C . ALA A 1 303 ? 26.321 2.364 -35.328 1.00 94.50 303 ALA A C 1
ATOM 2445 O O . ALA A 1 303 ? 25.459 1.880 -34.598 1.00 94.50 303 ALA A O 1
ATOM 2446 N N . ALA A 1 304 ? 27.301 3.124 -34.825 1.00 93.94 304 ALA A N 1
ATOM 2447 C CA . ALA A 1 304 ? 27.377 3.485 -33.410 1.00 93.94 304 ALA A CA 1
ATOM 2448 C C . ALA A 1 304 ? 26.202 4.380 -32.979 1.00 93.94 304 ALA A C 1
ATOM 2450 O O . ALA A 1 304 ? 25.607 4.155 -31.923 1.00 93.94 304 ALA A O 1
ATOM 2451 N N . LYS A 1 305 ? 25.832 5.367 -33.807 1.00 94.94 305 LYS A N 1
ATOM 2452 C CA . LYS A 1 305 ? 24.661 6.224 -33.560 1.00 94.94 305 LYS A CA 1
ATOM 2453 C C . LYS A 1 305 ? 23.356 5.435 -33.589 1.00 94.94 305 LYS A C 1
ATOM 2455 O O . LYS A 1 305 ? 22.494 5.689 -32.756 1.00 94.94 305 LYS A O 1
ATOM 2460 N N . GLU A 1 306 ? 23.223 4.473 -34.497 1.00 95.00 306 GLU A N 1
ATOM 2461 C CA . GLU A 1 306 ? 22.058 3.590 -34.574 1.00 95.00 306 GLU A CA 1
ATOM 2462 C C . GLU A 1 306 ? 21.934 2.723 -33.315 1.00 95.00 306 GLU A C 1
ATOM 2464 O O . GLU A 1 306 ? 20.884 2.724 -32.678 1.00 95.00 306 GLU A O 1
ATOM 2469 N N . LYS A 1 307 ? 23.031 2.101 -32.859 1.00 96.25 307 LYS A N 1
ATOM 2470 C CA . LYS A 1 307 ? 23.057 1.372 -31.577 1.00 96.25 307 LYS A CA 1
ATOM 2471 C C . LYS A 1 307 ? 22.652 2.267 -30.403 1.00 96.25 307 LYS A C 1
ATOM 2473 O O . LYS A 1 307 ? 21.808 1.884 -29.598 1.00 96.25 307 LYS A O 1
ATOM 2478 N N . HIS A 1 308 ? 23.195 3.480 -30.324 1.00 97.00 308 HIS A N 1
ATOM 2479 C CA . HIS A 1 308 ? 22.816 4.434 -29.281 1.00 97.00 308 HIS A CA 1
ATOM 2480 C C . HIS A 1 308 ? 21.325 4.815 -29.351 1.00 97.00 308 HIS A C 1
ATOM 2482 O O . HIS A 1 308 ? 20.653 4.850 -28.324 1.00 97.00 308 HIS A O 1
ATOM 2488 N N . ALA A 1 309 ? 20.781 5.039 -30.552 1.00 93.44 309 ALA A N 1
ATOM 2489 C CA . ALA A 1 309 ? 19.356 5.303 -30.740 1.00 93.44 309 ALA A CA 1
ATOM 2490 C C . ALA A 1 309 ? 18.484 4.118 -30.290 1.00 93.44 309 ALA A C 1
ATOM 2492 O O . ALA A 1 309 ? 17.472 4.335 -29.629 1.00 93.44 309 ALA A O 1
ATOM 2493 N N . THR A 1 310 ? 18.895 2.873 -30.568 1.00 95.50 310 THR A N 1
ATOM 2494 C CA . THR A 1 310 ? 18.164 1.679 -30.104 1.00 95.50 310 THR A CA 1
ATOM 2495 C C . THR A 1 310 ? 18.173 1.524 -28.582 1.00 95.50 310 THR A C 1
ATOM 2497 O O . THR A 1 310 ? 17.153 1.153 -28.006 1.00 95.50 310 THR A O 1
ATOM 2500 N N . LEU A 1 311 ? 19.280 1.866 -27.911 1.00 95.50 311 LEU A N 1
ATOM 2501 C CA . LEU A 1 311 ? 19.351 1.850 -26.446 1.00 95.50 311 LEU A CA 1
ATOM 2502 C C . LEU A 1 311 ? 18.419 2.898 -25.832 1.00 95.50 311 LEU A C 1
ATOM 2504 O O . LEU A 1 311 ? 17.616 2.566 -24.966 1.00 95.50 311 LEU A O 1
ATOM 2508 N N . LEU A 1 312 ? 18.448 4.134 -26.340 1.00 96.38 312 LEU A N 1
ATOM 2509 C CA . LEU A 1 312 ? 17.528 5.179 -25.886 1.00 96.38 312 LEU A CA 1
ATOM 2510 C C . LEU A 1 312 ? 16.062 4.806 -26.133 1.00 96.38 312 LEU A C 1
ATOM 2512 O O . LEU A 1 312 ? 15.203 5.093 -25.301 1.00 96.38 312 LEU A O 1
ATOM 2516 N N . GLN A 1 313 ? 15.767 4.149 -27.255 1.00 95.19 313 GLN A N 1
ATOM 2517 C CA . GLN A 1 313 ? 14.428 3.653 -27.551 1.00 95.19 313 GLN A CA 1
ATOM 2518 C C . GLN A 1 313 ? 13.977 2.605 -26.518 1.00 95.19 313 GLN A C 1
ATOM 2520 O O . GLN A 1 313 ? 12.868 2.709 -25.993 1.00 95.19 313 GLN A O 1
ATOM 2525 N N . SER A 1 314 ? 14.855 1.663 -26.157 1.00 94.50 314 SER A N 1
ATOM 2526 C CA . SER A 1 314 ? 14.613 0.686 -25.087 1.00 94.50 314 SER A CA 1
ATOM 2527 C C . SER A 1 314 ? 14.386 1.361 -23.726 1.00 94.50 314 SER A C 1
ATOM 2529 O O . SER A 1 314 ? 13.464 0.992 -22.997 1.00 94.50 314 SER A O 1
ATOM 2531 N N . ASP A 1 315 ? 15.173 2.385 -23.383 1.00 96.56 315 ASP A N 1
ATOM 2532 C CA . ASP A 1 315 ? 15.001 3.137 -22.133 1.00 96.56 315 ASP A CA 1
ATOM 2533 C C . ASP A 1 315 ? 13.652 3.868 -22.088 1.00 96.56 315 ASP A C 1
ATOM 2535 O O . ASP A 1 315 ? 12.950 3.834 -21.072 1.00 96.56 315 ASP A O 1
ATOM 2539 N N . ILE A 1 316 ? 13.239 4.486 -23.200 1.00 97.00 316 ILE A N 1
ATOM 2540 C CA . ILE A 1 316 ? 11.925 5.130 -23.330 1.00 97.00 316 ILE A CA 1
ATOM 2541 C C . ILE A 1 316 ? 10.801 4.105 -23.148 1.00 97.00 316 ILE A C 1
ATOM 2543 O O . ILE A 1 316 ? 9.828 4.379 -22.443 1.00 97.00 316 ILE A O 1
ATOM 2547 N N . GLU A 1 317 ? 10.913 2.926 -23.754 1.00 95.81 317 GLU A N 1
ATOM 2548 C CA . GLU A 1 317 ? 9.924 1.852 -23.622 1.00 95.81 317 GLU A CA 1
ATOM 2549 C C . GLU A 1 317 ? 9.841 1.323 -22.185 1.00 95.81 317 GLU A C 1
ATOM 2551 O O . GLU A 1 317 ? 8.741 1.165 -21.646 1.00 95.81 317 GLU A O 1
ATOM 2556 N N . ALA A 1 318 ? 10.980 1.158 -21.509 1.00 95.31 318 ALA A N 1
ATOM 2557 C CA . ALA A 1 318 ? 11.025 0.781 -20.100 1.00 95.31 318 ALA A CA 1
ATOM 2558 C C . ALA A 1 318 ? 10.382 1.846 -19.194 1.00 95.31 318 ALA A C 1
ATOM 2560 O O . ALA A 1 318 ? 9.645 1.512 -18.259 1.00 95.31 318 ALA A O 1
ATOM 2561 N N . LEU A 1 319 ? 10.621 3.134 -19.466 1.00 96.50 319 LEU A N 1
ATOM 2562 C CA . LEU A 1 319 ? 9.981 4.236 -18.743 1.00 96.50 319 LEU A CA 1
ATOM 2563 C C . LEU A 1 319 ? 8.471 4.284 -18.997 1.00 96.50 319 LEU A C 1
ATOM 2565 O O . LEU A 1 319 ? 7.711 4.466 -18.045 1.00 96.50 319 LEU A O 1
ATOM 2569 N N . ARG A 1 320 ? 8.018 4.050 -20.234 1.00 97.06 320 ARG A N 1
ATOM 2570 C CA . ARG A 1 320 ? 6.587 3.943 -20.570 1.00 97.06 320 ARG A CA 1
ATOM 2571 C C . ARG A 1 320 ? 5.916 2.785 -19.831 1.00 97.06 320 ARG A C 1
ATOM 2573 O O . ARG A 1 320 ? 4.858 2.984 -19.246 1.00 97.06 320 ARG A O 1
ATOM 2580 N N . ALA A 1 321 ? 6.544 1.611 -19.772 1.00 94.44 321 ALA A N 1
ATOM 2581 C CA . ALA A 1 321 ? 6.012 0.466 -19.028 1.00 94.44 321 ALA A CA 1
ATOM 2582 C C . ALA A 1 321 ? 5.929 0.732 -17.510 1.00 94.44 321 ALA A C 1
ATOM 2584 O O . ALA A 1 321 ? 4.953 0.359 -16.850 1.00 94.44 321 ALA A O 1
ATOM 2585 N N . LYS A 1 322 ? 6.930 1.422 -16.943 1.00 96.25 322 LYS A N 1
ATOM 2586 C CA . LYS A 1 322 ? 6.898 1.868 -15.539 1.00 96.25 322 LYS A CA 1
ATOM 2587 C C . LYS A 1 322 ? 5.779 2.880 -15.292 1.00 96.25 322 LYS A C 1
ATOM 2589 O O . LYS A 1 322 ? 5.091 2.761 -14.280 1.00 96.25 322 LYS A O 1
ATOM 2594 N N . LEU A 1 323 ? 5.592 3.842 -16.198 1.00 94.12 323 LEU A N 1
ATOM 2595 C CA . LEU A 1 323 ? 4.505 4.821 -16.131 1.00 94.12 323 LEU A CA 1
ATOM 2596 C C . LEU A 1 323 ? 3.142 4.121 -16.159 1.00 94.12 323 LEU A C 1
ATOM 2598 O O . LEU A 1 323 ? 2.310 4.388 -15.301 1.00 94.12 323 LEU A O 1
ATOM 2602 N N . GLU A 1 324 ? 2.952 3.163 -17.065 1.00 96.88 324 GLU A N 1
ATOM 2603 C CA . GLU A 1 324 ? 1.714 2.387 -17.167 1.00 96.88 324 GLU A CA 1
ATOM 2604 C C . GLU A 1 324 ? 1.424 1.607 -15.878 1.00 96.88 324 GLU A C 1
ATOM 2606 O O . GLU A 1 324 ? 0.328 1.662 -15.324 1.00 96.88 324 GLU A O 1
ATOM 2611 N N . THR A 1 325 ? 2.449 0.967 -15.309 1.00 95.44 325 THR A N 1
ATOM 2612 C CA . THR A 1 325 ? 2.326 0.276 -14.016 1.00 95.44 325 THR A CA 1
ATOM 2613 C C . THR A 1 325 ? 1.927 1.240 -12.893 1.00 95.44 325 THR A C 1
ATOM 2615 O O . THR A 1 325 ? 1.138 0.884 -12.015 1.00 95.44 325 THR A O 1
ATOM 2618 N N . LYS A 1 326 ? 2.466 2.466 -12.896 1.00 96.50 326 LYS A N 1
ATOM 2619 C CA . LYS A 1 326 ? 2.109 3.503 -11.920 1.00 96.50 326 LYS A CA 1
ATOM 2620 C C . LYS A 1 326 ? 0.685 4.014 -12.120 1.00 96.50 326 LYS A C 1
ATOM 2622 O O . LYS A 1 326 ? -0.012 4.161 -11.122 1.00 96.50 326 LYS A O 1
ATOM 2627 N N . ASN A 1 327 ? 0.233 4.191 -13.358 1.00 95.19 327 ASN A N 1
ATOM 2628 C CA . ASN A 1 327 ? -1.146 4.573 -13.664 1.00 95.19 327 ASN A CA 1
ATOM 2629 C C . ASN A 1 327 ? -2.143 3.526 -13.153 1.00 95.19 327 ASN A C 1
ATOM 2631 O O . ASN A 1 327 ? -3.084 3.880 -12.450 1.00 95.19 327 ASN A O 1
ATOM 2635 N N . ILE A 1 328 ? -1.880 2.234 -13.381 1.00 96.62 328 ILE A N 1
ATOM 2636 C CA . ILE A 1 328 ? -2.720 1.145 -12.851 1.00 96.62 328 ILE A CA 1
ATOM 2637 C C . ILE A 1 328 ? -2.755 1.168 -11.312 1.00 96.62 328 ILE A C 1
ATOM 2639 O O . ILE A 1 328 ? -3.806 0.964 -10.705 1.00 96.62 328 ILE A O 1
ATOM 2643 N N . GLN A 1 329 ? -1.618 1.431 -10.654 1.00 95.56 329 GLN A N 1
ATOM 2644 C CA . GLN A 1 329 ? -1.570 1.564 -9.190 1.00 95.56 329 GLN A CA 1
ATOM 2645 C C . GLN A 1 329 ? -2.396 2.756 -8.691 1.00 95.56 329 GLN A C 1
ATOM 2647 O O . GLN A 1 329 ? -3.069 2.630 -7.667 1.00 95.56 329 GLN A O 1
ATOM 2652 N N . ILE A 1 330 ? -2.349 3.891 -9.392 1.00 94.12 330 ILE A N 1
ATOM 2653 C CA . ILE A 1 330 ? -3.143 5.082 -9.065 1.00 94.12 330 ILE A CA 1
ATOM 2654 C C . ILE A 1 330 ? -4.633 4.767 -9.208 1.00 94.12 330 ILE A C 1
ATOM 2656 O O . ILE A 1 330 ? -5.370 4.957 -8.248 1.00 94.12 330 ILE A O 1
ATOM 2660 N N . GLU A 1 331 ? -5.056 4.163 -10.318 1.00 97.19 331 GLU A N 1
ATOM 2661 C CA . GLU A 1 331 ? -6.461 3.804 -10.555 1.00 97.19 331 GLU A CA 1
ATOM 2662 C C . GLU A 1 331 ? -6.996 2.826 -9.489 1.00 97.19 331 GLU A C 1
ATOM 2664 O O . GLU A 1 331 ? -8.121 2.943 -8.997 1.00 97.19 331 GLU A O 1
ATOM 2669 N N . GLN A 1 332 ? -6.175 1.857 -9.066 1.00 97.75 332 GLN A N 1
ATOM 2670 C CA . GLN A 1 332 ? -6.527 0.967 -7.956 1.00 97.75 332 GLN A CA 1
ATOM 2671 C C . GLN A 1 332 ? -6.687 1.732 -6.638 1.00 97.75 332 GLN A C 1
ATOM 2673 O O . GLN A 1 332 ? -7.600 1.435 -5.865 1.00 97.75 332 GLN A O 1
ATOM 2678 N N . LYS A 1 333 ? -5.814 2.710 -6.368 1.00 94.88 333 LYS A N 1
ATOM 2679 C CA . LYS A 1 333 ? -5.888 3.540 -5.161 1.00 94.88 333 LYS A CA 1
ATOM 2680 C C . LYS A 1 333 ? -7.104 4.460 -5.174 1.00 94.88 333 LYS A C 1
ATOM 2682 O O . LYS A 1 333 ? -7.778 4.539 -4.149 1.00 94.88 333 LYS A O 1
ATOM 2687 N N . GLU A 1 334 ? -7.433 5.059 -6.312 1.00 96.88 334 GLU A N 1
ATOM 2688 C CA . GLU A 1 334 ? -8.646 5.861 -6.506 1.00 96.88 334 GLU A CA 1
ATOM 2689 C C . GLU A 1 334 ? -9.896 5.029 -6.212 1.00 96.88 334 GLU A C 1
ATOM 2691 O O . GLU A 1 334 ? -10.667 5.387 -5.324 1.00 96.88 334 GLU A O 1
ATOM 2696 N N . LYS A 1 335 ? -10.013 3.829 -6.797 1.00 97.81 335 LYS A N 1
ATOM 2697 C CA . LYS A 1 335 ? -11.119 2.896 -6.505 1.00 97.81 335 LYS A CA 1
ATOM 2698 C C . LYS A 1 335 ? -11.223 2.527 -5.025 1.00 97.81 335 LYS A C 1
ATOM 2700 O O . LYS A 1 335 ? -12.324 2.352 -4.504 1.00 97.81 335 LYS A O 1
ATOM 2705 N N . THR A 1 336 ? -10.097 2.361 -4.325 1.00 94.06 336 THR A N 1
ATOM 2706 C CA . THR A 1 336 ? -10.134 2.115 -2.872 1.00 94.06 336 THR A CA 1
ATOM 2707 C C . THR A 1 336 ? -10.545 3.350 -2.078 1.00 94.06 336 THR A C 1
ATOM 2709 O O . THR A 1 336 ? -11.259 3.204 -1.090 1.00 94.06 336 THR A O 1
ATOM 2712 N N . SER A 1 337 ? -10.137 4.545 -2.512 1.00 91.06 337 SER A N 1
ATOM 2713 C CA . SER A 1 337 ? -10.527 5.809 -1.886 1.00 91.06 337 SER A CA 1
ATOM 2714 C C . SER A 1 337 ? -12.027 6.041 -2.028 1.00 91.06 337 SER A C 1
ATOM 2716 O O . SER A 1 337 ? -12.693 6.271 -1.028 1.00 91.06 337 SER A O 1
ATOM 2718 N N . GLU A 1 338 ? -12.580 5.860 -3.230 1.00 96.94 338 GLU A N 1
ATOM 2719 C CA . GLU A 1 338 ? -14.018 5.987 -3.498 1.00 96.94 338 GLU A CA 1
ATOM 2720 C C . GLU A 1 338 ? -14.859 5.053 -2.615 1.00 96.94 338 GLU A C 1
ATOM 2722 O O . GLU A 1 338 ? -15.878 5.461 -2.059 1.00 96.94 338 GLU A O 1
ATOM 2727 N N . ARG A 1 339 ? -14.417 3.801 -2.426 1.00 96.56 339 ARG A N 1
ATOM 2728 C CA . ARG A 1 339 ? -15.092 2.851 -1.522 1.00 96.56 339 ARG A CA 1
ATOM 2729 C C . ARG A 1 339 ? -15.052 3.314 -0.068 1.00 96.56 339 ARG A C 1
ATOM 2731 O O . ARG A 1 339 ? -16.078 3.288 0.602 1.00 96.56 339 ARG A O 1
ATOM 2738 N N . LEU A 1 340 ? -13.889 3.758 0.411 1.00 93.81 340 LEU A N 1
ATOM 2739 C CA . LEU A 1 340 ? -13.742 4.262 1.779 1.00 93.81 340 LEU A CA 1
ATOM 2740 C C . LEU A 1 340 ? -14.544 5.550 2.007 1.00 93.81 340 LEU A C 1
ATOM 2742 O O . LEU A 1 340 ? -15.078 5.752 3.096 1.00 93.81 340 LEU A O 1
ATOM 2746 N N . GLU A 1 341 ? -14.661 6.410 0.996 1.00 96.50 341 GLU A N 1
ATOM 2747 C CA . GLU A 1 341 ? -15.521 7.591 1.040 1.00 96.50 341 GLU A CA 1
ATOM 2748 C C . GLU A 1 341 ? -16.999 7.204 1.123 1.00 96.50 341 GLU A C 1
ATOM 2750 O O . GLU A 1 341 ? -17.719 7.754 1.959 1.00 96.50 341 GLU A O 1
ATOM 2755 N N . ALA A 1 342 ? -17.444 6.215 0.343 1.00 97.44 342 ALA A N 1
ATOM 2756 C CA . ALA A 1 342 ? -18.801 5.685 0.440 1.00 97.44 342 ALA A CA 1
ATOM 2757 C C . ALA A 1 342 ? -19.085 5.109 1.842 1.00 97.44 342 ALA A C 1
ATOM 2759 O O . ALA A 1 342 ? -20.062 5.511 2.477 1.00 97.44 342 ALA A O 1
ATOM 2760 N N . ASP A 1 343 ? -18.201 4.267 2.382 1.00 97.38 343 ASP A N 1
ATOM 2761 C CA . ASP A 1 343 ? -18.341 3.711 3.736 1.00 97.38 343 ASP A CA 1
ATOM 2762 C C . ASP A 1 343 ? -18.375 4.817 4.805 1.00 97.38 343 ASP A C 1
ATOM 2764 O O . ASP A 1 343 ? -19.204 4.797 5.720 1.00 97.38 343 ASP A O 1
ATOM 2768 N N . LEU A 1 344 ? -17.534 5.848 4.660 1.00 96.81 344 LEU A N 1
ATOM 2769 C CA . LEU A 1 344 ? -17.537 7.011 5.545 1.00 96.81 344 LEU A CA 1
ATOM 2770 C C . LEU A 1 344 ? -18.872 7.765 5.493 1.00 96.81 344 LEU A C 1
ATOM 2772 O O . LEU A 1 344 ? -19.343 8.236 6.530 1.00 96.81 344 LEU A O 1
ATOM 2776 N N . THR A 1 345 ? -19.489 7.911 4.316 1.00 97.50 345 THR A N 1
ATOM 2777 C CA . THR A 1 345 ? -20.818 8.537 4.215 1.00 97.50 345 THR A CA 1
ATOM 2778 C C . THR A 1 345 ? -21.896 7.705 4.906 1.00 97.50 345 THR A C 1
ATOM 2780 O O . THR A 1 345 ? -22.728 8.270 5.617 1.00 97.50 345 THR A O 1
ATOM 2783 N N . VAL A 1 346 ? -21.843 6.375 4.790 1.00 98.12 346 VAL A N 1
ATOM 2784 C CA . VAL A 1 346 ? -22.777 5.465 5.469 1.00 98.12 346 VAL A CA 1
ATOM 2785 C C . VAL A 1 346 ? -22.639 5.572 6.989 1.00 98.12 346 VAL A C 1
ATOM 2787 O O . VAL A 1 346 ? -23.637 5.768 7.683 1.00 98.12 346 VAL A O 1
ATOM 2790 N N . GLU A 1 347 ? -21.417 5.531 7.521 1.00 96.62 347 GLU A N 1
ATOM 2791 C CA . GLU A 1 347 ? -21.197 5.665 8.966 1.00 96.62 347 GLU A CA 1
ATOM 2792 C C . GLU A 1 347 ? -21.552 7.066 9.485 1.00 96.62 347 GLU A C 1
ATOM 2794 O O . GLU A 1 347 ? -22.108 7.195 10.577 1.00 96.62 347 GLU A O 1
ATOM 2799 N N . LYS A 1 348 ? -21.325 8.129 8.699 1.00 97.94 348 LYS A N 1
ATOM 2800 C CA . LYS A 1 348 ? -21.803 9.482 9.043 1.00 97.94 348 LYS A CA 1
ATOM 2801 C C . LYS A 1 348 ? -23.322 9.523 9.195 1.00 97.94 348 LYS A C 1
ATOM 2803 O O . LYS A 1 348 ? -23.808 10.104 10.168 1.00 97.94 348 LYS A O 1
ATOM 2808 N N . ASN A 1 349 ? -24.055 8.893 8.278 1.00 97.94 349 ASN A N 1
ATOM 2809 C CA . ASN A 1 349 ? -25.512 8.808 8.359 1.00 97.94 349 ASN A CA 1
ATOM 2810 C C . ASN A 1 349 ? -25.942 8.023 9.605 1.00 97.94 349 ASN A C 1
ATOM 2812 O O . ASN A 1 349 ? -26.744 8.514 10.395 1.00 97.94 349 ASN A O 1
ATOM 2816 N N . ARG A 1 350 ? -25.306 6.877 9.874 1.00 98.06 350 ARG A N 1
ATOM 2817 C CA . ARG A 1 350 ? -25.593 6.052 11.057 1.00 98.06 350 ARG A CA 1
ATOM 2818 C C . ARG A 1 350 ? -25.334 6.780 12.378 1.00 98.06 350 ARG A C 1
ATOM 2820 O O . ARG A 1 350 ? -26.098 6.635 13.331 1.00 98.06 350 ARG A O 1
ATOM 2827 N N . VAL A 1 351 ? -24.280 7.595 12.447 1.00 96.81 351 VAL A N 1
ATOM 2828 C CA . VAL A 1 351 ? -24.010 8.466 13.602 1.00 96.81 351 VAL A CA 1
ATOM 2829 C C . VAL A 1 351 ? -25.085 9.544 13.750 1.00 96.81 351 VAL A C 1
ATOM 2831 O O . VAL A 1 351 ? -25.462 9.857 14.881 1.00 96.81 351 VAL A O 1
ATOM 2834 N N . SER A 1 352 ? -25.584 10.109 12.646 1.00 97.75 352 SER A N 1
ATOM 2835 C CA . SER A 1 352 ? -26.699 11.063 12.679 1.00 97.75 352 SER A CA 1
ATOM 2836 C C . SER A 1 352 ? -27.965 10.416 13.244 1.00 97.75 352 SER A C 1
ATOM 2838 O O . SER A 1 352 ? -28.535 10.944 14.197 1.00 97.75 352 SER A O 1
ATOM 2840 N N . ASP A 1 353 ? -28.333 9.229 12.756 1.00 98.19 353 ASP A N 1
ATOM 2841 C CA . ASP A 1 353 ? -29.516 8.495 13.220 1.00 98.19 353 ASP A CA 1
ATOM 2842 C C . ASP A 1 353 ? -29.434 8.164 14.719 1.00 98.19 353 ASP A C 1
ATOM 2844 O O . ASP A 1 353 ? -30.387 8.364 15.478 1.00 98.19 353 ASP A O 1
ATOM 2848 N N . LEU A 1 354 ? -28.266 7.700 15.185 1.00 97.62 354 LEU A N 1
ATOM 2849 C CA . LEU A 1 354 ? -28.031 7.437 16.607 1.00 97.62 354 LEU A CA 1
ATOM 2850 C C . LEU A 1 354 ? -28.100 8.715 17.449 1.00 97.62 354 LEU A C 1
ATOM 2852 O O . LEU A 1 354 ? -28.604 8.680 18.572 1.00 97.62 354 LEU A O 1
ATOM 2856 N N . ARG A 1 355 ? -27.620 9.846 16.923 1.00 97.62 355 ARG A N 1
ATOM 2857 C CA . ARG A 1 355 ? -27.694 11.142 17.607 1.00 97.62 355 ARG A CA 1
ATOM 2858 C C . ARG A 1 355 ? -29.140 11.608 17.759 1.00 97.62 355 ARG A C 1
ATOM 2860 O O . ARG A 1 355 ? -29.495 12.088 18.834 1.00 97.62 355 ARG A O 1
ATOM 2867 N N . ASP A 1 356 ? -29.967 11.442 16.734 1.00 98.06 356 ASP A N 1
ATOM 2868 C CA . ASP A 1 356 ? -31.384 11.810 16.794 1.00 98.06 356 ASP A CA 1
ATOM 2869 C C . ASP A 1 356 ? -32.179 10.871 17.710 1.00 98.06 356 ASP A C 1
ATOM 2871 O O . ASP A 1 356 ? -32.992 11.329 18.513 1.00 98.06 356 ASP A O 1
ATOM 2875 N N . SER A 1 357 ? -31.864 9.574 17.702 1.00 98.06 357 SER A N 1
ATOM 2876 C CA . SER A 1 357 ? -32.397 8.619 18.680 1.00 98.06 357 SER A CA 1
ATOM 2877 C C . SER A 1 357 ? -32.032 9.010 20.118 1.00 98.06 357 SER A C 1
ATOM 2879 O O . SER A 1 357 ? -32.896 9.041 20.995 1.00 98.06 357 SER A O 1
ATOM 2881 N N . ASN A 1 358 ? -30.778 9.407 20.361 1.00 95.56 358 ASN A N 1
ATOM 2882 C CA . ASN A 1 358 ? -30.342 9.847 21.685 1.00 95.56 358 ASN A CA 1
ATOM 2883 C C . ASN A 1 358 ? -31.062 11.129 22.136 1.00 95.56 358 ASN A C 1
ATOM 2885 O O . ASN A 1 358 ? -31.536 11.191 23.266 1.00 95.56 358 ASN A O 1
ATOM 2889 N N . ARG A 1 359 ? -31.250 12.106 21.237 1.00 98.25 359 ARG A N 1
ATOM 2890 C CA . ARG A 1 359 ? -32.067 13.304 21.514 1.00 98.25 359 ARG A CA 1
ATOM 2891 C C . ARG A 1 359 ? -33.502 12.945 21.907 1.00 98.25 359 ARG A C 1
ATOM 2893 O O . ARG A 1 359 ? -34.053 13.551 22.824 1.00 98.25 359 ARG A O 1
ATOM 2900 N N . ASN A 1 360 ? -34.106 11.950 21.256 1.00 98.38 360 ASN A N 1
ATOM 2901 C CA . ASN A 1 360 ? -35.449 11.481 21.609 1.00 98.38 360 ASN A CA 1
ATOM 2902 C C . ASN A 1 360 ? -35.481 10.845 23.007 1.00 98.38 360 ASN A C 1
ATOM 2904 O O . ASN A 1 360 ? -36.406 11.104 23.782 1.00 98.38 360 ASN A O 1
ATOM 2908 N N . TYR A 1 361 ? -34.470 10.046 23.361 1.00 97.75 361 TYR A N 1
ATOM 2909 C CA . TYR A 1 361 ? -34.357 9.482 24.708 1.00 97.75 361 TYR A CA 1
ATOM 2910 C C . TYR A 1 361 ? -34.118 10.559 25.769 1.00 97.75 361 TYR A C 1
ATOM 2912 O O . TYR A 1 361 ? -34.756 10.512 26.818 1.00 97.75 361 TYR A O 1
ATOM 2920 N N . GLU A 1 362 ? -33.283 11.561 25.490 1.00 97.75 362 GLU A N 1
ATOM 2921 C CA . GLU A 1 362 ? -33.075 12.716 26.372 1.00 97.75 362 GLU A CA 1
ATOM 2922 C C . GLU A 1 362 ? -34.393 13.457 26.632 1.00 97.75 362 GLU A C 1
ATOM 2924 O O . GLU A 1 362 ? -34.766 13.656 27.788 1.00 97.75 362 GLU A O 1
ATOM 2929 N N . GLN A 1 363 ? -35.163 13.768 25.583 1.00 98.25 363 GLN A N 1
ATOM 2930 C CA . GLN A 1 363 ? -36.488 14.379 25.729 1.00 98.25 363 GLN A CA 1
ATOM 2931 C C . GLN A 1 363 ? -37.440 13.501 26.548 1.00 98.25 363 GLN A C 1
ATOM 2933 O O . GLN A 1 363 ? -38.192 14.009 27.384 1.00 98.25 363 GLN A O 1
ATOM 2938 N N . LYS A 1 364 ? -37.408 12.177 26.347 1.00 98.38 364 LYS A N 1
ATOM 2939 C CA . LYS A 1 364 ? -38.248 11.247 27.106 1.00 98.38 364 LYS A CA 1
ATOM 2940 C C . LYS A 1 364 ? -37.879 11.221 28.586 1.00 98.38 364 LYS A C 1
ATOM 2942 O O . LYS A 1 364 ? -38.776 11.216 29.428 1.00 98.38 364 LYS A O 1
ATOM 2947 N N . ILE A 1 365 ? -36.585 11.231 28.900 1.00 97.56 365 ILE A N 1
ATOM 2948 C CA . ILE A 1 365 ? -36.084 11.323 30.273 1.00 97.56 365 ILE A CA 1
ATOM 2949 C C . ILE A 1 365 ? -36.544 12.640 30.899 1.00 97.56 365 ILE A C 1
ATOM 2951 O O . ILE A 1 365 ? -37.113 12.613 31.986 1.00 97.56 365 ILE A O 1
ATOM 2955 N N . SER A 1 366 ? -36.399 13.771 30.202 1.00 97.81 366 SER A N 1
ATOM 2956 C CA . SER A 1 366 ? -36.876 15.070 30.693 1.00 97.81 366 SER A CA 1
ATOM 2957 C C . SER A 1 366 ? -38.379 15.071 30.994 1.00 97.81 366 SER A C 1
ATOM 2959 O O . SER A 1 366 ? -38.792 15.579 32.033 1.00 97.81 366 SER A O 1
ATOM 2961 N N . GLN A 1 367 ? -39.204 14.457 30.139 1.00 98.31 367 GLN A N 1
ATOM 2962 C CA . GLN A 1 367 ? -40.648 14.321 30.382 1.00 98.31 367 GLN A CA 1
ATOM 2963 C C . GLN A 1 367 ? -40.962 13.457 31.611 1.00 98.31 367 GLN A C 1
ATOM 2965 O O . GLN A 1 367 ? -41.875 13.772 32.372 1.00 98.31 367 GLN A O 1
ATOM 2970 N N . LEU A 1 368 ? -40.240 12.346 31.794 1.00 97.38 368 LEU A N 1
ATOM 2971 C CA . LEU A 1 368 ? -40.431 11.466 32.947 1.00 97.38 368 LEU A CA 1
ATOM 2972 C C . LEU A 1 368 ? -40.005 12.145 34.249 1.00 97.38 368 LEU A C 1
ATOM 2974 O O . LEU A 1 368 ? -40.734 12.038 35.229 1.00 97.38 368 LEU A O 1
ATOM 2978 N N . LEU A 1 369 ? -38.888 12.876 34.243 1.00 96.50 369 LEU A N 1
ATOM 2979 C CA . LEU A 1 369 ? -38.437 13.662 35.393 1.00 96.50 369 LEU A CA 1
ATOM 2980 C C . LEU A 1 369 ? -39.473 14.723 35.779 1.00 96.50 369 LEU A C 1
ATOM 2982 O O . LEU A 1 369 ? -39.914 14.735 36.920 1.00 96.50 369 LEU A O 1
ATOM 2986 N N . ALA A 1 370 ? -39.979 15.501 34.816 1.00 97.19 370 ALA A N 1
ATOM 2987 C CA . ALA A 1 370 ? -41.029 16.487 35.086 1.00 97.19 370 ALA A CA 1
ATOM 2988 C C . ALA A 1 370 ? -42.309 15.856 35.672 1.00 97.19 370 ALA A C 1
ATOM 2990 O O . ALA A 1 370 ? -42.996 16.456 36.498 1.00 97.19 370 ALA A O 1
ATOM 2991 N N . ARG A 1 371 ? -42.645 14.625 35.260 1.00 98.00 371 ARG A N 1
ATOM 2992 C CA . ARG A 1 371 ? -43.771 13.878 35.835 1.00 98.00 371 ARG A CA 1
ATOM 2993 C C . ARG A 1 371 ? -43.483 13.393 37.256 1.00 98.00 371 ARG A C 1
ATOM 2995 O O . ARG A 1 371 ? -44.408 13.384 38.063 1.00 98.00 371 ARG A O 1
ATOM 3002 N N . ILE A 1 372 ? -42.256 12.962 37.546 1.00 94.38 372 ILE A N 1
ATOM 3003 C CA . ILE A 1 372 ? -41.838 12.594 38.904 1.00 94.38 372 ILE A CA 1
ATOM 3004 C C . ILE A 1 372 ? -41.969 13.813 39.813 1.00 94.38 372 ILE A C 1
ATOM 3006 O O . ILE A 1 372 ? -42.691 13.717 40.798 1.00 94.38 372 ILE A O 1
ATOM 3010 N N . ASP A 1 373 ? -41.421 14.964 39.417 1.00 95.50 373 ASP A N 1
ATOM 3011 C CA . ASP A 1 373 ? -41.509 16.210 40.190 1.00 95.50 373 ASP A CA 1
ATOM 3012 C C . ASP A 1 373 ? -42.973 16.589 40.495 1.00 95.50 373 ASP A C 1
ATOM 3014 O O . ASP A 1 373 ? -43.319 16.969 41.615 1.00 95.50 373 ASP A O 1
ATOM 3018 N N . ALA A 1 374 ? -43.873 16.424 39.517 1.00 95.06 374 ALA A N 1
ATOM 3019 C CA . ALA A 1 374 ? -45.303 16.666 39.713 1.00 95.06 374 ALA A CA 1
ATOM 3020 C C . ALA A 1 374 ? -45.946 15.689 40.718 1.00 95.06 374 ALA A C 1
ATOM 3022 O O . ALA A 1 374 ? -46.762 16.093 41.547 1.00 95.06 374 ALA A O 1
ATOM 3023 N N . MET A 1 375 ? -45.592 14.402 40.656 1.00 95.31 375 MET A N 1
ATOM 3024 C CA . MET A 1 375 ? -46.102 13.383 41.581 1.00 95.31 375 MET A CA 1
ATOM 3025 C C . MET A 1 375 ? -45.534 13.552 42.994 1.00 95.31 375 MET A C 1
ATOM 3027 O O . MET A 1 375 ? -46.264 13.355 43.962 1.00 95.31 375 MET A O 1
ATOM 3031 N N . GLU A 1 376 ? -44.265 13.936 43.120 1.00 92.25 376 GLU A N 1
ATOM 3032 C CA . GLU A 1 376 ? -43.629 14.269 44.398 1.00 92.25 376 GLU A CA 1
ATOM 3033 C C . GLU A 1 376 ? -44.298 15.488 45.042 1.00 92.25 376 GLU A C 1
ATOM 3035 O O . GLU A 1 376 ? -44.606 15.457 46.233 1.00 92.25 376 GLU A O 1
ATOM 3040 N N . GLY A 1 377 ? -44.636 16.513 44.250 1.00 90.44 377 GLY A N 1
ATOM 3041 C CA . GLY A 1 377 ? -45.435 17.650 44.715 1.00 90.44 377 GLY A CA 1
ATOM 3042 C C . GLY A 1 377 ? -46.793 17.228 45.287 1.00 90.44 377 GLY A C 1
ATOM 3043 O O . GLY A 1 377 ? -47.135 17.601 46.410 1.00 90.44 377 GLY A O 1
ATOM 3044 N N . LEU A 1 378 ? -47.538 16.380 44.566 1.00 95.06 378 LEU A N 1
ATOM 3045 C CA . LEU A 1 378 ? -48.821 15.841 45.042 1.00 95.06 378 LEU A CA 1
ATOM 3046 C C . LEU A 1 378 ? -48.669 14.991 46.310 1.00 95.06 378 LEU A C 1
ATOM 3048 O O . LEU A 1 378 ? -49.527 15.031 47.194 1.00 95.06 378 LEU A O 1
ATOM 3052 N N . LEU A 1 379 ? -47.591 14.213 46.410 1.00 89.94 379 LEU A N 1
ATOM 3053 C CA . LEU A 1 379 ? -47.298 13.418 47.596 1.00 89.94 379 LEU A CA 1
ATOM 3054 C C . LEU A 1 379 ? -47.061 14.326 48.808 1.00 89.94 379 LEU A C 1
ATOM 3056 O O . LEU A 1 379 ? -47.705 14.124 49.834 1.00 89.94 379 LEU A O 1
ATOM 3060 N N . HIS A 1 380 ? -46.240 15.369 48.670 1.00 90.44 380 HIS A N 1
ATOM 3061 C CA . HIS A 1 380 ? -46.020 16.353 49.733 1.00 90.44 380 HIS A CA 1
ATOM 3062 C C . HIS A 1 380 ? -47.304 17.084 50.149 1.00 90.44 380 HIS A C 1
ATOM 3064 O O . HIS A 1 380 ? -47.524 17.320 51.338 1.00 90.44 380 HIS A O 1
ATOM 3070 N N . GLU A 1 381 ? -48.194 17.423 49.213 1.00 92.56 381 GLU A N 1
ATOM 3071 C CA . GLU A 1 381 ? -49.510 17.982 49.550 1.00 92.56 381 GLU A CA 1
ATOM 3072 C C . GLU A 1 381 ? -50.335 17.015 50.410 1.00 92.56 381 GLU A C 1
ATOM 3074 O O . GLU A 1 381 ? -50.899 17.416 51.433 1.00 92.56 381 GLU A O 1
ATOM 3079 N N . LYS A 1 382 ? -50.364 15.728 50.042 1.00 89.62 382 LYS A N 1
ATOM 3080 C CA . LYS A 1 382 ? -51.082 14.693 50.798 1.00 89.62 382 LYS A CA 1
ATOM 3081 C C . LYS A 1 382 ? -50.451 14.414 52.156 1.00 89.62 382 LYS A C 1
ATOM 3083 O O . LYS A 1 382 ? -51.184 14.247 53.127 1.00 89.62 382 LYS A O 1
ATOM 3088 N N . GLU A 1 383 ? -49.127 14.420 52.257 1.00 88.62 383 GLU A N 1
ATOM 3089 C CA . GLU A 1 383 ? -48.410 14.324 53.533 1.00 88.62 383 GLU A CA 1
ATOM 3090 C C . GLU A 1 383 ? -48.781 15.487 54.461 1.00 88.62 383 GLU A C 1
ATOM 3092 O O . GLU A 1 383 ? -49.096 15.266 55.630 1.00 88.62 383 GLU A O 1
ATOM 3097 N N . ASN A 1 384 ? -48.858 16.710 53.931 1.00 87.00 384 ASN A N 1
ATOM 3098 C CA . ASN A 1 384 ? -49.288 17.886 54.689 1.00 87.00 384 ASN A CA 1
ATOM 3099 C C . ASN A 1 384 ? -50.760 17.809 55.131 1.00 87.00 384 ASN A C 1
ATOM 3101 O O . ASN A 1 384 ? -51.100 18.229 56.240 1.00 87.00 384 ASN A O 1
ATOM 3105 N N . GLU A 1 385 ? -51.661 17.296 54.288 1.00 86.88 385 GLU A N 1
ATOM 3106 C CA . GLU A 1 385 ? -53.054 17.027 54.675 1.00 86.88 385 GLU A CA 1
ATOM 3107 C C . GLU A 1 385 ? -53.137 15.978 55.790 1.00 86.88 385 GLU A C 1
ATOM 3109 O O . GLU A 1 385 ? -53.867 16.163 56.767 1.00 86.88 385 GLU A O 1
ATOM 3114 N N . LEU A 1 386 ? -52.366 14.898 55.666 1.00 78.31 386 LEU A N 1
ATOM 3115 C CA . LEU A 1 386 ? -52.326 13.804 56.628 1.00 78.31 386 LEU A CA 1
ATOM 3116 C C . LEU A 1 386 ? -51.763 14.271 57.972 1.00 78.31 386 LEU A C 1
ATOM 3118 O O . LEU A 1 386 ? -52.317 13.928 59.012 1.00 78.31 386 LEU A O 1
ATOM 3122 N N . GLU A 1 387 ? -50.735 15.116 57.964 1.00 83.94 387 GLU A N 1
ATOM 3123 C CA . GLU A 1 387 ? -50.181 15.733 59.169 1.00 83.94 387 GLU A CA 1
ATOM 3124 C C . GLU A 1 387 ? -51.210 16.636 59.870 1.00 83.94 387 GLU A C 1
ATOM 3126 O O . GLU A 1 387 ? -51.398 16.545 61.083 1.00 83.94 387 GLU A O 1
ATOM 3131 N N . LYS A 1 388 ? -51.987 17.429 59.116 1.00 86.75 388 LYS A N 1
ATOM 3132 C CA . 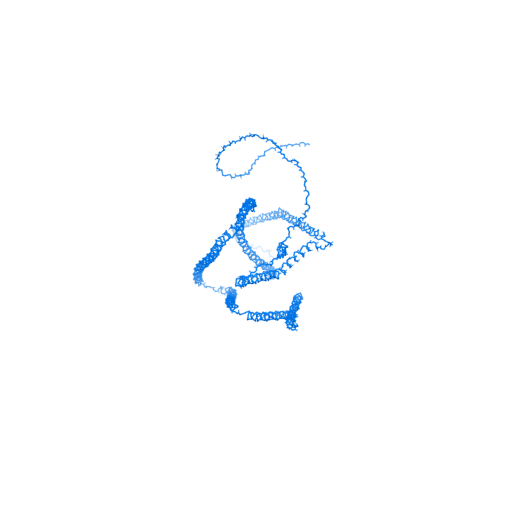LYS A 1 388 ? -53.106 18.210 59.678 1.00 86.75 388 LYS A CA 1
ATOM 3133 C C . LYS A 1 388 ? -54.180 17.315 60.305 1.00 86.75 388 LYS A C 1
ATOM 3135 O O . LYS A 1 388 ? -54.767 17.689 61.320 1.00 86.75 388 LYS A O 1
ATOM 3140 N N . ILE A 1 389 ? -54.476 16.157 59.708 1.00 80.44 389 ILE A N 1
ATOM 3141 C CA . ILE A 1 389 ? -55.437 15.187 60.259 1.00 80.44 389 ILE A CA 1
ATOM 3142 C C . ILE A 1 389 ? -54.866 14.521 61.514 1.00 80.44 389 ILE A C 1
ATOM 3144 O O . ILE A 1 389 ? -55.571 14.447 62.517 1.00 80.44 389 ILE A O 1
ATOM 3148 N N . LYS A 1 390 ? -53.593 14.109 61.499 1.00 78.56 390 LYS A N 1
ATOM 3149 C CA . LYS A 1 390 ? -52.885 13.562 62.664 1.00 78.56 390 LYS A CA 1
ATOM 3150 C C . LYS A 1 390 ? -52.905 14.528 63.836 1.00 78.56 390 LYS A C 1
ATOM 3152 O O . LYS A 1 390 ? -53.288 14.127 64.925 1.00 78.56 390 LYS A O 1
ATOM 3157 N N . GLN A 1 391 ? -52.574 15.798 63.614 1.00 77.31 391 GLN A N 1
ATOM 3158 C CA . GLN A 1 391 ? -52.617 16.825 64.657 1.00 77.31 391 GLN A CA 1
ATOM 3159 C C . GLN A 1 391 ? -54.023 16.983 65.250 1.00 77.31 391 GLN A C 1
ATOM 3161 O O . GLN A 1 391 ? -54.159 17.119 66.463 1.00 77.31 391 GLN A O 1
ATOM 3166 N N . LYS A 1 392 ? -55.080 16.895 64.428 1.00 79.50 392 LYS A N 1
ATOM 3167 C CA . LYS A 1 392 ? -56.473 16.880 64.912 1.00 79.50 392 LYS A CA 1
ATOM 3168 C C . LYS A 1 392 ? -56.791 15.610 65.710 1.00 79.50 392 LYS A C 1
ATOM 3170 O O . LYS A 1 392 ? -57.404 15.711 66.767 1.00 79.50 392 LYS A O 1
ATOM 3175 N N . LEU A 1 393 ? -56.355 14.436 65.254 1.00 64.69 393 LEU A N 1
ATOM 3176 C CA . LEU A 1 393 ? -56.552 13.162 65.958 1.00 64.69 393 LEU A CA 1
ATOM 3177 C C . LEU A 1 393 ? -55.822 13.128 67.309 1.00 64.69 393 LEU A C 1
ATOM 3179 O O . LEU A 1 393 ? -56.373 12.648 68.295 1.00 64.69 393 LEU A O 1
ATOM 3183 N N . LEU A 1 394 ? -54.616 13.700 67.370 1.00 58.44 394 LEU A N 1
ATOM 3184 C CA . LEU A 1 394 ? -53.792 13.774 68.576 1.00 58.44 394 LEU A CA 1
ATOM 3185 C C . LEU A 1 394 ? -54.442 14.592 69.698 1.00 58.44 394 LEU A C 1
ATOM 3187 O O . LEU A 1 394 ? -54.016 14.485 70.840 1.00 58.44 394 LEU A O 1
ATOM 3191 N N . THR A 1 395 ? -55.459 15.405 69.412 1.00 64.00 395 THR A N 1
ATOM 3192 C CA . THR A 1 395 ? -56.204 16.134 70.451 1.00 64.00 395 THR A CA 1
ATOM 3193 C C . THR A 1 395 ? -57.289 15.290 71.136 1.00 64.00 395 THR A C 1
ATOM 3195 O O . THR A 1 395 ? -57.930 15.774 72.065 1.00 64.00 395 THR A O 1
ATOM 3198 N N . ASN A 1 396 ? -57.480 14.028 70.723 1.00 58.03 396 ASN A N 1
ATOM 3199 C CA . ASN A 1 396 ? -58.539 13.142 71.212 1.00 58.03 396 ASN A CA 1
ATOM 3200 C C . ASN A 1 396 ? -57.974 12.056 72.166 1.00 58.03 396 ASN A C 1
ATOM 3202 O O . ASN A 1 396 ? -57.130 11.264 71.742 1.00 58.03 396 ASN A O 1
ATOM 3206 N N . PRO A 1 397 ? -58.401 11.985 73.443 1.00 53.06 397 PRO A N 1
ATOM 3207 C CA . PRO A 1 397 ? -57.699 11.219 74.484 1.00 53.06 397 PRO A CA 1
ATOM 3208 C C . PRO A 1 397 ? -57.814 9.687 74.376 1.00 53.06 397 PRO A C 1
ATOM 3210 O O . PRO A 1 397 ? -56.905 8.990 74.824 1.00 53.06 397 PRO A O 1
ATOM 3213 N N . ASP A 1 398 ? -58.869 9.157 73.751 1.00 52.84 398 ASP A N 1
ATOM 3214 C CA . ASP A 1 398 ? -59.114 7.704 73.677 1.00 52.84 398 ASP A CA 1
ATOM 3215 C C . ASP A 1 398 ? -58.448 7.020 72.465 1.00 52.84 398 ASP A C 1
ATOM 3217 O O . ASP A 1 398 ? -58.267 5.806 72.449 1.00 52.84 398 ASP A O 1
ATOM 3221 N N . VAL A 1 399 ? -58.005 7.790 71.464 1.00 55.34 399 VAL A N 1
ATOM 3222 C CA . VAL A 1 399 ? -57.381 7.270 70.229 1.00 55.34 399 VAL A CA 1
ATOM 3223 C C . VAL A 1 399 ? -55.854 7.121 70.363 1.00 55.34 399 VAL A C 1
ATOM 3225 O O . VAL A 1 399 ? -55.243 6.273 69.715 1.00 55.34 399 VAL A O 1
ATOM 3228 N N . GLN A 1 400 ? -55.224 7.869 71.275 1.00 50.97 400 GLN A N 1
ATOM 3229 C CA . GLN A 1 400 ? -53.76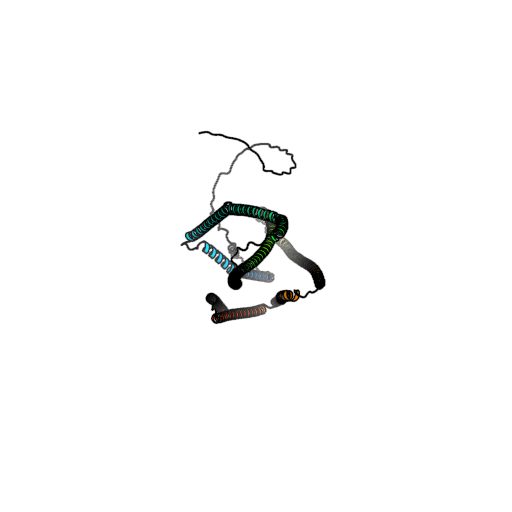4 7.910 71.452 1.00 50.97 400 GLN A CA 1
ATOM 3230 C C . GLN A 1 400 ? -53.124 6.607 71.959 1.00 50.97 400 GLN A C 1
ATOM 3232 O O . GLN A 1 400 ? -51.914 6.449 71.849 1.00 50.97 400 GLN A O 1
ATOM 3237 N N . LYS A 1 401 ? -53.881 5.688 72.572 1.00 52.62 401 LYS A N 1
ATOM 3238 C CA . LYS A 1 401 ? -53.290 4.528 73.271 1.00 52.62 401 LYS A CA 1
ATOM 3239 C C . LYS A 1 401 ? -53.590 3.172 72.641 1.00 52.62 401 LYS A C 1
ATOM 3241 O O . LYS A 1 401 ? -52.888 2.213 72.951 1.00 52.62 401 LYS A O 1
ATOM 3246 N N . GLU A 1 402 ? -54.578 3.079 71.755 1.00 49.16 402 GLU A N 1
ATOM 3247 C CA . GLU A 1 402 ? -55.051 1.790 71.229 1.00 49.16 402 GLU A CA 1
ATOM 3248 C C . GLU A 1 402 ? -54.799 1.603 69.718 1.00 49.16 402 GLU A C 1
ATOM 3250 O O . GLU A 1 402 ? -54.500 0.487 69.286 1.00 49.16 402 GLU A O 1
ATOM 3255 N N . GLU A 1 403 ? -54.788 2.674 68.911 1.00 51.81 403 GLU A N 1
ATOM 3256 C CA . GLU A 1 403 ? -54.508 2.581 67.465 1.00 51.81 403 GLU A CA 1
ATOM 3257 C C . GLU A 1 403 ? -53.014 2.398 67.132 1.00 51.81 403 GLU A C 1
ATOM 3259 O O . GLU A 1 403 ? -52.676 1.627 66.230 1.00 51.81 403 GLU A O 1
ATOM 3264 N N . GLU A 1 404 ? -52.097 3.022 67.878 1.00 52.91 404 GLU A N 1
ATOM 3265 C CA . GLU A 1 404 ? -50.655 3.000 67.566 1.00 52.91 404 GLU A CA 1
ATOM 3266 C C . GLU A 1 404 ? -50.026 1.601 67.682 1.00 52.91 404 GLU A C 1
ATOM 3268 O O . GLU A 1 404 ? -49.175 1.215 66.878 1.00 52.91 404 GLU A O 1
ATOM 3273 N N . LEU A 1 405 ? -50.472 0.799 68.651 1.00 54.25 405 LEU A N 1
ATOM 3274 C CA . LEU A 1 405 ? -49.932 -0.542 68.895 1.00 54.25 405 LEU A CA 1
ATOM 3275 C C . LEU A 1 405 ? -50.542 -1.603 67.970 1.00 54.25 405 LEU A C 1
ATOM 3277 O O . LEU A 1 405 ? -49.839 -2.522 67.543 1.00 54.25 405 LEU A O 1
ATOM 3281 N N . GLN A 1 406 ? -51.826 -1.481 67.619 1.00 51.19 406 GLN A N 1
ATOM 3282 C CA . GLN A 1 406 ? -52.507 -2.470 66.779 1.00 51.19 406 GLN A CA 1
ATOM 3283 C C . GLN A 1 406 ? -52.280 -2.278 65.274 1.00 51.19 406 GLN A C 1
ATOM 3285 O O . GLN A 1 406 ? -52.209 -3.275 64.544 1.00 51.19 406 GLN A O 1
ATOM 3290 N N . ILE A 1 407 ? -52.162 -1.035 64.796 1.00 57.19 407 ILE A N 1
ATOM 3291 C CA . ILE A 1 407 ? -51.907 -0.745 63.377 1.00 57.19 407 ILE A CA 1
ATOM 3292 C C . ILE A 1 407 ? -50.455 -1.101 63.033 1.00 57.19 407 ILE A C 1
ATOM 3294 O O . ILE A 1 407 ? -50.223 -1.870 62.099 1.00 57.19 407 ILE A O 1
ATOM 3298 N N . CYS A 1 408 ? -49.500 -0.703 63.879 1.00 56.25 408 CYS A N 1
ATOM 3299 C CA . CYS A 1 408 ? -48.071 -0.976 63.703 1.00 56.25 408 CYS A CA 1
ATOM 3300 C C . CYS A 1 408 ? -47.747 -2.481 63.627 1.00 56.25 408 CYS A C 1
ATOM 3302 O O . CYS A 1 408 ? -46.941 -2.909 62.801 1.00 56.25 408 CYS A O 1
ATOM 3304 N N . PHE A 1 409 ? -48.409 -3.328 64.424 1.00 51.72 409 PHE A N 1
ATOM 3305 C CA . PHE A 1 409 ? -48.164 -4.775 64.386 1.00 51.72 409 PHE A CA 1
ATOM 3306 C C . PHE A 1 409 ? -48.712 -5.450 63.114 1.00 51.72 409 PHE A C 1
ATOM 3308 O O . PHE A 1 409 ? -48.059 -6.335 62.554 1.00 51.72 409 PHE A O 1
ATOM 3315 N N . ARG A 1 410 ? -49.886 -5.027 62.619 1.00 63.50 410 ARG A N 1
ATOM 3316 C CA . ARG A 1 410 ? -50.458 -5.549 61.361 1.00 63.50 410 ARG A CA 1
ATOM 3317 C C . ARG A 1 410 ? -49.696 -5.048 60.138 1.00 63.50 410 ARG A C 1
ATOM 3319 O O . ARG A 1 410 ? -49.469 -5.825 59.210 1.00 63.50 410 ARG A O 1
ATOM 3326 N N . GLU A 1 411 ? -49.266 -3.790 60.146 1.00 61.38 411 GLU A N 1
ATOM 3327 C CA . GLU A 1 411 ? -48.405 -3.226 59.105 1.00 61.38 411 GLU A CA 1
ATOM 3328 C C . GLU A 1 411 ? -47.029 -3.874 59.094 1.00 61.38 411 GLU A C 1
ATOM 3330 O O . GLU A 1 411 ? -46.560 -4.241 58.024 1.00 61.38 411 GLU A O 1
ATOM 3335 N N . LYS A 1 412 ? -46.426 -4.147 60.257 1.00 65.06 412 LYS A N 1
ATOM 3336 C CA . LYS A 1 412 ? -45.153 -4.873 60.343 1.00 65.06 412 LYS A CA 1
ATOM 3337 C C . LYS A 1 412 ? -45.238 -6.269 59.725 1.00 65.06 412 LYS A C 1
ATOM 3339 O O . LYS A 1 412 ? -44.338 -6.653 58.985 1.00 65.06 412 LYS A O 1
ATOM 3344 N N . MET A 1 413 ? -46.312 -7.021 59.976 1.00 69.31 413 MET A N 1
ATOM 3345 C CA . MET A 1 413 ? -46.490 -8.357 59.384 1.00 69.31 413 MET A CA 1
ATOM 3346 C C . MET A 1 413 ? -46.757 -8.296 57.872 1.00 69.31 413 MET A C 1
ATOM 3348 O O . MET A 1 413 ? -46.201 -9.100 57.122 1.00 69.31 413 MET A O 1
ATOM 3352 N N . ARG A 1 414 ? -47.539 -7.314 57.396 1.00 75.75 414 ARG A N 1
ATOM 3353 C CA . ARG A 1 414 ? -47.734 -7.078 55.953 1.00 75.75 414 ARG A CA 1
ATOM 3354 C C . ARG A 1 414 ? -46.450 -6.625 55.261 1.00 75.75 414 ARG A C 1
ATOM 3356 O O . ARG A 1 414 ? -46.108 -7.182 54.224 1.00 75.75 414 ARG A O 1
ATOM 3363 N N . MET A 1 415 ? -45.715 -5.680 55.844 1.00 69.38 415 MET A N 1
ATOM 3364 C CA . MET A 1 415 ? -44.419 -5.223 55.338 1.00 69.38 415 MET A CA 1
ATOM 3365 C C . MET A 1 415 ? -43.403 -6.358 55.330 1.00 69.38 415 MET A C 1
ATOM 3367 O O . MET A 1 415 ? -42.672 -6.491 54.360 1.00 69.38 415 MET A O 1
ATOM 3371 N N . GLN A 1 416 ? -43.373 -7.217 56.350 1.00 73.56 416 GLN A N 1
ATOM 3372 C CA . GLN A 1 416 ? -42.461 -8.358 56.374 1.00 73.56 416 GLN A CA 1
ATOM 3373 C C . GLN A 1 416 ? -42.774 -9.368 55.260 1.00 73.56 416 GLN A C 1
ATOM 3375 O O . GLN A 1 416 ? -41.850 -9.861 54.614 1.00 73.56 416 GLN A O 1
ATOM 3380 N N . SER A 1 417 ? -44.056 -9.648 55.002 1.00 77.00 417 SER A N 1
ATOM 3381 C CA . SER A 1 417 ? -44.475 -10.491 53.875 1.00 77.00 417 SER A CA 1
ATOM 3382 C C . SER A 1 417 ? -44.103 -9.856 52.535 1.00 77.00 417 SER A C 1
ATOM 3384 O O . SER A 1 417 ? -43.499 -10.519 51.696 1.00 77.00 417 SER A O 1
ATOM 3386 N N . LEU A 1 418 ? -44.381 -8.560 52.366 1.00 84.94 418 LEU A N 1
ATOM 3387 C CA . LEU A 1 418 ? -44.062 -7.814 51.150 1.00 84.94 418 LEU A CA 1
ATOM 3388 C C . LEU A 1 418 ? -42.548 -7.735 50.911 1.00 84.94 418 LEU A C 1
ATOM 3390 O O . LEU A 1 418 ? -42.099 -7.908 49.789 1.00 84.94 418 LEU A O 1
ATOM 3394 N N . ILE A 1 419 ? -41.739 -7.539 51.954 1.00 77.44 419 ILE A N 1
ATOM 3395 C CA . ILE A 1 419 ? -40.271 -7.543 51.861 1.00 77.44 419 ILE A CA 1
ATOM 3396 C C . ILE A 1 419 ? -39.761 -8.919 51.428 1.00 77.44 419 ILE A C 1
ATOM 3398 O O . ILE A 1 419 ? -38.855 -8.997 50.601 1.00 77.44 419 ILE A O 1
ATOM 3402 N N . ASN A 1 420 ? -40.321 -10.004 51.966 1.00 78.38 420 ASN A N 1
ATOM 3403 C CA . ASN A 1 420 ? -39.929 -11.358 51.577 1.00 78.38 420 ASN A CA 1
ATOM 3404 C C . ASN A 1 420 ? -40.307 -11.654 50.117 1.00 78.38 420 ASN A C 1
ATOM 3406 O O . ASN A 1 420 ? -39.509 -12.234 49.385 1.00 78.38 420 ASN A O 1
ATOM 3410 N N . GLU A 1 421 ? -41.484 -11.209 49.682 1.00 87.44 421 GLU A N 1
ATOM 3411 C CA . GLU A 1 421 ? -41.955 -11.356 48.305 1.00 87.44 421 GLU A CA 1
ATOM 3412 C C . GLU A 1 421 ? -41.141 -10.494 47.327 1.00 87.44 421 GLU A C 1
ATOM 3414 O O . GLU A 1 421 ? -40.715 -10.987 46.288 1.00 87.44 421 GLU A O 1
ATOM 3419 N N . LEU A 1 422 ? -40.807 -9.252 47.693 1.00 81.12 422 LEU A N 1
ATOM 3420 C CA . LEU A 1 422 ? -39.913 -8.383 46.921 1.00 81.12 422 LEU A CA 1
ATOM 3421 C C . LEU A 1 422 ? -38.495 -8.957 46.822 1.00 81.12 422 LEU A C 1
ATOM 3423 O O . LEU A 1 422 ? -37.886 -8.877 45.759 1.00 81.12 422 LEU A O 1
ATOM 3427 N N . ARG A 1 423 ? -37.967 -9.571 47.890 1.00 82.69 423 ARG A N 1
ATOM 3428 C CA . ARG A 1 423 ? -36.668 -10.268 47.855 1.00 82.69 423 ARG A CA 1
ATOM 3429 C C . ARG A 1 423 ? -36.707 -11.479 46.931 1.00 82.69 423 ARG A C 1
ATOM 3431 O O . ARG A 1 423 ? -35.819 -11.623 46.098 1.00 82.69 423 ARG A O 1
ATOM 3438 N N . HIS A 1 424 ? -37.747 -12.305 47.041 1.00 84.62 424 HIS A N 1
ATOM 3439 C CA . HIS A 1 424 ? -37.915 -13.475 46.184 1.00 84.62 424 HIS A CA 1
ATOM 3440 C C . HIS A 1 424 ? -38.089 -13.082 44.710 1.00 84.62 424 HIS A C 1
ATOM 3442 O O . HIS A 1 424 ? -37.467 -13.679 43.834 1.00 84.62 424 HIS A O 1
ATOM 3448 N N . ASN A 1 425 ? -38.873 -12.038 44.433 1.00 87.00 425 ASN A N 1
ATOM 3449 C CA . ASN A 1 425 ? -39.067 -11.512 43.085 1.00 87.00 425 ASN A CA 1
ATOM 3450 C C . ASN A 1 425 ? -37.779 -10.896 42.527 1.00 87.00 425 ASN A C 1
ATOM 3452 O O . ASN A 1 425 ? -37.424 -11.201 41.395 1.00 87.00 425 ASN A O 1
ATOM 3456 N N . ALA A 1 426 ? -37.025 -10.129 43.319 1.00 80.12 426 ALA A N 1
ATOM 3457 C CA . ALA A 1 426 ? -35.733 -9.586 42.898 1.00 80.12 426 ALA A CA 1
ATOM 3458 C C . ALA A 1 426 ? -34.692 -10.689 42.621 1.00 80.12 426 ALA A C 1
ATOM 3460 O O . ALA A 1 426 ? -33.925 -10.599 41.662 1.00 80.12 426 ALA A O 1
ATOM 3461 N N . GLU A 1 427 ? -34.666 -11.758 43.424 1.00 82.06 427 GLU A N 1
ATOM 3462 C CA . GLU A 1 427 ? -33.819 -12.932 43.174 1.00 82.06 427 GLU A CA 1
ATOM 3463 C C . GLU A 1 427 ? -34.240 -13.678 41.905 1.00 82.06 427 GLU A C 1
ATOM 3465 O O . GLU A 1 427 ? -33.386 -14.053 41.097 1.00 82.06 427 GLU A O 1
ATOM 3470 N N . LYS A 1 428 ? -35.549 -13.842 41.691 1.00 88.81 428 LYS A N 1
ATOM 3471 C CA . LYS A 1 428 ? -36.112 -14.462 40.490 1.00 88.81 428 LYS A CA 1
ATOM 3472 C C . LYS A 1 428 ? -35.809 -13.645 39.232 1.00 88.81 428 LYS A C 1
ATOM 3474 O O . LYS A 1 428 ? -35.356 -14.223 38.249 1.00 88.81 428 LYS A O 1
ATOM 3479 N N . GLU A 1 429 ? -35.992 -12.326 39.262 1.00 83.81 429 GLU A N 1
ATOM 3480 C CA . GLU A 1 429 ? -35.661 -11.418 38.154 1.00 83.81 429 GLU A CA 1
ATOM 3481 C C . GLU A 1 429 ? -34.163 -11.428 37.854 1.00 83.81 429 GLU A C 1
ATOM 3483 O O . GLU A 1 429 ? -33.769 -11.543 36.696 1.00 83.81 429 GLU A O 1
ATOM 3488 N N . LYS A 1 430 ? -33.310 -11.400 38.884 1.00 86.88 430 LYS A N 1
ATOM 3489 C CA . LYS A 1 430 ? -31.856 -11.522 38.714 1.00 86.88 430 LYS A CA 1
ATOM 3490 C C . LYS A 1 430 ? -31.470 -12.852 38.061 1.00 86.88 430 LYS A C 1
ATOM 3492 O O . LYS A 1 430 ? -30.581 -12.881 37.210 1.00 86.88 430 LYS A O 1
ATOM 3497 N N . MET A 1 431 ? -32.122 -13.949 38.449 1.00 84.25 431 MET A N 1
ATOM 3498 C CA . MET A 1 431 ? -31.884 -15.270 37.866 1.00 84.25 431 MET A CA 1
ATOM 3499 C C . MET A 1 431 ? -32.357 -15.339 36.408 1.00 84.25 431 MET A C 1
ATOM 3501 O O . MET A 1 431 ? -31.614 -15.825 35.560 1.00 84.25 431 MET A O 1
ATOM 3505 N N . GLN A 1 432 ? -33.529 -14.777 36.099 1.00 90.00 432 GLN A N 1
ATOM 3506 C CA . GLN A 1 432 ? -34.047 -14.677 34.731 1.00 90.00 432 GLN A CA 1
ATOM 3507 C C . GLN A 1 432 ? -33.156 -13.802 33.843 1.00 90.00 432 GLN A C 1
ATOM 3509 O O . GLN A 1 432 ? -32.821 -14.212 32.736 1.00 90.00 432 GLN A O 1
ATOM 3514 N N . GLN A 1 433 ? -32.693 -12.647 34.335 1.00 85.94 433 GLN A N 1
ATOM 3515 C CA . GLN A 1 433 ? -31.742 -11.798 33.613 1.00 85.94 433 GLN A CA 1
ATOM 3516 C C . GLN A 1 433 ? -30.450 -12.560 33.309 1.00 85.94 433 GLN A C 1
ATOM 3518 O O . GLN A 1 433 ? -29.992 -12.577 32.167 1.00 85.94 433 GLN A O 1
ATOM 3523 N N . LEU A 1 434 ? -29.886 -13.261 34.297 1.00 86.25 434 LEU A N 1
ATOM 3524 C CA . LEU A 1 434 ? -28.692 -14.078 34.090 1.00 86.25 434 LEU A CA 1
ATOM 3525 C C . LEU A 1 434 ? -28.917 -15.173 33.034 1.00 86.25 434 LEU A C 1
ATOM 3527 O O . LEU A 1 434 ? -28.048 -15.391 32.193 1.00 86.25 434 LEU A O 1
ATOM 3531 N N . GLU A 1 435 ? -30.073 -15.835 33.050 1.00 91.44 435 GLU A N 1
ATOM 3532 C CA . GLU A 1 435 ? -30.427 -16.866 32.073 1.00 91.44 435 GLU A CA 1
ATOM 3533 C C . GLU A 1 435 ? -30.595 -16.286 30.659 1.00 91.44 435 GLU A C 1
ATOM 3535 O O . GLU A 1 435 ? -30.067 -16.863 29.705 1.00 91.44 435 GLU A O 1
ATOM 3540 N N . THR A 1 436 ? -31.222 -15.109 30.520 1.00 89.00 436 THR A N 1
ATOM 3541 C CA . THR A 1 436 ? -31.326 -14.395 29.235 1.00 89.00 436 THR A CA 1
ATOM 3542 C C . THR A 1 436 ? -29.956 -13.991 28.694 1.00 89.00 436 THR A C 1
ATOM 3544 O O . THR A 1 436 ? -29.634 -14.340 27.560 1.00 89.00 436 THR A O 1
ATOM 3547 N N . PHE A 1 437 ? -29.076 -13.407 29.517 1.00 84.25 437 PHE A N 1
ATOM 3548 C CA . PHE A 1 437 ? -27.706 -13.074 29.107 1.00 84.25 437 PHE A CA 1
ATOM 3549 C C . PHE A 1 437 ? -26.886 -14.313 28.721 1.00 84.25 437 PHE A C 1
ATOM 3551 O O . PHE A 1 437 ? -26.040 -14.258 27.825 1.00 84.25 437 PHE A O 1
ATOM 3558 N N . GLN A 1 438 ? -27.101 -15.449 29.390 1.00 88.81 438 GLN A N 1
ATOM 3559 C CA . GLN A 1 438 ? -26.455 -16.712 29.027 1.00 88.81 438 GLN A CA 1
ATOM 3560 C C . GLN A 1 438 ? -27.024 -17.308 27.733 1.00 88.81 438 GLN A C 1
ATOM 3562 O O . GLN A 1 438 ? -26.280 -17.921 26.967 1.00 88.81 438 GLN A O 1
ATOM 3567 N N . ALA A 1 439 ? -28.325 -17.168 27.477 1.00 90.88 439 ALA A N 1
ATOM 3568 C CA . ALA A 1 439 ? -28.950 -17.584 26.225 1.00 90.88 439 ALA A CA 1
ATOM 3569 C C . ALA A 1 439 ? -28.459 -16.730 25.044 1.00 90.88 439 ALA A C 1
ATOM 3571 O O . ALA A 1 439 ? -28.043 -17.290 24.031 1.00 90.88 439 ALA A O 1
ATOM 3572 N N . GLU A 1 440 ? -28.400 -15.408 25.209 1.00 91.38 440 GLU A N 1
ATOM 3573 C CA . GLU A 1 440 ? -27.851 -14.473 24.220 1.00 91.38 440 GLU A CA 1
ATOM 3574 C C . GLU A 1 440 ? -26.376 -14.763 23.927 1.00 91.38 440 GLU A C 1
ATOM 3576 O O . GLU A 1 440 ? -25.992 -14.881 22.767 1.00 91.38 440 GLU A O 1
ATOM 3581 N N . ASN A 1 441 ? -25.549 -14.986 24.956 1.00 83.38 441 ASN A N 1
ATOM 3582 C CA . ASN A 1 441 ? -24.154 -15.390 24.749 1.00 83.38 441 ASN A CA 1
ATOM 3583 C C . ASN A 1 441 ? -24.039 -16.709 23.976 1.00 83.38 441 ASN A C 1
ATOM 3585 O O . ASN A 1 441 ? -23.188 -16.830 23.099 1.00 83.38 441 ASN A O 1
ATOM 3589 N N . ARG A 1 442 ? -24.895 -17.699 24.265 1.00 91.06 442 ARG A N 1
ATOM 3590 C CA . ARG A 1 442 ? -24.918 -18.965 23.514 1.00 91.06 442 ARG A CA 1
ATOM 3591 C C . ARG A 1 442 ? -25.310 -18.754 22.051 1.00 91.06 442 ARG A C 1
ATOM 3593 O O . ARG A 1 442 ? -24.693 -19.361 21.181 1.00 91.06 442 ARG A O 1
ATOM 3600 N N . GLN A 1 443 ? -26.276 -17.879 21.772 1.00 92.94 443 GLN A N 1
ATOM 3601 C CA . GLN A 1 443 ? -26.654 -17.520 20.403 1.00 92.94 443 GLN A CA 1
ATOM 3602 C C . GLN A 1 443 ? -25.529 -16.783 19.671 1.00 92.94 443 GLN A C 1
ATOM 3604 O O . GLN A 1 443 ? -25.226 -17.142 18.538 1.00 92.94 443 GLN A O 1
ATOM 3609 N N . LEU A 1 444 ? -24.871 -15.815 20.318 1.00 90.00 444 LEU A N 1
ATOM 3610 C CA . LEU A 1 444 ? -23.732 -15.091 19.746 1.00 90.00 444 LEU A CA 1
ATOM 3611 C C . LEU A 1 444 ? -22.555 -16.022 19.432 1.00 90.00 444 LEU A C 1
ATOM 3613 O O . LEU A 1 444 ? -21.908 -15.875 18.401 1.00 90.00 444 LEU A O 1
ATOM 3617 N N . ILE A 1 445 ? -22.285 -17.011 20.288 1.00 92.31 445 ILE A N 1
ATOM 3618 C CA . ILE A 1 445 ? -21.264 -18.028 20.009 1.00 92.31 445 ILE A CA 1
ATOM 3619 C C . ILE A 1 445 ? -21.661 -18.859 18.781 1.00 92.31 445 ILE A C 1
ATOM 3621 O O . ILE A 1 445 ? -20.852 -19.015 17.871 1.00 92.31 445 ILE A O 1
ATOM 3625 N N . ALA A 1 446 ? -22.910 -19.329 18.707 1.00 92.19 446 ALA A N 1
ATOM 3626 C CA . ALA A 1 446 ? -23.389 -20.118 17.572 1.00 92.19 446 ALA A CA 1
ATOM 3627 C C . ALA A 1 446 ? -23.376 -19.330 16.247 1.00 92.19 446 ALA A C 1
ATOM 3629 O O . ALA A 1 446 ? -23.021 -19.883 15.205 1.00 92.19 446 ALA A O 1
ATOM 3630 N N . THR A 1 447 ? -23.718 -18.035 16.264 1.00 92.12 447 THR A N 1
ATOM 3631 C CA . THR A 1 447 ? -23.643 -17.189 15.063 1.00 92.12 447 THR A CA 1
ATOM 3632 C C . THR A 1 447 ? -22.199 -16.968 14.631 1.00 92.12 447 THR A C 1
ATOM 3634 O O . THR A 1 447 ? -21.904 -17.127 13.447 1.00 92.12 447 THR A O 1
ATOM 3637 N N . ILE A 1 448 ? -21.277 -16.704 15.565 1.00 89.06 448 ILE A N 1
ATOM 3638 C CA . ILE A 1 448 ? -19.840 -16.613 15.266 1.00 89.06 448 ILE A CA 1
ATOM 3639 C C . ILE A 1 448 ? -19.333 -17.916 14.634 1.00 89.06 448 ILE A C 1
ATOM 3641 O O . ILE A 1 448 ? -18.656 -17.865 13.609 1.00 89.06 448 ILE A O 1
ATOM 3645 N N . GLU A 1 449 ? -19.685 -19.076 15.191 1.00 91.50 449 GLU A N 1
ATOM 3646 C CA . GLU A 1 449 ? -19.296 -20.381 14.639 1.00 91.50 449 GLU A CA 1
ATOM 3647 C C . GLU A 1 449 ? -19.869 -20.609 13.230 1.00 91.50 449 GLU A C 1
ATOM 3649 O O . GLU A 1 449 ? -19.163 -21.107 12.348 1.00 91.50 449 GLU A O 1
ATOM 3654 N N . SER A 1 450 ? -21.120 -20.204 12.980 1.00 91.25 450 SER A N 1
ATOM 3655 C CA . SER A 1 450 ? -21.738 -20.302 11.650 1.00 91.25 450 SER A CA 1
ATOM 3656 C C . SER A 1 450 ? -21.041 -19.412 10.614 1.00 91.25 450 SER A C 1
ATOM 3658 O O . SER A 1 450 ? -20.662 -19.904 9.551 1.00 91.25 450 SER A O 1
ATOM 3660 N N . LEU A 1 451 ? -20.756 -18.151 10.961 1.00 89.88 451 LEU A N 1
ATOM 3661 C CA . LEU A 1 451 ? -20.066 -17.196 10.093 1.00 89.88 451 LEU A CA 1
ATOM 3662 C C . LEU A 1 451 ? -18.626 -17.638 9.810 1.00 89.88 451 LEU A C 1
ATOM 3664 O O . LEU A 1 451 ? -18.151 -17.533 8.682 1.00 89.88 451 LEU A O 1
ATOM 3668 N N . GLN A 1 452 ? -17.932 -18.196 10.806 1.00 87.69 452 GLN A N 1
ATOM 3669 C CA . GLN A 1 452 ? -16.604 -18.781 10.608 1.00 87.69 452 GLN A CA 1
ATOM 3670 C C . GLN A 1 452 ? -16.645 -19.966 9.637 1.00 87.69 452 GLN A C 1
ATOM 3672 O O . GLN A 1 452 ? -15.763 -20.096 8.787 1.00 87.69 452 GLN A O 1
ATOM 3677 N N . LYS A 1 453 ? -17.667 -20.824 9.731 1.00 90.75 453 LYS A N 1
ATOM 3678 C CA . LYS A 1 453 ? -17.835 -21.969 8.830 1.00 90.75 453 LYS A CA 1
ATOM 3679 C C . LYS A 1 453 ? -18.150 -21.532 7.397 1.00 90.75 453 LYS A C 1
ATOM 3681 O O . LYS A 1 453 ? -17.594 -22.113 6.467 1.00 90.75 453 LYS A O 1
ATOM 3686 N N . GLU A 1 454 ? -18.988 -20.513 7.220 1.00 90.31 454 GLU A N 1
ATOM 3687 C CA . GLU A 1 454 ? -19.287 -19.918 5.911 1.00 90.31 454 GLU A CA 1
ATOM 3688 C C . GLU A 1 454 ? -18.047 -19.277 5.283 1.00 90.31 454 GLU A C 1
ATOM 3690 O O . GLU A 1 454 ? -17.723 -19.571 4.133 1.00 90.31 454 GLU A O 1
ATOM 3695 N N . LEU A 1 455 ? -17.285 -18.497 6.056 1.00 87.50 455 LEU A N 1
ATOM 3696 C CA . LEU A 1 455 ? -16.058 -17.854 5.582 1.00 87.50 455 LEU A CA 1
ATOM 3697 C C . LEU A 1 455 ? -14.987 -18.883 5.179 1.00 87.50 455 LEU A C 1
ATOM 3699 O O . LEU A 1 455 ? -14.324 -18.731 4.153 1.00 87.50 455 LEU A O 1
ATOM 3703 N N . LEU A 1 456 ? -14.855 -19.978 5.939 1.00 88.56 456 LEU A N 1
ATOM 3704 C CA . LEU A 1 456 ? -13.977 -21.097 5.580 1.00 88.56 456 LEU A CA 1
ATOM 3705 C C . LEU A 1 456 ? -14.456 -21.851 4.332 1.00 88.56 456 LEU A C 1
ATOM 3707 O O . LEU A 1 456 ? -13.626 -22.323 3.552 1.00 88.56 456 LEU A O 1
ATOM 3711 N N . ALA A 1 457 ? -15.767 -21.996 4.139 1.00 89.00 457 ALA A N 1
ATOM 3712 C CA . ALA A 1 457 ? -16.323 -22.633 2.949 1.00 89.00 457 ALA A CA 1
ATOM 3713 C C . ALA A 1 457 ? -16.092 -21.778 1.695 1.00 89.00 457 ALA A C 1
ATOM 3715 O O . ALA A 1 457 ? -15.728 -22.322 0.652 1.00 89.00 457 ALA A O 1
ATOM 3716 N N . GLU A 1 458 ? -16.238 -20.458 1.799 1.00 89.94 458 GLU A N 1
ATOM 3717 C CA . GLU A 1 458 ? -16.009 -19.542 0.681 1.00 89.94 458 GLU A CA 1
ATOM 3718 C C . GLU A 1 458 ? -14.527 -19.477 0.298 1.00 89.94 458 GLU A C 1
ATOM 3720 O O . GLU A 1 458 ? -14.182 -19.663 -0.870 1.00 89.94 458 GLU A O 1
ATOM 3725 N N . ALA A 1 459 ? -13.632 -19.393 1.289 1.00 84.38 459 ALA A N 1
ATOM 3726 C CA . ALA A 1 459 ? -12.192 -19.478 1.053 1.00 84.38 459 ALA A CA 1
ATOM 3727 C C . ALA A 1 459 ? -11.788 -20.793 0.354 1.00 84.38 459 ALA A C 1
ATOM 3729 O O . ALA A 1 459 ? -10.928 -20.796 -0.526 1.00 84.38 459 ALA A O 1
ATOM 3730 N N . ARG A 1 460 ? -12.427 -21.924 0.696 1.00 88.06 460 ARG A N 1
ATOM 3731 C CA . ARG A 1 460 ? -12.192 -23.210 0.013 1.00 88.06 460 ARG A CA 1
ATOM 3732 C C . ARG A 1 460 ? -12.636 -23.187 -1.448 1.00 88.06 460 ARG A C 1
ATOM 3734 O O . ARG A 1 460 ? -11.886 -23.663 -2.297 1.00 88.06 460 ARG A O 1
ATOM 3741 N N . LYS A 1 461 ? -13.811 -22.628 -1.754 1.00 90.56 461 LYS A N 1
ATOM 3742 C CA . LYS A 1 461 ? -14.290 -22.507 -3.143 1.00 90.56 461 LYS A CA 1
ATOM 3743 C C . LYS A 1 461 ? -13.358 -21.646 -3.989 1.00 90.56 461 LYS A C 1
ATOM 3745 O O . LYS A 1 461 ? -13.093 -21.993 -5.139 1.00 90.56 461 LYS A O 1
ATOM 3750 N N . GLU A 1 462 ? -12.849 -20.551 -3.431 1.00 89.12 462 GLU A N 1
ATOM 3751 C CA . GLU A 1 462 ? -11.929 -19.666 -4.144 1.00 89.12 462 GLU A CA 1
ATOM 3752 C C . GLU A 1 462 ? -10.582 -20.347 -4.411 1.00 89.12 462 GLU A C 1
ATOM 3754 O O . GLU A 1 462 ? -10.098 -20.325 -5.543 1.00 89.12 462 GLU A O 1
ATOM 3759 N N . ILE A 1 463 ? -10.038 -21.073 -3.427 1.00 88.12 463 ILE A N 1
ATOM 3760 C CA . ILE A 1 463 ? -8.841 -21.908 -3.619 1.00 88.12 463 ILE A CA 1
ATOM 3761 C C . ILE A 1 463 ? -9.070 -22.949 -4.725 1.00 88.12 463 ILE A C 1
ATOM 3763 O O . ILE A 1 463 ? -8.228 -23.103 -5.608 1.00 88.12 463 ILE A O 1
ATOM 3767 N N . GLU A 1 464 ? -10.209 -23.646 -4.725 1.00 88.62 464 GLU A N 1
ATOM 3768 C CA . GLU A 1 464 ? -10.537 -24.608 -5.783 1.00 88.62 464 GLU A CA 1
ATOM 3769 C C . GLU A 1 464 ? -10.675 -23.950 -7.163 1.00 88.62 464 GLU A C 1
ATOM 3771 O O . GLU A 1 464 ? -10.246 -24.526 -8.163 1.00 88.62 464 GLU A O 1
ATOM 3776 N N . SER A 1 465 ? -11.253 -22.749 -7.237 1.00 92.94 465 SER A N 1
ATOM 3777 C CA . SER A 1 465 ? -11.363 -21.977 -8.480 1.00 92.94 465 SER A CA 1
ATOM 3778 C C . SER A 1 465 ? -9.984 -21.617 -9.035 1.00 92.94 465 SER A C 1
ATOM 3780 O O . SER A 1 465 ? -9.688 -21.896 -10.201 1.00 92.94 465 SER A O 1
ATOM 3782 N N . LEU A 1 466 ? -9.104 -21.087 -8.180 1.00 88.75 466 LEU A N 1
ATOM 3783 C CA . LEU A 1 466 ? -7.730 -20.744 -8.540 1.00 88.75 466 LEU A CA 1
ATOM 3784 C C . LEU A 1 466 ? -6.942 -21.980 -8.992 1.00 88.75 466 LEU A C 1
ATOM 3786 O O . LEU A 1 466 ? -6.265 -21.928 -10.018 1.00 88.75 466 LEU A O 1
ATOM 3790 N N . LEU A 1 467 ? -7.094 -23.121 -8.311 1.00 87.12 467 LEU A N 1
ATOM 3791 C CA . LEU A 1 467 ? -6.466 -24.383 -8.721 1.00 87.12 467 LEU A CA 1
ATOM 3792 C C . LEU A 1 467 ? -6.922 -24.838 -10.116 1.00 87.12 467 LEU A C 1
ATOM 3794 O O . LEU A 1 467 ? -6.095 -25.280 -10.914 1.00 87.12 467 LEU A O 1
ATOM 3798 N N . ARG A 1 468 ? -8.209 -24.689 -10.459 1.00 90.19 468 ARG A N 1
ATOM 3799 C CA . ARG A 1 468 ? -8.710 -25.013 -11.811 1.00 90.19 468 ARG A CA 1
ATOM 3800 C C . ARG A 1 468 ? -8.133 -24.089 -12.885 1.00 90.19 468 ARG A C 1
ATOM 3802 O O . ARG A 1 468 ? -7.907 -24.540 -14.008 1.00 90.19 468 ARG A O 1
ATOM 3809 N N . ILE A 1 469 ? -7.910 -22.812 -12.569 1.00 88.56 469 ILE A N 1
ATOM 3810 C CA . ILE A 1 469 ? -7.290 -21.849 -13.493 1.00 88.56 469 ILE A CA 1
ATOM 3811 C C . ILE A 1 469 ? -5.823 -22.218 -13.724 1.00 88.56 469 ILE A C 1
ATOM 3813 O O . ILE A 1 469 ? -5.405 -22.330 -14.874 1.00 88.56 469 ILE A O 1
ATOM 3817 N N . VAL A 1 470 ? -5.071 -22.499 -12.656 1.00 85.19 470 VAL A N 1
ATOM 3818 C CA . VAL A 1 470 ? -3.665 -22.928 -12.749 1.00 85.19 470 VAL A CA 1
ATOM 3819 C C . VAL A 1 470 ? -3.532 -24.190 -13.603 1.00 85.19 470 VAL A C 1
ATOM 3821 O O . VAL A 1 470 ? -2.753 -24.203 -14.553 1.00 85.19 470 VAL A O 1
ATOM 3824 N N . GLN A 1 471 ? -4.370 -25.205 -13.371 1.00 88.75 471 GLN A N 1
ATOM 3825 C CA . GLN A 1 471 ? -4.371 -26.429 -14.183 1.00 88.75 471 GLN A CA 1
ATOM 3826 C C . GLN A 1 471 ? -4.673 -26.174 -15.669 1.00 88.75 471 GLN A C 1
ATOM 3828 O O . GLN A 1 471 ? -4.187 -26.903 -16.536 1.00 88.75 471 GLN A O 1
ATOM 3833 N N . ARG A 1 472 ? -5.493 -25.166 -15.995 1.00 90.00 472 ARG A N 1
ATOM 3834 C CA . ARG A 1 472 ? -5.776 -24.785 -17.387 1.00 90.00 472 ARG A CA 1
ATOM 3835 C C . ARG A 1 472 ? -4.557 -24.134 -18.038 1.00 90.00 472 ARG A C 1
ATOM 3837 O O . ARG A 1 472 ? -4.176 -24.539 -19.132 1.00 90.00 472 ARG A O 1
ATOM 3844 N N . LEU A 1 473 ? -3.917 -23.204 -17.334 1.00 85.38 473 LEU A N 1
ATOM 3845 C CA . LEU A 1 473 ? -2.712 -22.518 -17.804 1.00 85.38 473 LEU A CA 1
ATOM 3846 C C . LEU A 1 473 ? -1.537 -23.489 -17.991 1.00 85.38 473 LEU A C 1
ATOM 3848 O O . LEU A 1 473 ? -0.789 -23.379 -18.959 1.00 85.38 473 LEU A O 1
ATOM 3852 N N . GLU A 1 474 ? -1.399 -24.496 -17.126 1.00 83.19 474 GLU A N 1
ATOM 3853 C CA . GLU A 1 474 ? -0.399 -25.560 -17.290 1.00 83.19 474 GLU A CA 1
ATOM 3854 C C . GLU A 1 474 ? -0.651 -26.415 -18.545 1.00 83.19 474 GLU A C 1
ATOM 3856 O O . GLU A 1 474 ? 0.287 -26.764 -19.271 1.00 83.19 474 GLU A O 1
ATOM 3861 N N . LYS A 1 475 ? -1.918 -26.720 -18.854 1.00 87.75 475 LYS A N 1
ATOM 3862 C CA . LYS A 1 475 ? -2.297 -27.421 -20.094 1.00 87.75 475 LYS A CA 1
ATOM 3863 C C . LYS A 1 475 ? -2.025 -26.576 -21.341 1.00 87.75 475 LYS A C 1
ATOM 3865 O O . LYS A 1 475 ? -1.517 -27.091 -22.333 1.00 87.75 475 LYS A O 1
ATOM 3870 N N . GLU A 1 476 ? -2.307 -25.279 -21.294 1.00 87.75 476 GLU A N 1
ATOM 3871 C CA . GLU A 1 476 ? -2.002 -24.357 -22.395 1.00 87.75 476 GLU A CA 1
ATOM 3872 C C . GLU A 1 476 ? -0.488 -24.212 -22.602 1.00 87.75 476 GLU A C 1
ATOM 3874 O O . GLU A 1 476 ? -0.005 -24.353 -23.725 1.00 87.75 476 GLU A O 1
ATOM 3879 N N . LYS A 1 477 ? 0.287 -24.059 -21.519 1.00 85.75 477 LYS A N 1
ATOM 3880 C CA . LYS A 1 477 ? 1.758 -24.026 -21.554 1.00 85.75 477 LYS A CA 1
ATOM 3881 C C . LYS A 1 477 ? 2.337 -25.287 -22.197 1.00 85.75 477 LYS A C 1
ATOM 3883 O O . LYS A 1 477 ? 3.196 -25.196 -23.073 1.00 85.75 477 LYS A O 1
ATOM 3888 N N . THR A 1 478 ? 1.879 -26.468 -21.782 1.00 81.81 478 THR A N 1
ATOM 3889 C CA . THR A 1 478 ? 2.358 -27.744 -22.347 1.00 81.81 478 THR A CA 1
ATOM 3890 C C . THR A 1 478 ? 1.979 -27.905 -23.823 1.00 81.81 478 THR A C 1
ATOM 3892 O O . THR A 1 478 ? 2.806 -28.374 -24.609 1.00 81.81 478 THR A O 1
ATOM 3895 N N . SER A 1 479 ? 0.794 -27.437 -24.228 1.00 85.94 479 SER A N 1
ATOM 3896 C CA . SER A 1 479 ? 0.371 -27.380 -25.633 1.00 85.94 479 SER A CA 1
ATOM 3897 C C . SER A 1 479 ? 1.278 -26.470 -26.473 1.00 85.94 479 SER A C 1
ATOM 3899 O O . SER A 1 479 ? 1.819 -26.911 -27.488 1.00 85.94 479 SER A O 1
ATOM 3901 N N . ILE A 1 480 ? 1.551 -25.244 -26.014 1.00 84.12 480 ILE A N 1
ATOM 3902 C CA . ILE A 1 480 ? 2.433 -24.291 -26.709 1.00 84.12 480 ILE A CA 1
ATOM 3903 C C . ILE A 1 480 ? 3.851 -24.855 -26.845 1.00 84.12 480 ILE A C 1
ATOM 3905 O O . ILE A 1 480 ? 4.425 -24.824 -27.931 1.00 84.12 480 ILE A O 1
ATOM 3909 N N . ILE A 1 481 ? 4.399 -25.456 -25.782 1.00 82.00 481 ILE A N 1
ATOM 3910 C CA . ILE A 1 481 ? 5.719 -26.105 -25.823 1.00 82.00 481 ILE A CA 1
ATOM 3911 C C . ILE A 1 481 ? 5.753 -27.220 -26.877 1.00 82.00 481 ILE A C 1
ATOM 3913 O O . ILE A 1 481 ? 6.744 -27.360 -27.597 1.00 82.00 481 ILE A O 1
ATOM 3917 N N . SER A 1 482 ? 4.683 -28.012 -26.996 1.00 79.44 482 SER A N 1
ATOM 3918 C CA . SER A 1 482 ? 4.594 -29.053 -28.026 1.00 79.44 482 SER A CA 1
ATOM 3919 C C . SER A 1 482 ? 4.554 -28.467 -29.445 1.00 79.44 482 SER A C 1
ATOM 3921 O O . SER A 1 482 ? 5.240 -28.979 -30.331 1.00 79.44 482 SER A O 1
ATOM 3923 N N . HIS A 1 483 ? 3.857 -27.343 -29.638 1.00 79.31 483 HIS A N 1
ATOM 3924 C CA . HIS A 1 483 ? 3.772 -26.629 -30.913 1.00 79.31 483 HIS A CA 1
ATOM 3925 C C . HIS A 1 483 ? 5.121 -26.017 -31.322 1.00 79.31 483 HIS A C 1
ATOM 3927 O O . HIS A 1 483 ? 5.561 -26.187 -32.459 1.00 79.31 483 HIS A O 1
ATOM 3933 N N . CYS A 1 484 ? 5.838 -25.395 -30.381 1.00 73.44 484 CYS A N 1
ATOM 3934 C CA . CYS A 1 484 ? 7.188 -24.875 -30.612 1.00 73.44 484 CYS A CA 1
ATOM 3935 C C . CYS A 1 484 ? 8.171 -25.991 -30.997 1.00 73.44 484 CYS A C 1
ATOM 3937 O O . CYS A 1 484 ? 8.927 -25.844 -31.956 1.00 73.44 484 CYS A O 1
ATOM 3939 N N . LYS A 1 485 ? 8.116 -27.149 -30.321 1.00 73.56 485 LYS A N 1
ATOM 3940 C CA . LYS A 1 485 ? 8.934 -28.325 -30.676 1.00 73.56 485 LYS A CA 1
ATOM 3941 C C . LYS A 1 485 ? 8.597 -28.885 -32.062 1.00 73.56 485 LYS A C 1
ATOM 3943 O O . LYS A 1 485 ? 9.475 -29.413 -32.743 1.00 73.56 485 LYS A O 1
ATOM 3948 N N . GLN A 1 486 ? 7.340 -28.781 -32.490 1.00 70.00 486 GLN A N 1
ATOM 3949 C CA . GLN A 1 486 ? 6.907 -29.208 -33.818 1.00 70.00 486 GLN A CA 1
ATOM 3950 C C . GLN A 1 486 ? 7.405 -28.248 -34.909 1.00 70.00 486 GLN A C 1
ATOM 3952 O O . GLN A 1 486 ? 7.925 -28.712 -35.920 1.00 70.00 486 GLN A O 1
ATOM 3957 N N . LEU A 1 487 ? 7.352 -26.933 -34.677 1.00 64.38 487 LEU A N 1
ATOM 3958 C CA . LEU A 1 487 ? 7.913 -25.916 -35.578 1.00 64.38 487 LEU A CA 1
ATOM 3959 C C . LEU A 1 487 ? 9.442 -26.022 -35.692 1.00 64.38 487 LEU A C 1
ATOM 3961 O O . LEU A 1 487 ? 9.984 -25.951 -36.793 1.00 64.38 487 LEU A O 1
ATOM 3965 N N . GLN A 1 488 ? 10.134 -26.315 -34.588 1.00 55.34 488 GLN A N 1
ATOM 3966 C CA . GLN A 1 488 ? 11.580 -26.558 -34.577 1.00 55.34 488 GLN A CA 1
ATOM 3967 C C . GLN A 1 488 ? 11.982 -27.781 -35.426 1.00 55.34 488 GLN A C 1
ATOM 3969 O O . GLN A 1 488 ? 13.072 -27.805 -35.991 1.00 55.34 488 GLN A O 1
ATOM 3974 N N . ARG A 1 489 ? 11.095 -28.775 -35.586 1.00 57.12 489 ARG A N 1
ATOM 3975 C CA . ARG A 1 489 ? 11.304 -29.914 -36.502 1.00 57.12 489 ARG A CA 1
ATOM 3976 C C . ARG A 1 489 ? 11.121 -29.559 -37.980 1.00 57.12 489 ARG A C 1
ATOM 3978 O O . ARG A 1 489 ? 11.746 -30.205 -38.814 1.00 57.12 489 ARG A O 1
ATOM 3985 N N . TYR A 1 490 ? 10.310 -28.554 -38.310 1.00 51.25 490 TYR A N 1
ATOM 3986 C CA . TYR A 1 490 ? 10.077 -28.130 -39.698 1.00 51.25 490 TYR A CA 1
ATOM 3987 C C . TYR A 1 490 ? 11.224 -27.283 -40.275 1.00 51.25 490 TYR A C 1
ATOM 3989 O O . TYR A 1 490 ? 11.468 -27.335 -41.476 1.00 51.25 490 TYR A O 1
ATOM 3997 N N . VAL A 1 491 ? 11.977 -26.561 -39.438 1.00 53.09 491 VAL A N 1
ATOM 3998 C CA . VAL A 1 491 ? 13.080 -25.676 -39.878 1.00 53.09 491 VAL A CA 1
ATOM 3999 C C . VAL A 1 491 ? 14.372 -26.444 -40.229 1.00 53.09 491 VAL A C 1
ATOM 4001 O O . VAL A 1 491 ? 15.262 -25.900 -40.873 1.00 53.09 491 VAL A O 1
ATOM 4004 N N . VAL A 1 492 ? 14.476 -27.738 -39.899 1.00 48.84 492 VAL A N 1
ATOM 4005 C CA . VAL A 1 492 ? 15.691 -28.554 -40.136 1.00 48.84 492 VAL A CA 1
ATOM 4006 C C . VAL A 1 492 ? 15.725 -29.201 -41.539 1.00 48.84 492 VAL A C 1
ATOM 4008 O O . VAL A 1 492 ? 16.661 -29.924 -41.871 1.00 48.84 492 VAL A O 1
ATOM 4011 N N . CYS A 1 493 ? 14.749 -28.930 -42.413 1.00 43.88 493 CYS A N 1
ATOM 4012 C CA . CYS A 1 493 ? 14.674 -29.540 -43.745 1.00 43.88 493 CYS A CA 1
ATOM 4013 C C . CYS A 1 493 ? 14.680 -28.501 -44.881 1.00 43.88 493 CYS A C 1
ATOM 4015 O O . CYS A 1 493 ? 13.667 -28.323 -45.543 1.00 43.88 493 CYS A O 1
ATOM 4017 N N . PHE A 1 494 ? 15.814 -27.833 -45.140 1.00 35.81 494 PHE A N 1
ATOM 4018 C CA . PHE A 1 494 ? 16.165 -27.391 -46.501 1.00 35.81 494 PHE A CA 1
ATOM 4019 C C . PHE A 1 494 ? 17.688 -27.172 -46.668 1.00 35.81 494 PHE A C 1
ATOM 4021 O O . PHE A 1 494 ? 18.310 -26.358 -45.997 1.00 35.81 494 PHE A O 1
ATOM 4028 N N . SER A 1 495 ? 18.240 -28.000 -47.556 1.00 42.97 495 SER A N 1
ATOM 4029 C CA . SER A 1 495 ? 19.559 -28.115 -48.209 1.00 42.97 495 SER A CA 1
ATOM 4030 C C . SER A 1 495 ? 20.715 -27.105 -48.020 1.00 42.97 495 SER A C 1
ATOM 4032 O O . SER A 1 495 ? 20.572 -25.891 -48.104 1.00 42.97 495 SER A O 1
ATOM 4034 N N . VAL A 1 496 ? 21.904 -27.722 -47.992 1.00 44.94 496 VAL A N 1
ATOM 4035 C CA . VAL A 1 496 ? 23.310 -27.264 -48.010 1.00 44.94 496 VAL A CA 1
ATOM 4036 C C . VAL A 1 496 ? 23.763 -26.583 -49.323 1.00 44.94 496 VAL A C 1
ATOM 4038 O O . VAL A 1 496 ? 23.403 -27.060 -50.394 1.00 44.94 496 VAL A O 1
ATOM 4041 N N . SER A 1 497 ? 24.680 -25.593 -49.261 1.00 42.31 497 SER A N 1
ATOM 4042 C CA . SER A 1 497 ? 25.791 -25.442 -50.238 1.00 42.31 497 SER A CA 1
ATOM 4043 C C . SER A 1 497 ? 26.972 -24.587 -49.719 1.00 42.31 497 SER A C 1
ATOM 4045 O O . SER A 1 497 ? 26.821 -23.670 -48.915 1.00 42.31 497 SER A O 1
ATOM 4047 N N . ALA A 1 498 ? 28.177 -24.921 -50.181 1.00 50.19 498 ALA A N 1
ATOM 4048 C CA . ALA A 1 498 ? 29.454 -24.870 -49.463 1.00 50.19 498 ALA A CA 1
ATOM 4049 C C . ALA A 1 498 ? 30.173 -23.508 -49.301 1.00 50.19 498 ALA A C 1
ATOM 4051 O O . ALA A 1 498 ? 31.247 -23.476 -48.711 1.00 50.19 498 ALA A O 1
ATOM 4052 N N . LEU A 1 499 ? 29.602 -22.379 -49.731 1.00 44.34 499 LEU A N 1
ATOM 4053 C CA . LEU A 1 499 ? 30.098 -21.035 -49.352 1.00 44.34 499 LEU A CA 1
ATOM 4054 C C . LEU A 1 499 ? 29.349 -20.450 -48.149 1.00 44.34 499 LEU A C 1
ATOM 4056 O O . LEU A 1 499 ? 29.791 -19.480 -47.536 1.00 44.34 499 LEU A O 1
ATOM 4060 N N . PHE A 1 500 ? 28.259 -21.108 -47.753 1.00 51.28 500 PHE A N 1
ATOM 4061 C CA . PHE A 1 500 ? 27.556 -20.824 -46.519 1.00 51.28 500 PHE A CA 1
ATOM 4062 C C . PHE A 1 500 ? 28.406 -21.216 -45.310 1.00 51.28 500 PHE A C 1
ATOM 4064 O O . PHE A 1 500 ? 28.390 -20.486 -44.345 1.00 51.28 500 PHE A O 1
ATOM 4071 N N . TYR A 1 501 ? 29.239 -22.264 -45.353 1.00 50.59 501 TYR A N 1
ATOM 4072 C CA . TYR A 1 501 ? 29.975 -22.732 -44.166 1.00 50.59 501 TYR A CA 1
ATOM 4073 C C . TYR A 1 501 ? 30.938 -21.717 -43.543 1.00 50.59 501 TYR A C 1
ATOM 4075 O O . TYR A 1 501 ? 31.176 -21.818 -42.351 1.00 50.59 501 TYR A O 1
ATOM 4083 N N . PHE A 1 502 ? 31.469 -20.733 -44.273 1.00 48.88 502 PHE A N 1
ATOM 4084 C CA . PHE A 1 502 ? 32.373 -19.741 -43.674 1.00 48.88 502 PHE A CA 1
ATOM 4085 C C . PHE A 1 502 ? 31.611 -18.574 -43.025 1.00 48.88 502 PHE A C 1
ATOM 4087 O O . PHE A 1 502 ? 31.902 -18.200 -41.891 1.00 48.88 502 PHE A O 1
ATOM 4094 N N . LEU A 1 503 ? 30.571 -18.060 -43.693 1.00 52.09 503 LEU A N 1
ATOM 4095 C CA . LEU A 1 503 ? 29.680 -17.037 -43.132 1.00 52.09 503 LEU A CA 1
ATOM 4096 C C . LEU A 1 503 ? 28.748 -17.624 -42.059 1.00 52.09 503 LEU A C 1
ATOM 4098 O O . LEU A 1 503 ? 28.477 -16.977 -41.058 1.00 52.09 503 LEU A O 1
ATOM 4102 N N . LEU A 1 504 ? 28.330 -18.878 -42.226 1.00 51.28 504 LEU A N 1
ATOM 4103 C CA . LEU A 1 504 ? 27.638 -19.692 -41.238 1.00 51.28 504 LEU A CA 1
ATOM 4104 C C . LEU A 1 504 ? 28.574 -20.056 -40.101 1.00 51.28 504 LEU A C 1
ATOM 4106 O O . LEU A 1 504 ? 28.075 -20.109 -39.011 1.00 51.28 504 LEU A O 1
ATOM 4110 N N . LEU A 1 505 ? 29.883 -20.274 -40.256 1.00 55.44 505 LEU A N 1
ATOM 4111 C CA . LEU A 1 505 ? 30.740 -20.507 -39.083 1.00 55.44 505 LEU A CA 1
ATOM 4112 C C . LEU A 1 505 ? 30.873 -19.237 -38.238 1.00 55.44 505 LEU A C 1
ATOM 4114 O O . LEU A 1 505 ? 30.859 -19.334 -37.020 1.00 55.44 505 LEU A O 1
ATOM 4118 N N . ILE A 1 506 ? 30.949 -18.056 -38.859 1.00 60.44 506 ILE A N 1
ATOM 4119 C CA . ILE A 1 506 ? 30.953 -16.769 -38.144 1.00 60.44 506 ILE A CA 1
ATOM 4120 C C . ILE A 1 506 ? 29.583 -16.516 -37.504 1.00 60.44 506 ILE A C 1
ATOM 4122 O O . ILE A 1 506 ? 29.508 -16.318 -36.296 1.00 60.44 506 ILE A O 1
ATOM 4126 N N . ALA A 1 507 ? 28.499 -16.643 -38.272 1.00 58.25 507 ALA A N 1
ATOM 4127 C CA . ALA A 1 507 ? 27.140 -16.492 -37.766 1.00 58.25 507 ALA A CA 1
ATOM 4128 C C . ALA A 1 507 ? 26.780 -17.581 -36.746 1.00 58.25 507 ALA A C 1
ATOM 4130 O O . ALA A 1 507 ? 26.083 -17.301 -35.791 1.00 58.25 507 ALA A O 1
ATOM 4131 N N . TRP A 1 508 ? 27.255 -18.814 -36.887 1.00 54.81 508 TRP A N 1
ATOM 4132 C CA . TRP A 1 508 ? 27.051 -19.916 -35.943 1.00 54.81 508 TRP A CA 1
ATOM 4133 C C . TRP A 1 508 ? 27.893 -19.708 -34.699 1.00 54.81 508 TRP A C 1
ATOM 4135 O O . TRP A 1 508 ? 27.422 -20.047 -33.635 1.00 54.81 508 TRP A O 1
ATOM 4145 N N . LYS A 1 509 ? 29.079 -19.097 -34.785 1.00 61.16 509 LYS A N 1
ATOM 4146 C CA . LYS A 1 509 ? 29.891 -18.752 -33.611 1.00 61.16 509 LYS A CA 1
ATOM 4147 C C . LYS A 1 509 ? 29.303 -17.569 -32.836 1.00 61.16 509 LYS A C 1
ATOM 4149 O O . LYS A 1 509 ? 29.288 -17.621 -31.615 1.00 61.16 509 LYS A O 1
ATOM 4154 N N . GLU A 1 510 ? 28.757 -16.563 -33.521 1.00 63.28 510 GLU A N 1
ATOM 4155 C CA . GLU A 1 510 ? 27.991 -15.472 -32.894 1.00 63.28 510 GLU A CA 1
ATOM 4156 C C . GLU A 1 510 ? 26.654 -15.966 -32.330 1.00 63.28 510 GLU A C 1
ATOM 4158 O O . GLU A 1 510 ? 26.330 -15.675 -31.186 1.00 63.28 510 GLU A O 1
ATOM 4163 N N . ASN A 1 511 ? 25.905 -16.784 -33.076 1.00 63.38 511 ASN A N 1
ATOM 4164 C CA . ASN A 1 511 ? 24.675 -17.401 -32.580 1.00 63.38 511 ASN A CA 1
ATOM 4165 C C . ASN A 1 511 ? 24.953 -18.422 -31.470 1.00 63.38 511 ASN A C 1
ATOM 4167 O O . ASN A 1 511 ? 24.109 -18.573 -30.604 1.00 63.38 511 ASN A O 1
ATOM 4171 N N . HIS A 1 512 ? 26.100 -19.106 -31.457 1.00 66.88 512 HIS A N 1
ATOM 4172 C CA . HIS A 1 512 ? 26.503 -20.007 -30.373 1.00 66.88 512 HIS A CA 1
ATOM 4173 C C . HIS A 1 512 ? 26.912 -19.213 -29.139 1.00 66.88 512 HIS A C 1
ATOM 4175 O O . HIS A 1 512 ? 26.527 -19.597 -28.050 1.00 66.88 512 HIS A O 1
ATOM 4181 N N . PHE A 1 513 ? 27.611 -18.085 -29.293 1.00 65.00 513 PHE A N 1
ATOM 4182 C CA . PHE A 1 513 ? 27.914 -17.188 -28.179 1.00 65.00 513 PHE A CA 1
ATOM 4183 C C . PHE A 1 513 ? 26.637 -16.557 -27.603 1.00 65.00 513 PHE A C 1
ATOM 4185 O O . PHE A 1 513 ? 26.435 -16.605 -26.399 1.00 65.00 513 PHE A O 1
ATOM 4192 N N . CYS A 1 514 ? 25.710 -16.078 -28.444 1.00 65.12 514 CYS A N 1
ATOM 4193 C CA . CYS A 1 514 ? 24.401 -15.605 -27.981 1.00 65.12 514 CYS A CA 1
ATOM 4194 C C . CYS A 1 514 ? 23.530 -16.729 -27.406 1.00 65.12 514 CYS A C 1
ATOM 4196 O O . CYS A 1 514 ? 22.784 -16.490 -26.465 1.00 65.12 514 CYS A O 1
ATOM 4198 N N . MET A 1 515 ? 23.586 -17.945 -27.954 1.00 70.00 515 MET A N 1
ATOM 4199 C CA . MET A 1 515 ? 22.876 -19.103 -27.405 1.00 70.00 515 MET A CA 1
ATOM 4200 C C . MET A 1 515 ? 23.458 -19.491 -26.049 1.00 70.00 515 MET A C 1
ATOM 4202 O O . MET A 1 515 ? 22.693 -19.768 -25.141 1.00 70.00 515 MET A O 1
ATOM 4206 N N . GLU A 1 516 ? 24.778 -19.451 -25.890 1.00 72.88 516 GLU A N 1
ATOM 4207 C CA . GLU A 1 516 ? 25.483 -19.734 -24.641 1.00 72.88 516 GLU A CA 1
ATOM 4208 C C . GLU A 1 516 ? 25.229 -18.635 -23.596 1.00 72.88 516 GLU A C 1
ATOM 4210 O O . GLU A 1 516 ? 24.927 -18.960 -22.457 1.00 72.88 516 GLU A O 1
ATOM 4215 N N . GLU A 1 517 ? 25.199 -17.353 -23.980 1.00 70.88 517 GLU A N 1
ATOM 4216 C CA . GLU A 1 517 ? 24.766 -16.243 -23.114 1.00 70.88 517 GLU A CA 1
ATOM 4217 C C . GLU A 1 517 ? 23.285 -16.339 -22.730 1.00 70.88 517 GLU A C 1
ATOM 4219 O O . GLU A 1 517 ? 22.929 -16.077 -21.585 1.00 70.88 517 GLU A O 1
ATOM 4224 N N . LEU A 1 518 ? 22.401 -16.726 -23.656 1.00 75.75 518 LEU A N 1
ATOM 4225 C CA . LEU A 1 518 ? 20.981 -16.939 -23.362 1.00 75.75 518 LEU A CA 1
ATOM 4226 C C . LEU A 1 518 ? 20.766 -18.177 -22.491 1.00 75.75 518 LEU A C 1
ATOM 4228 O O . LEU A 1 518 ? 19.887 -18.172 -21.634 1.00 75.75 518 LEU A O 1
ATOM 4232 N N . GLU A 1 519 ? 21.549 -19.234 -22.691 1.00 75.56 519 GLU A N 1
ATOM 4233 C CA . GLU A 1 519 ? 21.555 -20.416 -21.836 1.00 75.56 519 GLU A CA 1
ATOM 4234 C C . GLU A 1 519 ? 22.104 -20.094 -20.450 1.00 75.56 519 GLU A C 1
ATOM 4236 O O . GLU A 1 519 ? 21.563 -20.598 -19.470 1.00 75.56 519 GLU A O 1
ATOM 4241 N N . GLU A 1 520 ? 23.129 -19.252 -20.347 1.00 78.25 520 GLU A N 1
ATOM 4242 C CA . GLU A 1 520 ? 23.688 -18.802 -19.076 1.00 78.25 520 GLU A CA 1
ATOM 4243 C C . GLU A 1 520 ? 22.713 -17.871 -18.354 1.00 78.25 520 GLU A C 1
ATOM 4245 O O . GLU A 1 520 ? 22.379 -18.117 -17.201 1.00 78.25 520 GLU A O 1
ATOM 4250 N N . ALA A 1 521 ? 22.109 -16.906 -19.050 1.00 74.81 521 ALA A N 1
ATOM 4251 C CA . ALA A 1 521 ? 21.038 -16.074 -18.508 1.00 74.81 521 ALA A CA 1
ATOM 4252 C C . ALA A 1 521 ? 19.814 -16.913 -18.099 1.00 74.81 521 ALA A C 1
ATOM 4254 O O . ALA A 1 521 ? 19.149 -16.618 -17.103 1.00 74.81 521 ALA A O 1
ATOM 4255 N N . LEU A 1 522 ? 19.508 -17.992 -18.828 1.00 77.38 522 LEU A N 1
ATOM 4256 C CA . LEU A 1 522 ? 18.453 -18.928 -18.452 1.00 77.38 522 LEU A CA 1
ATOM 4257 C C . LEU A 1 522 ? 18.851 -19.732 -17.208 1.00 77.38 522 LEU A C 1
ATOM 4259 O O . LEU A 1 522 ? 18.028 -19.848 -16.301 1.00 77.38 522 LEU A O 1
ATOM 4263 N N . ARG A 1 523 ? 20.087 -20.237 -17.118 1.00 84.69 523 ARG A N 1
ATOM 4264 C CA . ARG A 1 523 ? 20.617 -20.918 -15.922 1.00 84.69 523 ARG A CA 1
ATOM 4265 C C . ARG A 1 523 ? 20.595 -19.995 -14.711 1.00 84.69 523 ARG A C 1
ATOM 4267 O O . ARG A 1 523 ? 20.098 -20.408 -13.669 1.00 84.69 523 ARG A O 1
ATOM 4274 N N . GLU A 1 524 ? 21.034 -18.751 -14.860 1.00 79.19 524 GLU A N 1
ATOM 4275 C CA . GLU A 1 524 ? 20.973 -17.727 -13.821 1.00 79.19 524 GLU A CA 1
ATOM 4276 C C . GLU A 1 524 ? 19.526 -17.420 -13.436 1.00 79.19 524 GLU A C 1
ATOM 4278 O O . GLU A 1 524 ? 19.194 -17.449 -12.257 1.00 79.19 524 GLU A O 1
ATOM 4283 N N . SER A 1 525 ? 18.617 -17.212 -14.394 1.00 70.75 525 SER A N 1
ATOM 4284 C CA . SER A 1 525 ? 17.203 -16.942 -14.091 1.00 70.75 525 SER A CA 1
ATOM 4285 C C . SER A 1 525 ? 16.515 -18.116 -13.385 1.00 70.75 525 SER A C 1
ATOM 4287 O O . SER A 1 525 ? 15.712 -17.901 -12.474 1.00 70.75 525 SER A O 1
ATOM 4289 N N . VAL A 1 526 ? 16.854 -19.357 -13.748 1.00 85.19 526 VAL A N 1
ATOM 4290 C CA . VAL A 1 526 ? 16.370 -20.578 -13.095 1.00 85.19 526 VAL A CA 1
ATOM 4291 C C . VAL A 1 526 ? 16.996 -20.729 -11.710 1.00 85.19 526 VAL A C 1
ATOM 4293 O O . VAL A 1 526 ? 16.265 -21.043 -10.777 1.00 85.19 526 VAL A O 1
ATOM 4296 N N . SER A 1 527 ? 18.292 -20.444 -11.541 1.00 82.81 527 SER A N 1
ATOM 4297 C CA . SER A 1 527 ? 18.966 -20.439 -10.233 1.00 82.81 527 SER A CA 1
ATOM 4298 C C . SER A 1 527 ? 18.348 -19.397 -9.308 1.00 82.81 527 SER A C 1
ATOM 4300 O O . SER A 1 527 ? 17.920 -19.728 -8.210 1.00 82.81 527 SER A O 1
ATOM 4302 N N . ILE A 1 528 ? 18.172 -18.165 -9.789 1.00 77.00 528 ILE A N 1
ATOM 4303 C CA . ILE A 1 528 ? 17.519 -17.071 -9.064 1.00 77.00 528 ILE A CA 1
ATOM 4304 C C . ILE A 1 528 ? 16.081 -17.452 -8.705 1.00 77.00 528 ILE A C 1
ATOM 4306 O O . ILE A 1 528 ? 15.612 -17.146 -7.610 1.00 77.00 528 ILE A O 1
ATOM 4310 N N . THR A 1 529 ? 15.354 -18.118 -9.604 1.00 80.12 529 THR A N 1
ATOM 4311 C CA . THR A 1 529 ? 13.984 -18.567 -9.325 1.00 80.12 529 THR A CA 1
ATOM 4312 C C . THR A 1 529 ? 13.973 -19.682 -8.281 1.00 80.12 529 THR A C 1
ATOM 4314 O O . THR A 1 529 ? 13.193 -19.599 -7.338 1.00 80.12 529 THR A O 1
ATOM 4317 N N . ALA A 1 530 ? 14.874 -20.660 -8.370 1.00 80.81 530 ALA A N 1
ATOM 4318 C CA . ALA A 1 530 ? 15.013 -21.729 -7.384 1.00 80.81 530 ALA A CA 1
ATOM 4319 C C . ALA A 1 530 ? 15.439 -21.194 -6.004 1.00 80.81 530 ALA A C 1
ATOM 4321 O O . ALA A 1 530 ? 14.893 -21.609 -4.984 1.00 80.81 530 ALA A O 1
ATOM 4322 N N . GLU A 1 531 ? 16.356 -20.225 -5.958 1.00 79.88 531 GLU A N 1
ATOM 4323 C CA . GLU A 1 531 ? 16.768 -19.527 -4.736 1.00 79.88 531 GLU A CA 1
ATOM 4324 C C . GLU A 1 531 ? 15.616 -18.718 -4.129 1.00 79.88 531 GLU A C 1
ATOM 4326 O O . GLU A 1 531 ? 15.385 -18.777 -2.920 1.00 79.88 531 GLU A O 1
ATOM 4331 N N . ARG A 1 532 ? 14.835 -18.006 -4.953 1.00 78.69 532 ARG A N 1
ATOM 4332 C CA . ARG A 1 532 ? 13.633 -17.282 -4.505 1.00 78.69 532 ARG A CA 1
ATOM 4333 C C . ARG A 1 532 ? 12.564 -18.233 -3.980 1.00 78.69 532 ARG A C 1
ATOM 4335 O O . ARG A 1 532 ? 11.981 -17.958 -2.935 1.00 78.69 532 ARG A O 1
ATOM 4342 N N . GLU A 1 533 ? 12.310 -19.344 -4.663 1.00 82.00 533 GLU A N 1
ATOM 4343 C CA . GLU A 1 533 ? 11.360 -20.369 -4.219 1.00 82.00 533 GLU A CA 1
ATOM 4344 C C . GLU A 1 533 ? 11.806 -21.014 -2.904 1.00 82.00 533 GLU A C 1
ATOM 4346 O O . GLU A 1 533 ? 10.988 -21.178 -1.996 1.00 82.00 533 GLU A O 1
ATOM 4351 N N . LEU A 1 534 ? 13.104 -21.294 -2.751 1.00 88.88 534 LEU A N 1
ATOM 4352 C CA . LEU A 1 534 ? 13.681 -21.776 -1.499 1.00 88.88 534 LEU A CA 1
ATOM 4353 C C . LEU A 1 534 ? 13.521 -20.743 -0.378 1.00 88.88 534 LEU A C 1
ATOM 4355 O O . LEU A 1 534 ? 13.098 -21.105 0.718 1.00 88.88 534 LEU A O 1
ATOM 4359 N N . HIS A 1 535 ? 13.792 -19.464 -0.642 1.00 85.19 535 HIS A N 1
ATOM 4360 C CA . HIS A 1 535 ? 13.628 -18.393 0.341 1.00 85.19 535 HIS A CA 1
ATOM 4361 C C . HIS A 1 535 ? 12.159 -18.225 0.756 1.00 85.19 535 HIS A C 1
ATOM 4363 O O . HIS A 1 535 ? 11.853 -18.085 1.939 1.00 85.19 535 HIS A O 1
ATOM 4369 N N . VAL A 1 536 ? 11.221 -18.305 -0.192 1.00 82.62 536 VAL A N 1
ATOM 4370 C CA . VAL A 1 536 ? 9.777 -18.277 0.093 1.00 82.62 536 VAL A CA 1
ATOM 4371 C C . VAL A 1 536 ? 9.356 -19.506 0.903 1.00 82.62 536 VAL A C 1
ATOM 4373 O O . VAL A 1 536 ? 8.582 -19.375 1.855 1.00 82.62 536 VAL A O 1
ATOM 4376 N N . ALA A 1 537 ? 9.877 -20.693 0.585 1.00 84.75 537 ALA A N 1
ATOM 4377 C CA . ALA A 1 537 ? 9.619 -21.912 1.347 1.00 84.75 537 ALA A CA 1
ATOM 4378 C C . ALA A 1 537 ? 10.173 -21.819 2.779 1.00 84.75 537 ALA A C 1
ATOM 4380 O O . ALA A 1 537 ? 9.454 -22.127 3.732 1.00 84.75 537 ALA A O 1
ATOM 4381 N N . GLN A 1 538 ? 11.400 -21.318 2.948 1.00 87.38 538 GLN A N 1
ATOM 4382 C CA . GLN A 1 538 ? 12.016 -21.061 4.253 1.00 87.38 538 GLN A CA 1
ATOM 4383 C C . GLN A 1 538 ? 11.221 -20.026 5.056 1.00 87.38 538 GLN A C 1
ATOM 4385 O O . GLN A 1 538 ? 10.925 -20.246 6.230 1.00 87.38 538 GLN A O 1
ATOM 4390 N N . GLN A 1 539 ? 10.794 -18.930 4.427 1.00 78.44 539 GLN A N 1
ATOM 4391 C CA . GLN A 1 539 ? 9.981 -17.900 5.072 1.00 78.44 539 GLN A CA 1
ATOM 4392 C C . GLN A 1 539 ? 8.608 -18.439 5.496 1.00 78.44 539 GLN A C 1
ATOM 4394 O O . GLN A 1 539 ? 8.120 -18.125 6.585 1.00 78.44 539 GLN A O 1
ATOM 4399 N N . LYS A 1 540 ? 7.993 -19.300 4.677 1.00 85.19 540 LYS A N 1
ATOM 4400 C CA . LYS A 1 540 ? 6.738 -19.984 5.010 1.00 85.19 540 LYS A CA 1
ATOM 4401 C C . LYS A 1 540 ? 6.919 -20.959 6.173 1.00 85.19 540 LYS A C 1
ATOM 4403 O O . LYS A 1 540 ? 6.074 -20.984 7.066 1.00 85.19 540 LYS A O 1
ATOM 4408 N N . GLN A 1 541 ? 8.017 -21.710 6.203 1.00 89.38 541 GLN A N 1
ATOM 4409 C CA . GLN A 1 541 ? 8.355 -22.598 7.315 1.00 89.38 541 GLN A CA 1
ATOM 4410 C C . GLN A 1 541 ? 8.562 -21.810 8.616 1.00 89.38 541 GLN A C 1
ATOM 4412 O O . GLN A 1 541 ? 7.997 -22.175 9.645 1.00 89.38 541 GLN A O 1
ATOM 4417 N N . LEU A 1 542 ? 9.295 -20.695 8.569 1.00 87.50 542 LEU A N 1
ATOM 4418 C CA . LEU A 1 542 ? 9.496 -19.815 9.722 1.00 87.50 542 LEU A CA 1
ATOM 4419 C C . LEU A 1 542 ? 8.163 -19.229 10.223 1.00 87.50 542 LEU A C 1
ATOM 4421 O O . LEU A 1 542 ? 7.893 -19.216 11.422 1.00 87.50 542 LEU A O 1
ATOM 4425 N N . SER A 1 543 ? 7.292 -18.794 9.307 1.00 77.50 543 SER A N 1
ATOM 4426 C CA . SER A 1 543 ? 5.954 -18.290 9.641 1.00 77.50 543 SER A CA 1
ATOM 4427 C C . SER A 1 543 ? 5.085 -19.362 10.308 1.00 77.50 543 SER A C 1
ATOM 4429 O O . SER A 1 543 ? 4.416 -19.082 11.303 1.00 77.50 543 SER A O 1
ATOM 4431 N N . GLN A 1 544 ? 5.141 -20.604 9.820 1.00 87.44 544 GLN A N 1
ATOM 4432 C CA . GLN A 1 544 ? 4.450 -21.740 10.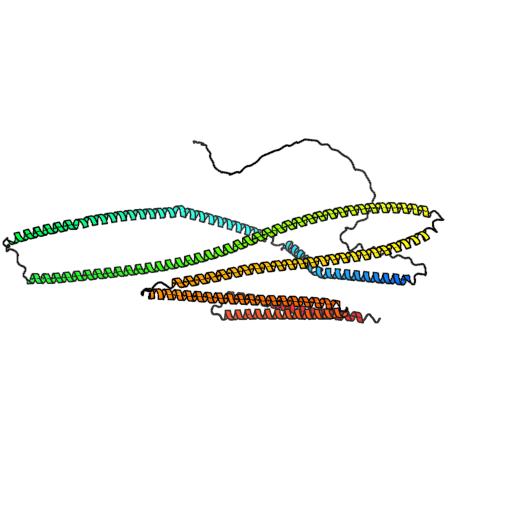434 1.00 87.44 544 GLN A CA 1
ATOM 4433 C C . GLN A 1 544 ? 5.004 -22.071 11.826 1.00 87.44 544 GLN A C 1
ATOM 4435 O O . GLN A 1 544 ? 4.223 -22.327 12.741 1.00 87.44 544 GLN A O 1
ATOM 4440 N N . GLN A 1 545 ? 6.325 -22.014 12.016 1.00 88.19 545 GLN A N 1
ATOM 4441 C CA . GLN A 1 545 ? 6.959 -22.209 13.324 1.00 88.19 545 GLN A CA 1
ATOM 4442 C C . GLN A 1 545 ? 6.540 -21.126 14.327 1.00 88.19 545 GLN A C 1
ATOM 4444 O O . GLN A 1 545 ? 6.149 -21.449 15.447 1.00 88.19 545 GLN A O 1
ATOM 4449 N N . LEU A 1 546 ? 6.545 -19.855 13.918 1.00 82.44 546 LEU A N 1
ATOM 4450 C CA . LEU A 1 546 ? 6.087 -18.738 14.751 1.00 82.44 546 LEU A CA 1
ATOM 4451 C C . LEU A 1 546 ? 4.596 -18.856 15.097 1.00 82.44 546 LEU A C 1
ATOM 4453 O O . LEU A 1 546 ? 4.200 -18.599 16.233 1.00 82.44 546 LEU A O 1
ATOM 4457 N N . ALA A 1 547 ? 3.762 -19.283 14.144 1.00 84.56 547 ALA A N 1
ATOM 4458 C CA . ALA A 1 547 ? 2.345 -19.530 14.390 1.00 84.56 547 ALA A CA 1
ATOM 4459 C C . ALA A 1 547 ? 2.135 -20.660 15.412 1.00 84.56 547 ALA A C 1
ATOM 4461 O O . ALA A 1 547 ? 1.330 -20.507 16.331 1.00 84.56 547 ALA A O 1
ATOM 4462 N N . ALA A 1 548 ? 2.896 -21.754 15.300 1.00 89.12 548 ALA A N 1
ATOM 4463 C CA . ALA A 1 548 ? 2.862 -22.852 16.260 1.00 89.12 548 ALA A CA 1
ATOM 4464 C C . ALA A 1 548 ? 3.290 -22.390 17.667 1.00 89.12 548 ALA A C 1
ATOM 4466 O O . ALA A 1 548 ? 2.559 -22.618 18.632 1.00 89.12 548 ALA A O 1
ATOM 4467 N N . GLN A 1 549 ? 4.394 -21.643 17.781 1.00 87.88 549 GLN A N 1
ATOM 4468 C CA . GLN A 1 549 ? 4.851 -21.065 19.053 1.00 87.88 549 GLN A CA 1
ATOM 4469 C C . GLN A 1 549 ? 3.803 -20.131 19.676 1.00 87.88 549 GLN A C 1
ATOM 4471 O O . GLN A 1 549 ? 3.538 -20.200 20.873 1.00 87.88 549 GLN A O 1
ATOM 4476 N N . LEU A 1 550 ? 3.129 -19.303 18.872 1.00 79.69 550 LEU A N 1
ATOM 4477 C CA . LEU A 1 550 ? 2.043 -18.449 19.361 1.00 79.69 550 LEU A CA 1
ATOM 4478 C C . LEU A 1 550 ? 0.847 -19.258 19.877 1.00 79.69 550 LEU A C 1
ATOM 4480 O O . LEU A 1 550 ? 0.227 -18.863 20.868 1.00 79.69 550 LEU A O 1
ATOM 4484 N N . THR A 1 551 ? 0.498 -20.373 19.228 1.00 87.38 551 THR A N 1
ATOM 4485 C CA . THR A 1 551 ? -0.570 -21.257 19.722 1.00 87.38 551 THR A CA 1
ATOM 4486 C C . THR A 1 551 ? -0.185 -21.969 21.017 1.00 87.38 551 THR A C 1
ATOM 4488 O O . THR A 1 551 ? -1.019 -22.055 21.920 1.00 87.38 551 THR A O 1
ATOM 4491 N N . GLU A 1 552 ? 1.075 -22.388 21.146 1.00 90.06 552 GLU A N 1
ATOM 4492 C CA . GLU A 1 552 ? 1.645 -22.986 22.358 1.00 90.06 552 GLU A CA 1
ATOM 4493 C C . GLU A 1 552 ? 1.595 -21.991 23.528 1.00 90.06 552 GLU A C 1
ATOM 4495 O O . GLU A 1 552 ? 0.948 -22.261 24.539 1.00 90.06 552 GLU A O 1
ATOM 4500 N N . CYS A 1 553 ? 2.123 -20.773 23.351 1.00 84.00 553 CYS A N 1
ATOM 4501 C CA . CYS A 1 553 ? 2.087 -19.730 24.382 1.00 84.00 553 CYS A CA 1
ATOM 4502 C C . CYS A 1 553 ? 0.653 -19.347 24.784 1.00 84.00 553 CYS A C 1
ATOM 4504 O O . CYS A 1 553 ? 0.373 -19.064 25.950 1.00 84.00 553 CYS A O 1
ATOM 4506 N N . ARG A 1 554 ? -0.301 -19.345 23.839 1.00 84.50 554 ARG A N 1
ATOM 4507 C CA . ARG A 1 554 ? -1.725 -19.123 24.154 1.00 84.50 554 ARG A CA 1
ATOM 4508 C C . ARG A 1 554 ? -2.306 -20.259 24.997 1.00 84.50 554 ARG A C 1
ATOM 4510 O O . ARG A 1 554 ? -3.108 -19.992 25.897 1.00 84.50 554 ARG A O 1
ATOM 4517 N N . ARG A 1 555 ? -1.928 -21.511 24.725 1.00 90.44 555 ARG A N 1
ATOM 4518 C CA . ARG A 1 555 ? -2.329 -22.680 25.523 1.00 90.44 555 ARG A CA 1
ATOM 4519 C C . ARG A 1 555 ? -1.758 -22.588 26.939 1.00 90.44 555 ARG A C 1
ATOM 4521 O O . ARG A 1 555 ? -2.526 -22.696 27.895 1.00 90.44 555 ARG A O 1
ATOM 4528 N N . GLU A 1 556 ? -0.469 -22.288 27.067 1.00 88.31 556 GLU A N 1
ATOM 4529 C CA . GLU A 1 556 ? 0.225 -22.102 28.348 1.00 88.31 556 GLU A CA 1
ATOM 4530 C C . GLU A 1 556 ? -0.391 -20.967 29.177 1.00 88.31 556 GLU A C 1
ATOM 4532 O O . GLU A 1 556 ? -0.686 -21.148 30.356 1.00 88.31 556 GLU A O 1
ATOM 4537 N N . LEU A 1 557 ? -0.707 -19.821 28.563 1.00 76.81 557 LEU A N 1
ATOM 4538 C CA . LEU A 1 557 ? -1.401 -18.717 29.241 1.00 76.81 557 LEU A CA 1
ATOM 4539 C C . LEU A 1 557 ? -2.776 -19.127 29.780 1.00 76.81 557 LEU A C 1
ATOM 4541 O O . LEU A 1 557 ? -3.171 -18.712 30.873 1.00 76.81 557 LEU A O 1
ATOM 4545 N N . ASN A 1 558 ? -3.523 -19.938 29.031 1.00 83.12 558 ASN A N 1
ATOM 4546 C CA . ASN A 1 558 ? -4.814 -20.451 29.483 1.00 83.12 558 ASN A CA 1
ATOM 4547 C C . ASN A 1 558 ? -4.661 -21.451 30.636 1.00 83.12 558 ASN A C 1
ATOM 4549 O O . ASN A 1 558 ? -5.485 -21.459 31.553 1.00 83.12 558 ASN A O 1
ATOM 4553 N N . GLU A 1 559 ? -3.609 -22.266 30.626 1.00 87.25 559 GLU A N 1
ATOM 4554 C CA . GLU A 1 559 ? -3.267 -23.172 31.724 1.00 87.25 559 GLU A CA 1
ATOM 4555 C C . GLU A 1 559 ? -2.840 -22.412 32.980 1.00 87.25 559 GLU A C 1
ATOM 4557 O O . GLU A 1 559 ? -3.414 -22.651 34.045 1.00 87.25 559 GLU A O 1
ATOM 4562 N N . LEU A 1 560 ? -1.961 -21.416 32.854 1.00 81.81 560 LEU A N 1
ATOM 4563 C CA . LEU A 1 560 ? -1.555 -20.529 33.946 1.00 81.81 560 LEU A CA 1
ATOM 4564 C C . LEU A 1 560 ? -2.752 -19.775 34.535 1.00 81.81 560 LEU A C 1
ATOM 4566 O O . LEU A 1 560 ? -2.917 -19.737 35.751 1.00 81.81 560 LEU A O 1
ATOM 4570 N N . ARG A 1 561 ? -3.670 -19.263 33.703 1.00 80.75 561 ARG A N 1
ATOM 4571 C CA . ARG A 1 561 ? -4.921 -18.636 34.179 1.00 80.75 561 ARG A CA 1
ATOM 4572 C C . ARG A 1 561 ? -5.789 -19.597 34.990 1.00 80.75 561 ARG A C 1
ATOM 4574 O O . ARG A 1 561 ? -6.396 -19.183 35.979 1.00 80.75 561 ARG A O 1
ATOM 4581 N N . ARG A 1 562 ? -5.878 -20.870 34.589 1.00 82.12 562 ARG A N 1
ATOM 4582 C CA . ARG A 1 562 ? -6.590 -21.899 35.369 1.00 82.12 562 ARG A CA 1
ATOM 4583 C C . ARG A 1 562 ? -5.848 -22.234 36.661 1.00 82.12 562 ARG A C 1
ATOM 4585 O O . ARG A 1 562 ? -6.505 -22.484 37.667 1.00 82.12 562 ARG A O 1
ATOM 4592 N N . HIS A 1 563 ? -4.519 -22.226 36.641 1.00 79.44 563 HIS A N 1
ATOM 4593 C CA . HIS A 1 563 ? -3.684 -22.524 37.799 1.00 79.44 563 HIS A CA 1
ATOM 4594 C C . HIS A 1 563 ? -3.771 -21.409 38.854 1.00 79.44 563 HIS A C 1
ATOM 4596 O O . HIS A 1 563 ? -4.123 -21.686 39.993 1.00 79.44 563 HIS A O 1
ATOM 4602 N N . VAL A 1 564 ? -3.646 -20.138 38.456 1.00 78.25 564 VAL A N 1
ATOM 4603 C CA . VAL A 1 564 ? -3.797 -18.954 39.331 1.00 78.25 564 VAL A CA 1
ATOM 4604 C C . VAL A 1 564 ? -5.163 -18.908 40.034 1.00 78.25 564 VAL A C 1
ATOM 4606 O O . VAL A 1 564 ? -5.259 -18.503 41.197 1.00 78.25 564 VAL A O 1
ATOM 4609 N N . LYS A 1 565 ? -6.234 -19.367 39.367 1.00 79.62 565 LYS A N 1
ATOM 4610 C CA . LYS A 1 565 ? -7.570 -19.481 39.980 1.00 79.62 565 LYS A CA 1
ATOM 4611 C C . LYS A 1 565 ? -7.618 -20.487 41.139 1.00 79.62 565 LYS A C 1
ATOM 4613 O O . LYS A 1 565 ? -8.440 -20.303 42.030 1.00 79.62 565 LYS A O 1
ATOM 4618 N N . LYS A 1 566 ? -6.761 -21.514 41.139 1.00 80.06 566 LYS A N 1
ATOM 4619 C CA . LYS A 1 566 ? -6.750 -22.606 42.131 1.00 80.06 566 LYS A CA 1
ATOM 4620 C C . LYS A 1 566 ? -5.864 -22.345 43.358 1.00 80.06 566 LYS A C 1
ATOM 4622 O O . LYS A 1 566 ? -6.054 -23.020 44.359 1.00 80.06 566 LYS A O 1
ATOM 4627 N N . LEU A 1 567 ? -4.933 -21.395 43.289 1.00 80.00 567 LEU A N 1
ATOM 4628 C CA . LEU A 1 567 ? -3.963 -21.117 44.360 1.00 80.00 567 LEU A CA 1
ATOM 4629 C C . LEU A 1 567 ? -4.569 -20.336 45.533 1.00 80.00 567 LEU A C 1
ATOM 4631 O O . LEU A 1 567 ? -5.521 -19.578 45.360 1.00 80.00 567 LEU A O 1
ATOM 4635 N N . THR A 1 568 ? -3.984 -20.463 46.718 1.00 78.94 568 THR A N 1
ATOM 4636 C CA . THR A 1 568 ? -4.265 -19.623 47.896 1.00 78.94 568 THR A CA 1
ATOM 4637 C C . THR A 1 568 ? -3.566 -18.255 47.797 1.00 78.94 568 THR A C 1
ATOM 4639 O O . THR A 1 568 ? -2.754 -18.029 46.903 1.00 78.94 568 THR A O 1
ATOM 4642 N N . SER A 1 569 ? -3.891 -17.291 48.673 1.00 74.88 569 SER A N 1
ATOM 4643 C CA . SER A 1 569 ? -3.313 -15.929 48.602 1.00 74.88 569 SER A CA 1
ATOM 4644 C C . SER A 1 569 ? -1.779 -15.932 48.663 1.00 74.88 569 SER A C 1
ATOM 4646 O O . SER A 1 569 ? -1.143 -15.278 47.843 1.00 74.88 569 SER A O 1
ATOM 4648 N N . ASN A 1 570 ? -1.197 -16.735 49.558 1.00 77.31 570 ASN A N 1
ATOM 4649 C CA . ASN A 1 570 ? 0.257 -16.830 49.723 1.00 77.31 570 ASN A CA 1
ATOM 4650 C C . ASN A 1 570 ? 0.934 -17.479 48.507 1.00 77.31 570 ASN A C 1
ATOM 4652 O O . ASN A 1 570 ? 1.935 -16.970 48.013 1.00 77.31 570 ASN A O 1
ATOM 4656 N N . GLU A 1 571 ? 0.348 -18.545 47.957 1.00 81.19 571 GLU A N 1
ATOM 4657 C CA . GLU A 1 571 ? 0.869 -19.210 46.754 1.00 81.19 571 GLU A CA 1
ATOM 4658 C C . GLU A 1 571 ? 0.768 -18.313 45.505 1.00 81.19 571 GLU A C 1
ATOM 4660 O O . GLU A 1 571 ? 1.628 -18.360 44.625 1.00 81.19 571 GLU A O 1
ATOM 4665 N N . ARG A 1 572 ? -0.259 -17.449 45.420 1.00 76.44 572 ARG A N 1
ATOM 4666 C CA . ARG A 1 572 ? -0.357 -16.432 44.356 1.00 76.44 572 ARG A CA 1
ATOM 4667 C C . ARG A 1 572 ? 0.739 -15.379 44.483 1.00 76.44 572 ARG A C 1
ATOM 4669 O O . ARG A 1 572 ? 1.289 -14.970 43.465 1.00 76.44 572 ARG A O 1
ATOM 4676 N N . GLU A 1 573 ? 1.066 -14.947 45.697 1.00 79.12 573 GLU A N 1
ATOM 4677 C CA . GLU A 1 573 ? 2.159 -13.999 45.932 1.00 79.12 573 GLU A CA 1
ATOM 4678 C C . GLU A 1 573 ? 3.532 -14.600 45.618 1.00 79.12 573 GLU A C 1
ATOM 4680 O O . GLU A 1 573 ? 4.365 -13.924 45.015 1.00 79.12 573 GLU A O 1
ATOM 4685 N N . GLU A 1 574 ? 3.775 -15.865 45.966 1.00 82.81 574 GLU A N 1
ATOM 4686 C CA . GLU A 1 574 ? 5.008 -16.574 45.599 1.00 82.81 574 GLU A CA 1
ATOM 4687 C C . GLU A 1 574 ? 5.131 -16.763 44.083 1.00 82.81 574 GLU A C 1
ATOM 4689 O O . GLU A 1 574 ? 6.192 -16.504 43.510 1.00 82.81 574 GLU A O 1
ATOM 4694 N N . MET A 1 575 ? 4.034 -17.114 43.406 1.00 80.62 575 MET A N 1
ATOM 4695 C CA . MET A 1 575 ? 3.998 -17.204 41.945 1.00 80.62 575 MET A CA 1
ATOM 4696 C C . MET A 1 575 ? 4.242 -15.849 41.274 1.00 80.62 575 MET A C 1
ATOM 4698 O O . MET A 1 575 ? 4.984 -15.778 40.296 1.00 80.62 575 MET A O 1
ATOM 4702 N N . LEU A 1 576 ? 3.666 -14.765 41.802 1.00 79.12 576 LEU A N 1
ATOM 4703 C CA . LEU A 1 576 ? 3.927 -13.412 41.307 1.00 79.12 576 LEU A CA 1
ATOM 4704 C C . LEU A 1 576 ? 5.400 -13.031 41.479 1.00 79.12 576 LEU A C 1
ATOM 4706 O O . LEU A 1 576 ? 5.999 -12.539 40.529 1.00 79.12 576 LEU A O 1
ATOM 4710 N N . ARG A 1 577 ? 6.015 -13.329 42.632 1.00 82.06 577 ARG A N 1
ATOM 4711 C CA . ARG A 1 577 ? 7.458 -13.111 42.846 1.00 82.06 577 ARG A CA 1
ATOM 4712 C C . ARG A 1 577 ? 8.315 -13.924 41.872 1.00 82.06 577 ARG A C 1
ATOM 4714 O O . ARG A 1 577 ? 9.295 -13.399 41.347 1.00 82.06 577 ARG A O 1
ATOM 4721 N N . SER A 1 578 ? 7.945 -15.178 41.601 1.00 83.56 578 SER A N 1
ATOM 4722 C CA . SER A 1 578 ? 8.631 -16.023 40.614 1.00 83.56 578 SER A CA 1
ATOM 4723 C C . SER A 1 578 ? 8.538 -15.439 39.200 1.00 83.56 578 SER A C 1
ATOM 4725 O O . SER A 1 578 ? 9.554 -15.319 38.520 1.00 83.56 578 SER A O 1
ATOM 4727 N N . LEU A 1 579 ? 7.346 -15.011 38.772 1.00 82.25 579 LEU A N 1
ATOM 4728 C CA . LEU A 1 579 ? 7.129 -14.385 37.461 1.00 82.25 579 LEU A CA 1
ATOM 4729 C C . LEU A 1 579 ? 7.820 -13.018 37.345 1.00 82.25 579 LEU A C 1
ATOM 4731 O O . LEU A 1 579 ? 8.317 -12.659 36.279 1.00 82.25 579 LEU A O 1
ATOM 4735 N N . GLU A 1 580 ? 7.892 -12.249 38.433 1.00 79.62 580 GLU A N 1
ATOM 4736 C CA . GLU A 1 580 ? 8.671 -11.009 38.496 1.00 79.62 580 GLU A CA 1
ATOM 4737 C C . GLU A 1 580 ? 10.170 -11.278 38.314 1.00 79.62 580 GLU A C 1
ATOM 4739 O O . GLU A 1 580 ? 10.835 -10.540 37.585 1.00 79.62 580 GLU A O 1
ATOM 4744 N N . LEU A 1 581 ? 10.703 -12.338 38.931 1.00 83.62 581 LEU A N 1
ATOM 4745 C CA . LEU A 1 581 ? 12.099 -12.756 38.774 1.00 83.62 581 LEU A CA 1
ATOM 4746 C C . LEU A 1 581 ? 12.393 -13.233 37.343 1.00 83.62 581 LEU A C 1
ATOM 4748 O O . LEU A 1 581 ? 13.420 -12.883 36.763 1.00 83.62 581 LEU A O 1
ATOM 4752 N N . GLU A 1 582 ? 11.484 -14.007 36.760 1.00 82.31 582 GLU A N 1
ATOM 4753 C CA . GLU A 1 582 ? 11.610 -14.533 35.401 1.00 82.31 582 GLU A CA 1
ATOM 4754 C C . GLU A 1 582 ? 11.531 -13.414 34.355 1.00 82.31 582 GLU A C 1
ATOM 4756 O O . GLU A 1 582 ? 12.404 -13.295 33.494 1.00 82.31 582 GLU A O 1
ATOM 4761 N N . LYS A 1 583 ? 10.581 -12.482 34.511 1.00 83.44 583 LYS A N 1
ATOM 4762 C CA . LYS A 1 583 ? 10.513 -11.252 33.710 1.00 83.44 583 LYS A CA 1
ATOM 4763 C C . LYS A 1 583 ? 11.813 -10.448 33.793 1.00 83.44 583 LYS A C 1
ATOM 4765 O O . LYS A 1 583 ? 12.265 -9.928 32.775 1.00 83.44 583 LYS A O 1
ATOM 4770 N N . ARG A 1 584 ? 12.425 -10.341 34.979 1.00 81.25 584 ARG A N 1
ATOM 4771 C CA . ARG A 1 584 ? 13.722 -9.662 35.147 1.00 81.25 584 ARG A CA 1
ATOM 4772 C C . ARG A 1 584 ? 14.831 -10.376 34.382 1.00 81.25 584 ARG A C 1
ATOM 4774 O O . ARG A 1 584 ? 15.520 -9.718 33.610 1.00 81.25 584 ARG A O 1
ATOM 4781 N N . ARG A 1 585 ? 14.942 -11.704 34.507 1.00 85.00 585 ARG A N 1
ATOM 4782 C CA . ARG A 1 585 ? 15.914 -12.498 33.734 1.00 85.00 585 ARG A CA 1
ATOM 4783 C C . ARG A 1 585 ? 15.752 -12.305 32.228 1.00 85.00 585 ARG A C 1
ATOM 4785 O O . ARG A 1 585 ? 16.749 -12.127 31.538 1.00 85.00 585 ARG A O 1
ATOM 4792 N N . HIS A 1 586 ? 14.522 -12.283 31.715 1.00 85.06 586 HIS A N 1
ATOM 4793 C CA . HIS A 1 586 ? 14.281 -12.040 30.290 1.00 85.06 586 HIS A CA 1
ATOM 4794 C C . HIS A 1 586 ? 14.691 -10.633 29.848 1.00 85.06 586 HIS A C 1
ATOM 4796 O O . HIS A 1 586 ? 15.273 -10.474 28.778 1.00 85.06 586 HIS A O 1
ATOM 4802 N N . ILE A 1 587 ? 14.429 -9.611 30.668 1.00 83.88 587 ILE A N 1
ATOM 4803 C CA . ILE A 1 587 ? 14.868 -8.239 30.383 1.00 83.88 587 ILE A CA 1
ATOM 4804 C C . ILE A 1 587 ? 16.402 -8.162 30.376 1.00 83.88 587 ILE A C 1
ATOM 4806 O O . ILE A 1 587 ? 16.972 -7.579 29.459 1.00 83.88 587 ILE A O 1
ATOM 4810 N N . GLU A 1 588 ? 17.078 -8.789 31.339 1.00 83.81 588 GLU A N 1
ATOM 4811 C CA . GLU A 1 588 ? 18.544 -8.846 31.394 1.00 83.81 588 GLU A CA 1
ATOM 4812 C C . GLU A 1 588 ? 19.149 -9.563 30.179 1.00 83.81 588 GLU A C 1
ATOM 4814 O O . GLU A 1 588 ? 20.086 -9.047 29.570 1.00 83.81 588 GLU A O 1
ATOM 4819 N N . GLN A 1 589 ? 18.589 -10.710 29.780 1.00 86.56 589 GLN A N 1
ATOM 4820 C CA . GLN A 1 589 ? 18.997 -11.439 28.573 1.00 86.56 589 GLN A CA 1
ATOM 4821 C C . GLN A 1 589 ? 18.796 -10.602 27.305 1.00 86.56 589 GLN A C 1
ATOM 4823 O O . GLN A 1 589 ? 19.662 -10.574 26.436 1.00 86.56 589 GLN A O 1
ATOM 4828 N N . LEU A 1 590 ? 17.680 -9.878 27.199 1.00 85.00 590 LEU A N 1
ATOM 4829 C CA . LEU A 1 590 ? 17.386 -9.039 26.038 1.00 85.00 590 LEU A CA 1
ATOM 4830 C C . LEU A 1 590 ? 18.361 -7.858 25.939 1.00 85.00 590 LEU A C 1
ATOM 4832 O O . LEU A 1 590 ? 18.844 -7.549 24.851 1.00 85.00 590 LEU A O 1
ATOM 4836 N N . LEU A 1 591 ? 18.702 -7.230 27.066 1.00 84.25 591 LEU A N 1
ATOM 4837 C CA . LEU A 1 591 ? 19.723 -6.178 27.119 1.00 84.25 591 LEU A CA 1
ATOM 4838 C C . LEU A 1 591 ? 21.128 -6.719 26.822 1.00 84.25 591 LEU A C 1
ATOM 4840 O O . LEU A 1 591 ? 21.924 -6.022 26.199 1.00 84.25 591 LEU A O 1
ATOM 4844 N N . GLN A 1 592 ? 21.435 -7.957 27.223 1.00 87.31 592 GLN A N 1
ATOM 4845 C CA . GLN A 1 592 ? 22.679 -8.642 26.859 1.00 87.31 592 GLN A CA 1
ATOM 4846 C C . GLN A 1 592 ? 22.776 -8.865 25.350 1.00 87.31 592 GLN A C 1
ATOM 4848 O O . GLN A 1 592 ? 23.765 -8.459 24.748 1.00 87.31 592 GLN A O 1
ATOM 4853 N N . LEU A 1 593 ? 21.734 -9.418 24.730 1.00 88.56 593 LEU A N 1
ATOM 4854 C CA . LEU A 1 593 ? 21.703 -9.643 23.283 1.00 88.56 593 LEU A CA 1
ATOM 4855 C C . LEU A 1 593 ? 21.783 -8.329 22.499 1.00 88.56 593 LEU A C 1
ATOM 4857 O O . LEU A 1 593 ? 22.478 -8.250 21.490 1.00 88.56 593 LEU A O 1
ATOM 4861 N N . LYS A 1 594 ? 21.115 -7.269 22.973 1.00 86.94 594 LYS A N 1
ATOM 4862 C CA . LYS A 1 594 ? 21.236 -5.930 22.379 1.00 86.94 594 LYS A CA 1
ATOM 4863 C C . LYS A 1 594 ? 22.654 -5.375 22.475 1.00 86.94 594 LYS A C 1
ATOM 4865 O O . LYS A 1 594 ? 23.144 -4.811 21.501 1.00 86.94 594 LYS A O 1
ATOM 4870 N N . HIS A 1 595 ? 23.306 -5.537 23.624 1.00 88.69 595 HIS A N 1
ATOM 4871 C CA . HIS A 1 595 ? 24.695 -5.131 23.813 1.00 88.69 595 HIS A CA 1
ATOM 4872 C C . HIS A 1 595 ? 25.628 -5.892 22.857 1.00 88.69 595 HIS A C 1
ATOM 4874 O O . HIS A 1 595 ? 26.399 -5.269 22.134 1.00 88.69 595 HIS A O 1
ATOM 4880 N N . GLU A 1 596 ? 25.507 -7.219 22.788 1.00 88.75 596 GLU A N 1
ATOM 4881 C CA . GLU A 1 596 ? 26.299 -8.070 21.890 1.00 88.75 596 GLU A CA 1
ATOM 4882 C C . GLU A 1 596 ? 26.083 -7.716 20.413 1.00 88.75 596 GLU A C 1
ATOM 4884 O O . GLU A 1 596 ? 27.052 -7.590 19.667 1.00 88.75 596 GLU A O 1
ATOM 4889 N N . ALA A 1 597 ? 24.837 -7.471 19.997 1.00 89.81 597 ALA A N 1
ATOM 4890 C CA . ALA A 1 597 ? 24.517 -7.065 18.631 1.00 89.81 597 ALA A CA 1
ATOM 4891 C C . ALA A 1 597 ? 25.123 -5.699 18.265 1.00 89.81 597 ALA A C 1
ATOM 4893 O O . ALA A 1 597 ? 25.649 -5.532 17.166 1.00 89.81 597 ALA A O 1
ATOM 4894 N N . LEU A 1 598 ? 25.083 -4.724 19.180 1.00 88.25 598 LEU A N 1
ATOM 4895 C CA . LEU A 1 598 ? 25.702 -3.413 18.966 1.00 88.25 598 LEU A CA 1
ATOM 4896 C C . LEU A 1 598 ? 27.231 -3.515 18.888 1.00 88.25 598 LEU A C 1
ATOM 4898 O O . LEU A 1 598 ? 27.831 -2.894 18.013 1.00 88.25 598 LEU A O 1
ATOM 4902 N N . VAL A 1 599 ? 27.859 -4.324 19.746 1.00 91.56 599 VAL A N 1
ATOM 4903 C CA . VAL A 1 599 ? 29.308 -4.581 19.701 1.00 91.56 599 VAL A CA 1
ATOM 4904 C C . VAL A 1 599 ? 29.704 -5.277 18.394 1.00 91.56 599 VAL A C 1
ATOM 4906 O O . VAL A 1 599 ? 30.671 -4.860 17.759 1.00 91.56 599 VAL A O 1
ATOM 4909 N N . ALA A 1 600 ? 28.938 -6.277 17.949 1.00 90.44 600 ALA A N 1
ATOM 4910 C CA . ALA A 1 600 ? 29.175 -6.967 16.682 1.00 90.44 600 ALA A CA 1
ATOM 4911 C C . ALA A 1 600 ? 29.037 -6.023 15.476 1.00 90.44 600 ALA A C 1
ATOM 4913 O O . ALA A 1 600 ? 29.905 -6.015 14.608 1.00 90.44 600 ALA A O 1
ATOM 4914 N N . ALA A 1 601 ? 28.008 -5.170 15.453 1.00 88.69 601 ALA A N 1
ATOM 4915 C CA . ALA A 1 601 ? 27.815 -4.183 14.390 1.00 88.69 601 ALA A CA 1
ATOM 4916 C C . ALA A 1 601 ? 28.945 -3.138 14.348 1.00 88.69 601 ALA A C 1
ATOM 4918 O O . ALA A 1 601 ? 29.369 -2.725 13.270 1.00 88.69 601 ALA A O 1
ATOM 4919 N N . ILE A 1 602 ? 29.459 -2.713 15.508 1.00 90.75 602 ILE A N 1
ATOM 4920 C CA . ILE A 1 602 ? 30.634 -1.831 15.581 1.00 90.75 602 ILE A CA 1
ATOM 4921 C C . ILE A 1 602 ? 31.869 -2.546 15.021 1.00 90.75 602 ILE A C 1
ATOM 4923 O O . ILE A 1 602 ? 32.572 -1.966 14.196 1.00 90.75 602 ILE A O 1
ATOM 4927 N N . ALA A 1 603 ? 32.103 -3.803 15.412 1.00 90.25 603 ALA A N 1
ATOM 4928 C CA . ALA A 1 603 ? 33.224 -4.604 14.919 1.00 90.25 603 ALA A CA 1
ATOM 4929 C C . ALA A 1 603 ? 33.153 -4.841 13.399 1.00 90.25 603 ALA A C 1
ATOM 4931 O O . ALA A 1 603 ? 34.172 -4.776 12.716 1.00 90.25 603 ALA A O 1
ATOM 4932 N N . GLU A 1 604 ? 31.954 -5.052 12.852 1.00 88.94 604 GLU A N 1
ATOM 4933 C CA . GLU A 1 604 ? 31.726 -5.176 11.411 1.00 88.94 604 GLU A CA 1
ATOM 4934 C C . GLU A 1 604 ? 32.038 -3.859 10.686 1.00 88.94 604 GLU A C 1
ATOM 4936 O O . GLU A 1 604 ? 32.770 -3.853 9.696 1.00 88.94 604 GLU A O 1
ATOM 4941 N N . LYS A 1 605 ? 31.571 -2.714 11.208 1.00 89.19 605 LYS A N 1
ATOM 4942 C CA . LYS A 1 605 ? 31.931 -1.395 10.659 1.00 89.19 605 LYS A CA 1
ATOM 4943 C C . LYS A 1 605 ? 33.435 -1.133 10.723 1.00 89.19 605 LYS A C 1
ATOM 4945 O O . LYS A 1 605 ? 33.977 -0.591 9.763 1.00 89.19 605 LYS A O 1
ATOM 4950 N N . ASP A 1 606 ? 34.110 -1.559 11.787 1.00 92.00 606 ASP A N 1
ATOM 4951 C CA . ASP A 1 606 ? 35.569 -1.483 11.899 1.00 92.00 606 ASP A CA 1
ATOM 4952 C C . ASP A 1 606 ? 36.291 -2.368 10.877 1.00 92.00 606 ASP A C 1
ATOM 4954 O O . ASP A 1 606 ? 37.255 -1.921 10.255 1.00 92.00 606 ASP A O 1
ATOM 4958 N N . ALA A 1 607 ? 35.795 -3.582 10.628 1.00 92.00 607 ALA A N 1
ATOM 4959 C CA . ALA A 1 607 ? 36.324 -4.454 9.583 1.00 92.00 607 ALA A CA 1
ATOM 4960 C C . ALA A 1 607 ? 36.139 -3.845 8.180 1.00 92.00 607 ALA A C 1
ATOM 4962 O O . ALA A 1 607 ? 37.070 -3.868 7.376 1.00 92.00 607 ALA A O 1
ATOM 4963 N N . HIS A 1 608 ? 34.981 -3.239 7.892 1.00 89.94 608 HIS A N 1
ATOM 4964 C CA . HIS A 1 608 ? 34.737 -2.546 6.621 1.00 89.94 608 HIS A CA 1
ATOM 4965 C C . HIS A 1 608 ? 35.651 -1.336 6.421 1.00 89.94 608 HIS A C 1
ATOM 4967 O O . HIS A 1 608 ? 36.189 -1.156 5.330 1.00 89.94 608 HIS A O 1
ATOM 4973 N N . ILE A 1 609 ? 35.861 -0.531 7.467 1.00 90.69 609 ILE A N 1
ATOM 4974 C CA . ILE A 1 609 ? 36.803 0.592 7.423 1.00 90.69 609 ILE A CA 1
ATOM 4975 C C . ILE A 1 609 ? 38.218 0.071 7.137 1.00 90.69 609 ILE A C 1
ATOM 4977 O O . ILE A 1 609 ? 38.866 0.572 6.222 1.00 90.69 609 ILE A O 1
ATOM 4981 N N . ALA A 1 610 ? 38.668 -0.978 7.834 1.00 90.88 610 ALA A N 1
ATOM 4982 C CA . ALA A 1 610 ? 39.990 -1.569 7.622 1.00 90.88 610 ALA A CA 1
ATOM 4983 C C . ALA A 1 610 ? 40.178 -2.117 6.193 1.00 90.88 610 ALA A C 1
ATOM 4985 O O . ALA A 1 610 ? 41.223 -1.902 5.578 1.00 90.88 610 ALA A O 1
ATOM 4986 N N . LEU A 1 611 ? 39.158 -2.780 5.633 1.00 88.75 611 LEU A N 1
ATOM 4987 C CA . LEU A 1 611 ? 39.185 -3.288 4.256 1.00 88.75 611 LEU A CA 1
ATOM 4988 C C . LEU A 1 611 ? 39.253 -2.155 3.222 1.00 88.75 611 LEU A C 1
ATOM 4990 O O . LEU A 1 611 ? 40.036 -2.233 2.273 1.00 88.75 611 LEU A O 1
ATOM 4994 N N . LEU A 1 612 ? 38.481 -1.082 3.412 1.00 87.50 612 LEU A N 1
ATOM 4995 C CA . LEU A 1 612 ? 38.504 0.081 2.520 1.00 87.50 612 LEU A CA 1
ATOM 4996 C C . LEU A 1 612 ? 39.815 0.869 2.630 1.00 87.50 612 LEU A C 1
ATOM 4998 O O . LEU A 1 612 ? 40.324 1.351 1.619 1.00 87.50 612 LEU A O 1
ATOM 5002 N N . GLU A 1 613 ? 40.418 0.941 3.816 1.00 88.81 613 GLU A N 1
ATOM 5003 C CA . GLU A 1 613 ? 41.745 1.537 4.027 1.00 88.81 613 GLU A CA 1
ATOM 5004 C C . GLU A 1 613 ? 42.874 0.718 3.377 1.00 88.81 613 GLU A C 1
ATOM 5006 O O . GLU A 1 613 ? 43.877 1.281 2.916 1.00 88.81 613 GLU A O 1
ATOM 5011 N N . GLN A 1 614 ? 42.700 -0.604 3.291 1.00 85.44 614 GLN A N 1
ATOM 5012 C CA . GLN A 1 614 ? 43.628 -1.516 2.621 1.00 85.44 614 GLN A CA 1
ATOM 5013 C C . GLN A 1 614 ? 43.429 -1.568 1.092 1.00 85.44 614 GLN A C 1
ATOM 5015 O O . GLN A 1 614 ? 44.348 -1.969 0.373 1.00 85.44 614 GLN A O 1
ATOM 5020 N N . SER A 1 615 ? 42.271 -1.132 0.582 1.00 83.06 615 SER A N 1
ATOM 5021 C CA . SER A 1 615 ? 41.986 -1.046 -0.857 1.00 83.06 615 SER A CA 1
ATOM 5022 C C . SER A 1 615 ? 42.909 -0.046 -1.578 1.00 83.06 615 SER A C 1
ATOM 5024 O O . SER A 1 615 ? 43.455 0.874 -0.967 1.00 83.06 615 SER A O 1
ATOM 5026 N N . ARG A 1 616 ? 43.105 -0.210 -2.896 1.00 70.81 616 ARG A N 1
ATOM 5027 C CA . ARG A 1 616 ? 43.965 0.687 -3.699 1.00 70.81 616 ARG A CA 1
ATOM 5028 C C . ARG A 1 616 ? 43.376 2.087 -3.883 1.00 70.81 616 ARG A C 1
ATOM 5030 O O . ARG A 1 616 ? 44.140 3.041 -3.984 1.00 70.81 616 ARG A O 1
ATOM 5037 N N . GLU A 1 617 ? 42.051 2.194 -3.936 1.00 77.25 617 GLU A N 1
ATOM 5038 C CA . GLU A 1 617 ? 41.337 3.436 -4.259 1.00 77.25 617 GLU A CA 1
ATOM 5039 C C . GLU A 1 617 ? 41.072 4.308 -3.025 1.00 77.25 617 GLU A C 1
ATOM 5041 O O . GLU A 1 617 ? 40.976 5.524 -3.160 1.00 77.25 617 GLU A O 1
ATOM 5046 N N . ARG A 1 618 ? 41.035 3.711 -1.819 1.00 77.75 618 ARG A N 1
ATOM 5047 C CA . ARG A 1 618 ? 40.856 4.397 -0.520 1.00 77.75 618 ARG A CA 1
ATOM 5048 C C . ARG A 1 618 ? 39.808 5.519 -0.575 1.00 77.75 618 ARG A C 1
ATOM 5050 O O . ARG A 1 618 ? 40.154 6.687 -0.360 1.00 77.75 618 ARG A O 1
ATOM 5057 N N . PRO A 1 619 ? 38.539 5.183 -0.858 1.00 82.12 619 PRO A N 1
ATOM 5058 C CA . PRO A 1 619 ? 37.477 6.171 -1.006 1.00 82.12 619 PRO A CA 1
ATOM 5059 C C . PRO A 1 619 ? 37.252 6.912 0.321 1.00 82.12 619 PRO A C 1
ATOM 5061 O O . PRO A 1 619 ? 36.657 6.389 1.262 1.00 82.12 619 PRO A O 1
ATOM 5064 N N . ARG A 1 620 ? 37.781 8.140 0.419 1.00 84.75 620 ARG A N 1
ATOM 5065 C CA . ARG A 1 620 ? 37.815 8.916 1.674 1.00 84.75 620 ARG A CA 1
ATOM 5066 C C . ARG A 1 620 ? 36.423 9.242 2.202 1.00 84.75 620 ARG A C 1
ATOM 5068 O O . ARG A 1 620 ? 36.189 9.095 3.394 1.00 84.75 620 ARG A O 1
ATOM 5075 N N . GLU A 1 621 ? 35.509 9.622 1.318 1.00 84.06 621 GLU A N 1
ATOM 5076 C CA . GLU A 1 621 ? 34.131 9.965 1.681 1.00 84.06 621 GLU A CA 1
ATOM 5077 C C . GLU A 1 621 ? 33.375 8.746 2.238 1.00 84.06 621 GLU A C 1
ATOM 5079 O O . GLU A 1 621 ? 32.704 8.835 3.265 1.00 84.06 621 GLU A O 1
ATOM 5084 N N . GLU A 1 622 ? 33.547 7.561 1.644 1.00 86.19 622 GLU A N 1
ATOM 5085 C CA . GLU A 1 622 ? 32.947 6.320 2.155 1.00 86.19 622 GLU A CA 1
ATOM 5086 C C . GLU A 1 622 ? 33.538 5.911 3.512 1.00 86.19 622 GLU A C 1
ATOM 5088 O O . GLU A 1 622 ? 32.807 5.524 4.425 1.00 86.19 622 GLU A O 1
ATOM 5093 N N . ILE A 1 623 ? 34.851 6.063 3.696 1.00 89.00 623 ILE A N 1
ATOM 5094 C CA . ILE A 1 623 ? 35.506 5.808 4.985 1.00 89.00 623 ILE A CA 1
ATOM 5095 C C . ILE A 1 623 ? 34.998 6.785 6.059 1.00 89.00 623 ILE A C 1
ATOM 5097 O O . ILE A 1 623 ? 34.710 6.370 7.184 1.00 89.00 623 ILE A O 1
ATOM 5101 N N . GLU A 1 624 ? 34.845 8.070 5.733 1.00 90.38 624 GLU A N 1
ATOM 5102 C CA . GLU A 1 624 ? 34.316 9.086 6.652 1.00 90.38 624 GLU A CA 1
ATOM 5103 C C . GLU A 1 624 ? 32.847 8.830 7.016 1.00 90.38 624 GLU A C 1
ATOM 5105 O O . GLU A 1 624 ? 32.487 8.886 8.196 1.00 90.38 624 GLU A O 1
ATOM 5110 N N . THR A 1 625 ? 32.005 8.447 6.051 1.00 89.81 625 THR A N 1
ATOM 5111 C CA . THR A 1 625 ? 30.609 8.073 6.338 1.00 89.81 625 THR A CA 1
ATOM 5112 C C . THR A 1 625 ? 30.520 6.831 7.228 1.00 89.81 625 THR A C 1
ATOM 5114 O O . THR A 1 625 ? 29.709 6.796 8.156 1.00 89.81 625 THR A O 1
ATOM 5117 N N . LEU A 1 626 ? 31.371 5.820 7.023 1.00 90.31 626 LEU A N 1
ATOM 5118 C CA . LEU A 1 626 ? 31.427 4.634 7.884 1.00 90.31 626 LEU A CA 1
ATOM 5119 C C . LEU A 1 626 ? 31.929 4.957 9.295 1.00 90.31 626 LEU A C 1
ATOM 5121 O O . LEU A 1 626 ? 31.376 4.429 10.263 1.00 90.31 626 LEU A O 1
ATOM 5125 N N . ARG A 1 627 ? 32.907 5.860 9.437 1.00 92.06 627 ARG A N 1
ATOM 5126 C CA . ARG A 1 627 ? 33.368 6.366 10.743 1.00 92.06 627 ARG A CA 1
ATOM 5127 C C . ARG A 1 627 ? 32.250 7.094 11.485 1.00 92.06 627 ARG A C 1
ATOM 5129 O O . ARG A 1 627 ? 32.031 6.822 12.664 1.00 92.06 627 ARG A O 1
ATOM 5136 N N . HIS A 1 628 ? 31.484 7.929 10.789 1.00 92.88 628 HIS A N 1
ATOM 5137 C CA . HIS A 1 628 ? 30.328 8.607 11.371 1.00 92.88 628 HIS A CA 1
ATOM 5138 C C . HIS A 1 628 ? 29.212 7.623 11.777 1.00 92.88 628 HIS A C 1
ATOM 5140 O O . HIS A 1 628 ? 28.613 7.747 12.847 1.00 92.88 628 HIS A O 1
ATOM 5146 N N . HIS A 1 629 ? 28.947 6.590 10.967 1.00 92.38 629 HIS A N 1
ATOM 5147 C CA . HIS A 1 629 ? 28.008 5.523 11.331 1.00 92.38 629 HIS A CA 1
ATOM 5148 C C . HIS A 1 629 ? 28.475 4.717 12.550 1.00 92.38 629 HIS A C 1
ATOM 5150 O O . HIS A 1 629 ? 27.659 4.403 13.418 1.00 92.38 629 HIS A O 1
ATOM 5156 N N . LYS A 1 630 ? 29.775 4.412 12.647 1.00 94.31 630 LYS A N 1
ATOM 5157 C CA . LYS A 1 630 ? 30.375 3.770 13.823 1.00 94.31 630 LYS A CA 1
ATOM 5158 C C . LYS A 1 630 ? 30.194 4.629 15.076 1.00 94.31 630 LYS A C 1
ATOM 5160 O O . LYS A 1 630 ? 29.802 4.104 16.113 1.00 94.31 630 LYS A O 1
ATOM 5165 N N . GLU A 1 631 ? 30.440 5.933 14.987 1.00 93.88 631 GLU A N 1
ATOM 5166 C CA . GLU A 1 631 ? 30.284 6.865 16.109 1.00 93.88 631 GLU A CA 1
ATOM 5167 C C . GLU A 1 631 ? 28.849 6.873 16.654 1.00 93.88 631 GLU A C 1
ATOM 5169 O O . GLU A 1 631 ? 28.640 6.693 17.854 1.00 93.88 631 GLU A O 1
ATOM 5174 N N . LYS A 1 632 ? 27.850 6.905 15.763 1.00 93.88 632 LYS A N 1
ATOM 5175 C CA . LYS A 1 632 ? 26.432 6.751 16.135 1.00 93.88 632 LYS A CA 1
ATOM 5176 C C . LYS A 1 632 ? 26.119 5.406 16.801 1.00 93.88 632 LYS A C 1
ATOM 5178 O O . LYS A 1 632 ? 25.264 5.341 17.683 1.00 93.88 632 LYS A O 1
ATOM 5183 N N . LEU A 1 633 ? 26.762 4.314 16.380 1.00 93.00 633 LEU A N 1
ATOM 5184 C CA . LEU A 1 633 ? 26.592 3.003 17.022 1.00 93.00 633 LEU A CA 1
ATOM 5185 C C . LEU A 1 633 ? 27.232 2.961 18.417 1.00 93.00 633 LEU A C 1
ATOM 5187 O O . LEU A 1 633 ? 26.646 2.382 19.330 1.00 93.00 633 LEU A O 1
ATOM 5191 N N . MET A 1 634 ? 28.387 3.606 18.605 1.00 91.81 634 MET A N 1
ATOM 5192 C CA . MET A 1 634 ? 29.036 3.728 19.916 1.00 91.81 634 MET A CA 1
ATOM 5193 C C . MET A 1 634 ? 28.205 4.565 20.895 1.00 91.81 634 MET A C 1
ATOM 5195 O O . MET A 1 634 ? 28.091 4.198 22.064 1.00 91.81 634 MET A O 1
ATOM 5199 N N . GLU A 1 635 ? 27.577 5.646 20.428 1.00 92.94 635 GLU A N 1
ATOM 5200 C CA . GLU A 1 635 ? 26.651 6.446 21.238 1.00 92.94 635 GLU A CA 1
ATOM 5201 C C . GLU A 1 635 ? 25.441 5.612 21.688 1.00 92.94 635 GLU A C 1
ATOM 5203 O O . GLU A 1 635 ? 25.142 5.542 22.881 1.00 92.94 635 GLU A O 1
ATOM 5208 N N . LYS A 1 636 ? 24.827 4.853 20.769 1.00 91.25 636 LYS A N 1
ATOM 5209 C CA . LYS A 1 636 ? 23.739 3.913 21.098 1.00 91.25 636 LYS A CA 1
ATOM 5210 C C . LYS A 1 636 ? 24.163 2.823 22.084 1.00 91.25 636 LYS A C 1
ATOM 5212 O O . LYS A 1 636 ? 23.381 2.457 22.959 1.00 91.25 636 LYS A O 1
ATOM 5217 N N . LEU A 1 637 ? 25.385 2.302 21.962 1.00 93.00 637 LEU A N 1
ATOM 5218 C CA . LEU A 1 637 ? 25.936 1.326 22.904 1.00 93.00 637 LEU A CA 1
ATOM 5219 C C . LEU A 1 637 ? 26.105 1.932 24.302 1.00 93.00 637 LEU A C 1
ATOM 5221 O O . LEU A 1 637 ? 25.801 1.276 25.300 1.00 93.00 637 LEU A O 1
ATOM 5225 N N . LYS A 1 638 ? 26.558 3.186 24.382 1.00 92.44 638 LYS A N 1
ATOM 5226 C CA . LYS A 1 638 ? 26.697 3.910 25.647 1.00 92.44 638 LYS A CA 1
ATOM 5227 C C . LYS A 1 638 ? 25.342 4.111 26.326 1.00 92.44 638 LYS A C 1
ATOM 5229 O O . LYS A 1 638 ? 25.209 3.774 27.500 1.00 92.44 638 LYS A O 1
ATOM 5234 N N . GLU A 1 639 ? 24.333 4.562 25.583 1.00 90.31 639 GLU A N 1
ATOM 5235 C CA . GLU A 1 639 ? 22.967 4.683 26.104 1.00 90.31 639 GLU A CA 1
ATOM 5236 C C . GLU A 1 639 ? 22.417 3.342 26.610 1.00 90.31 639 GLU A C 1
ATOM 5238 O O . GLU A 1 639 ? 21.783 3.281 27.663 1.00 90.31 639 GLU A O 1
ATOM 5243 N N . GLU A 1 640 ? 22.655 2.245 25.885 1.00 87.50 640 GLU A N 1
ATOM 5244 C CA . GLU A 1 640 ? 22.168 0.924 26.292 1.00 87.50 640 GLU A CA 1
ATOM 5245 C C . GLU A 1 640 ? 22.870 0.416 27.562 1.00 87.50 640 GLU A C 1
ATOM 5247 O O . GLU A 1 640 ? 22.230 -0.173 28.438 1.00 87.50 640 GLU A O 1
ATOM 5252 N N . ASN A 1 641 ? 24.165 0.706 27.718 1.00 88.38 641 ASN A N 1
ATOM 5253 C CA . ASN A 1 641 ? 24.910 0.409 28.942 1.00 88.38 641 ASN A CA 1
ATOM 5254 C C . ASN A 1 641 ? 24.386 1.217 30.139 1.00 88.38 641 ASN A C 1
ATOM 5256 O O . ASN A 1 641 ? 24.249 0.670 31.236 1.00 88.38 641 ASN A O 1
ATOM 5260 N N . GLU A 1 642 ? 24.034 2.488 29.934 1.00 88.19 642 GLU A N 1
ATOM 5261 C CA . GLU A 1 642 ? 23.394 3.320 30.959 1.00 88.19 642 GLU A CA 1
ATOM 5262 C C . GLU A 1 642 ? 22.009 2.774 31.343 1.00 88.19 642 GLU A C 1
ATOM 5264 O O . GLU A 1 642 ? 21.712 2.644 32.533 1.00 88.19 642 GLU A O 1
ATOM 5269 N N . ARG A 1 643 ? 21.188 2.350 30.370 1.00 84.56 643 ARG A N 1
ATOM 5270 C CA . ARG A 1 643 ? 19.887 1.697 30.628 1.00 84.56 643 ARG A CA 1
ATOM 5271 C C . ARG A 1 643 ? 20.041 0.402 31.427 1.00 84.56 643 ARG A C 1
ATOM 5273 O O . ARG A 1 643 ? 19.264 0.145 32.349 1.00 84.56 643 ARG A O 1
ATOM 5280 N N . ARG A 1 644 ? 21.058 -0.406 31.120 1.00 85.25 644 ARG A N 1
ATOM 5281 C CA . ARG A 1 644 ? 21.358 -1.635 31.866 1.00 85.25 644 ARG A CA 1
ATOM 5282 C C . ARG A 1 644 ? 21.787 -1.343 33.305 1.00 85.25 644 ARG A C 1
ATOM 5284 O O . ARG A 1 644 ? 21.312 -2.005 34.227 1.00 85.25 644 ARG A O 1
ATOM 5291 N N . ALA A 1 645 ? 22.633 -0.334 33.509 1.00 83.81 645 ALA A N 1
ATOM 5292 C CA . ALA A 1 645 ? 23.055 0.099 34.839 1.00 83.81 645 ALA A CA 1
ATOM 5293 C C . ALA A 1 645 ? 21.880 0.636 35.678 1.00 83.81 645 ALA A C 1
ATOM 5295 O O . ALA A 1 645 ? 21.783 0.330 36.866 1.00 83.81 645 ALA A O 1
ATOM 5296 N N . GLN A 1 646 ? 20.952 1.375 35.061 1.00 83.38 646 GLN A N 1
ATOM 5297 C CA . GLN A 1 646 ? 19.735 1.874 35.716 1.00 83.38 646 GLN A CA 1
ATOM 5298 C C . GLN A 1 646 ? 18.789 0.745 36.156 1.00 83.38 646 GLN A C 1
ATOM 5300 O O . GLN A 1 646 ? 18.183 0.816 37.225 1.00 83.38 646 GLN A O 1
ATOM 5305 N N . LEU A 1 647 ? 18.672 -0.329 35.372 1.00 76.19 647 LEU A N 1
ATOM 5306 C CA . LEU A 1 647 ? 17.865 -1.486 35.767 1.00 76.19 647 LEU A CA 1
ATOM 5307 C C . LEU A 1 647 ? 18.489 -2.245 36.943 1.00 76.19 647 LEU A C 1
ATOM 5309 O O . LEU A 1 647 ? 17.779 -2.575 37.894 1.00 76.19 647 LEU A O 1
ATOM 5313 N N . LEU A 1 648 ? 19.812 -2.427 36.938 1.00 71.31 648 LEU A N 1
ATOM 5314 C CA . LEU A 1 648 ? 20.540 -3.029 38.059 1.00 71.31 648 LEU A CA 1
ATOM 5315 C C . LEU A 1 648 ? 20.449 -2.179 39.341 1.00 71.31 648 LEU A C 1
ATOM 5317 O O . LEU A 1 648 ? 20.313 -2.730 40.432 1.00 71.31 648 LEU A O 1
ATOM 5321 N N . SER A 1 649 ? 20.462 -0.845 39.237 1.00 71.88 649 SER A N 1
ATOM 5322 C CA . SER A 1 649 ? 20.318 0.038 40.405 1.00 71.88 649 SER A CA 1
ATOM 5323 C C . SER A 1 649 ? 18.889 0.063 40.959 1.00 71.88 649 SER A C 1
ATOM 5325 O O . SER A 1 649 ? 18.702 0.022 42.177 1.00 71.88 649 SER A O 1
ATOM 5327 N N . SER A 1 650 ? 17.872 0.032 40.089 1.00 66.25 650 SER A N 1
ATOM 5328 C CA . SER A 1 650 ? 16.463 -0.070 40.498 1.00 66.25 650 SER A CA 1
ATOM 5329 C C . SER A 1 650 ? 16.142 -1.380 41.238 1.00 66.25 650 SER A C 1
ATOM 5331 O O . SER A 1 650 ? 15.278 -1.407 42.118 1.00 66.25 650 SER A O 1
ATOM 5333 N N . ALA A 1 651 ? 16.885 -2.456 40.951 1.00 60.03 651 ALA A N 1
ATOM 5334 C CA . ALA A 1 651 ? 16.748 -3.736 41.638 1.00 60.03 651 ALA A CA 1
ATOM 5335 C C . ALA A 1 651 ? 17.172 -3.654 43.116 1.00 60.03 651 ALA A C 1
ATOM 5337 O O . ALA A 1 651 ? 16.461 -4.171 43.981 1.00 60.03 651 ALA A O 1
ATOM 5338 N N . ASN A 1 652 ? 18.265 -2.944 43.413 1.00 53.66 652 ASN A N 1
ATOM 5339 C CA . ASN A 1 652 ? 18.806 -2.809 44.771 1.00 53.66 652 ASN A CA 1
ATOM 5340 C C . ASN A 1 652 ? 17.933 -1.929 45.683 1.00 53.66 652 ASN A C 1
ATOM 5342 O O . ASN A 1 652 ? 17.820 -2.199 46.878 1.00 53.66 652 ASN A O 1
ATOM 5346 N N . LEU A 1 653 ? 17.254 -0.924 45.121 1.00 52.94 653 LEU A N 1
ATOM 5347 C CA . LEU A 1 653 ? 16.336 -0.049 45.863 1.00 52.94 653 LEU A CA 1
ATOM 5348 C C . LEU A 1 653 ? 15.048 -0.780 46.289 1.00 52.94 653 LEU A C 1
ATOM 5350 O O . LEU A 1 653 ? 14.609 -0.637 47.428 1.00 52.94 653 LEU A O 1
ATOM 5354 N N . SER A 1 654 ? 14.493 -1.647 45.429 1.00 51.88 654 SER A N 1
ATOM 5355 C CA . SER A 1 654 ? 13.253 -2.384 45.743 1.00 51.88 654 SER A CA 1
ATOM 5356 C C . SER A 1 654 ? 13.410 -3.445 46.844 1.00 51.88 654 SER A C 1
ATOM 5358 O O . SER A 1 654 ? 12.441 -3.786 47.524 1.00 51.88 654 SER A O 1
ATOM 5360 N N . VAL A 1 655 ? 14.628 -3.966 47.033 1.00 51.44 655 VAL A N 1
ATOM 5361 C CA . VAL A 1 655 ? 14.952 -4.914 48.111 1.00 51.44 655 VAL A CA 1
ATOM 5362 C C . VAL A 1 655 ? 15.188 -4.164 49.428 1.00 51.44 655 VAL A C 1
ATOM 5364 O O . VAL A 1 655 ? 14.724 -4.612 50.476 1.00 51.44 655 VAL A O 1
ATOM 5367 N N . GLY A 1 656 ? 15.823 -2.987 49.380 1.00 47.69 656 GLY A N 1
ATOM 5368 C CA . GLY A 1 656 ? 16.047 -2.132 50.551 1.00 47.69 656 GLY A CA 1
ATOM 5369 C C . GLY A 1 656 ? 14.758 -1.583 51.173 1.00 47.69 656 GLY A C 1
ATOM 5370 O O . GLY A 1 656 ? 14.597 -1.651 52.388 1.00 47.69 656 GLY A O 1
ATOM 5371 N N . GLU A 1 657 ? 13.804 -1.123 50.357 1.00 46.28 657 GLU A N 1
ATOM 5372 C CA . GLU A 1 657 ? 12.534 -0.551 50.845 1.00 46.28 657 GLU A CA 1
ATOM 5373 C C . GLU A 1 657 ? 11.550 -1.599 51.400 1.00 46.28 657 GLU A C 1
ATOM 5375 O O . GLU A 1 657 ? 10.754 -1.289 52.285 1.00 46.28 657 GLU A O 1
ATOM 5380 N N . ARG A 1 658 ? 11.606 -2.863 50.947 1.00 45.28 658 ARG A N 1
ATOM 5381 C CA . ARG A 1 658 ? 10.816 -3.949 51.570 1.00 45.28 658 ARG A CA 1
ATOM 5382 C C . ARG A 1 658 ? 11.424 -4.451 52.876 1.00 45.28 658 ARG A C 1
ATOM 5384 O O . ARG A 1 658 ? 10.679 -4.845 53.766 1.00 45.28 658 ARG A O 1
ATOM 5391 N N . SER A 1 659 ? 12.750 -4.403 53.001 1.00 46.12 659 SER A N 1
ATOM 5392 C CA . SER A 1 659 ? 13.457 -4.811 54.221 1.00 46.12 659 SER A CA 1
ATOM 5393 C C . SER A 1 659 ? 13.199 -3.841 55.379 1.00 46.12 659 SER A C 1
ATOM 5395 O O . SER A 1 659 ? 13.102 -4.259 56.528 1.00 46.12 659 SER A O 1
ATOM 5397 N N . THR A 1 660 ? 13.035 -2.547 55.088 1.00 48.94 660 THR A N 1
ATOM 5398 C CA . THR A 1 660 ? 12.659 -1.549 56.098 1.00 48.94 660 THR A CA 1
ATOM 5399 C C . THR A 1 660 ? 11.192 -1.673 56.503 1.00 48.94 660 THR A C 1
ATOM 5401 O O . THR A 1 660 ? 10.901 -1.609 57.691 1.00 48.94 660 THR A O 1
ATOM 5404 N N . LEU A 1 661 ? 10.274 -1.949 55.569 1.00 44.16 661 LEU A N 1
ATOM 5405 C CA . LEU A 1 661 ? 8.851 -2.151 55.882 1.00 44.16 661 LEU A CA 1
ATOM 5406 C C . LEU A 1 661 ? 8.566 -3.431 56.688 1.00 44.16 661 LEU A C 1
ATOM 5408 O O . LEU A 1 661 ? 7.669 -3.417 57.521 1.00 44.16 661 LEU A O 1
ATOM 5412 N N . GLN A 1 662 ? 9.348 -4.504 56.520 1.00 43.59 662 GLN A N 1
ATOM 5413 C CA . GLN A 1 662 ? 9.196 -5.714 57.345 1.00 43.59 662 GLN A CA 1
ATOM 5414 C C . GLN A 1 662 ? 9.735 -5.572 58.778 1.00 43.59 662 GLN A C 1
ATOM 5416 O O . GLN A 1 662 ? 9.286 -6.303 59.658 1.00 43.59 662 GLN A O 1
ATOM 5421 N N . ASN A 1 663 ? 10.646 -4.628 59.042 1.00 43.81 663 ASN A N 1
ATOM 5422 C CA . ASN A 1 663 ? 11.157 -4.387 60.397 1.00 43.81 663 ASN A CA 1
ATOM 5423 C C . ASN A 1 663 ? 10.236 -3.485 61.238 1.00 43.81 663 ASN A C 1
ATOM 5425 O O . ASN A 1 663 ? 10.226 -3.615 62.459 1.00 43.81 663 ASN A O 1
ATOM 5429 N N . TYR A 1 664 ? 9.411 -2.633 60.618 1.00 47.31 664 TYR A N 1
ATOM 5430 C CA . TYR A 1 664 ? 8.454 -1.794 61.357 1.00 47.31 664 TYR A CA 1
ATOM 5431 C C . TYR A 1 664 ? 7.218 -2.555 61.867 1.00 47.31 664 TYR A C 1
ATOM 5433 O O . TYR A 1 664 ? 6.622 -2.131 62.854 1.00 47.31 664 TYR A O 1
ATOM 5441 N N . ASP A 1 665 ? 6.874 -3.704 61.275 1.00 44.00 665 ASP A N 1
ATOM 5442 C CA . ASP A 1 665 ? 5.747 -4.534 61.733 1.00 44.00 665 ASP A CA 1
ATOM 5443 C C . ASP A 1 665 ? 6.125 -5.516 62.864 1.00 44.00 665 ASP A C 1
ATOM 5445 O O . ASP A 1 665 ? 5.244 -6.093 63.503 1.00 44.00 665 ASP A O 1
ATOM 5449 N N . ALA A 1 666 ? 7.421 -5.692 63.160 1.00 45.84 666 ALA A N 1
ATOM 5450 C CA . ALA A 1 666 ? 7.892 -6.595 64.216 1.00 45.84 666 ALA A CA 1
ATOM 5451 C C . ALA A 1 666 ? 8.117 -5.904 65.578 1.00 45.84 666 ALA A C 1
ATOM 5453 O O . ALA A 1 666 ? 7.992 -6.555 66.614 1.00 45.84 666 ALA A O 1
ATOM 5454 N N . GLU A 1 667 ? 8.398 -4.596 65.609 1.00 45.25 667 GLU A N 1
ATOM 5455 C CA . GLU A 1 667 ? 8.653 -3.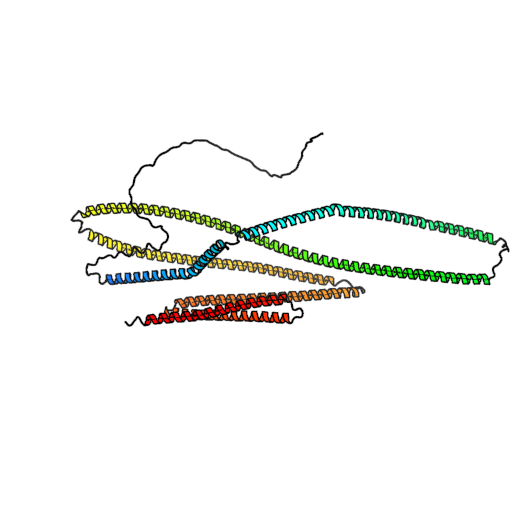858 66.863 1.00 45.25 667 GLU A CA 1
ATOM 5456 C C . GLU A 1 667 ? 7.385 -3.267 67.516 1.00 45.25 667 GLU A C 1
ATOM 5458 O O . GLU A 1 667 ? 7.427 -2.839 68.666 1.00 45.25 667 GLU A O 1
ATOM 5463 N N . GLY A 1 668 ? 6.230 -3.289 66.840 1.00 41.69 668 GLY A N 1
ATOM 5464 C CA . GLY A 1 668 ? 4.974 -2.709 67.343 1.00 41.69 668 GLY A CA 1
ATOM 5465 C C . GLY A 1 668 ? 4.078 -3.627 68.188 1.00 41.69 668 GLY A C 1
ATOM 5466 O O . GLY A 1 668 ? 2.990 -3.205 68.572 1.00 41.69 668 GLY A O 1
ATOM 5467 N N . ILE A 1 669 ? 4.479 -4.878 68.453 1.00 44.72 669 ILE A N 1
ATOM 5468 C CA . ILE A 1 669 ? 3.621 -5.892 69.113 1.00 44.72 669 ILE A CA 1
ATOM 5469 C C . ILE A 1 669 ? 4.037 -6.184 70.576 1.00 44.72 669 ILE A C 1
ATOM 5471 O O . ILE A 1 669 ? 3.350 -6.923 71.277 1.00 44.72 669 ILE A O 1
ATOM 5475 N N . TRP A 1 670 ? 5.090 -5.547 71.101 1.00 43.88 670 TRP A N 1
ATOM 5476 C CA . TRP A 1 670 ? 5.501 -5.685 72.510 1.00 43.88 670 TRP A CA 1
ATOM 5477 C C . TRP A 1 670 ? 5.732 -4.331 73.201 1.00 43.88 670 TRP A C 1
ATOM 5479 O O . TRP A 1 670 ? 6.866 -3.989 73.533 1.00 43.88 670 TRP A O 1
ATOM 5489 N N . ALA A 1 671 ? 4.655 -3.577 73.446 1.00 37.91 671 ALA A N 1
ATOM 5490 C CA . ALA A 1 671 ? 4.627 -2.469 74.408 1.00 37.91 671 ALA A CA 1
ATOM 5491 C C . ALA A 1 671 ? 3.232 -2.299 75.021 1.00 37.91 671 ALA A C 1
ATOM 5493 O O . ALA A 1 671 ? 2.247 -2.313 74.246 1.00 37.91 671 ALA A O 1
#

Radius of gyration: 59.54 Å; chains: 1; bounding box: 130×93×195 Å

pLDDT: mean 73.11, std 20.82, range [25.91, 98.38]

Sequence (671 aa):
CLPNSLFNVEQFRQHKSLDGMQLNECGTNEIRPLLHLDISTADADMMSSQYSRPSLSNPTTTNAYFWKQSAKYVLLLSDISFFSTCSYNTYKLLKQDYEMAIQKLNSTMSSIKTFWSPELKRERQLRKEETAKLVAGPQNGSGFRVAELETELENCRCELAEKDETIRRLMECTAAVTYHDGGSRMADLETRCNQLESLLEIREEQIRSMDRHFSQLPVADQQIADLEDEIAMLRSERAELPRDFTDKTITPHEINTLRMKMERSELELAQKLVSFMQTRLQAATEAVEDLRKRVEVFRESSAAKEKHATLLQSDIEALRAKLETKNIQIEQKEKTSERLEADLTVEKNRVSDLRDSNRNYEQKISQLLARIDAMEGLLHEKENELEKIKQKLLTNPDVQKEEELQICFREKMRMQSLINELRHNAEKEKMQQLETFQAENRQLIATIESLQKELLAEARKEIESLLRIVQRLEKEKTSIISHCKQLQRYVVCFSVSALFYFLLLIAWKENHFCMEELEEALRESVSITAERELHVAQQKQLSQQLAAQLTECRRELNELRRHVKKLTSNEREEMLRSLELEKRRHIEQLLQLKHEALVAAIAEKDAHIALLEQSRERPREEIETLRHHKEKLMEKLKEENERRAQLLSSANLSVGERSTLQNYDAEGIWA

Organism: Brugia malayi (NCBI:txid6279)

Foldseek 3Di:
DDDDDDDDDDDDDDDDDDDDDDDDDDDDDDDDDDDDDDDDDDDDDDDDDDDDDDDDDDDPPPPPPPPPDDDDDDDDDDDCPPVCVVVVVVVVVVVVVVVVVVVVVVVVVVVCCVVCVVVVVVVVVVVVVVVCCVVPPPPPDPVPVVVVVVVVVVVVVVVVVVVVVVVVVVVVVVVVCCVPVVVVVVVVVVVVVVVVVVVVVVVVVVVVVVVVVVVCVVVVVVVVVVVVVVVVVVVVVVVPDDDPPPDPDDDPVNVVVVVVVVVVVVVVVVVVVVVVVVVVVVVVVVVVVVVVVVVVVVVVVVVVVVVVVVVVVVVVVVVVVVVVVVVVVVVVVVVVVVVVVVVVVVVVVVVVVVVVVVVVVVVVVVVVVVVVVVVVVVVVVVVVVVVVVVVVVVVDDPCVPPCVVVVVVVVVVVVVVVVVVVVVVVVVVVVVVVVVVVVVVVVVVVVVVVVVVVVVVVVVVVVVVVVVVVVVVVVVVVVVVVVVVVVVVVVVDDDDDDVCCVVCVVVVVVVVVVVVVVVVVVVVVVVVVVVVVVVVVVVVVVVVVVVVVVVVVVVVVVVVVVVCVPDDPVVNVVVVVVVVVVVLVVVLVVLVVVLVVLVVVLVVLVVVLVVLCVDPVNPPVVSVVSVVVSVVSVVVSVVSVVVSVVSVVVVVVVVVVVVVVVVVVVVPPDD

Secondary structure (DSSP, 8-state):
---------------------------------------------------PPPP---TTSGGGSTT----------SS-SSHHHHHHHHHHHHHHHHHHHHHHHHHHHHHHHHHHHHHHHHHHHHHHHHHHHHH-S-TTTHHHHHHHHHHHHHHHHHHHHHHHHHHHHHHHHHHHHHHHHHHHHHHHHHHHHHHHHHHHHHHHHHHHHHHHHHTTHHHHHHHHHHHHHHHHHHHHHHTTSPPPS-S----HHHHHHHHHHHHHHHHHHHHHHHHHHHHHHHHHHHHHHHHHHHHHHHHHHHHHHHHHHHHHHHHHHHHHHHHHHHHHHHHHHHHHHHHHHHHHHHHHHHHHHHHHHHHHHHHHHHHHHHHHHHHHHHHHHHHHHHHHHHHHHTT-TTTTTTHHHHHHHHHHHHHHHHHHHHHHHHHHHHHHHHHHHHHHHHHHHHHHHHHHHHHHHHHHHHHHHHHHHHHHHHHHHHHHHHHHHHHHHHTT-S---TTHHHHHHHHHHHHHHHHHHHHHHHHHHHHHHHHHHHHHHHHHHHHHHHHHHHHHHHHHHHHHHHHHHHS-HHHHHHHHHHHHHHHHHHHHHHHHHHHHHHHHHHHHHHHHHHHHHHSSS--HHHHHHHHHHHHHHHHHHHHHHHHHHHHHHHHHHHHHHHHHHHHHTTTTS--

InterPro domains:
  IPR019323 ELKS/Rab6-interacting/CAST family member 1 [PF10174] (92-135)
  IPR019323 ELKS/Rab6-interacting/CAST family member 1 [PF10174] (425-646)